Protein AF-A0A916X6I3-F1 (afdb_monomer_lite)

pLDDT: mean 88.41, std 17.36, range [24.2, 98.81]

Radius of gyration: 29.61 Å; chains: 1; bounding box: 86×83×77 Å

Structure (mmCIF, N/CA/C/O backbone):
data_AF-A0A916X6I3-F1
#
_entry.id   AF-A0A916X6I3-F1
#
loop_
_atom_site.group_PDB
_atom_site.id
_atom_site.type_symbol
_atom_site.label_atom_id
_atom_site.label_alt_id
_atom_site.label_comp_id
_atom_site.label_asym_id
_atom_site.label_entity_id
_atom_site.label_seq_id
_atom_site.pdbx_PDB_ins_code
_atom_site.Cartn_x
_atom_site.Cartn_y
_atom_site.Cartn_z
_atom_site.occupancy
_atom_site.B_iso_or_equiv
_atom_site.auth_seq_id
_atom_site.auth_comp_id
_atom_site.auth_asym_id
_atom_site.auth_atom_id
_atom_site.pdbx_PDB_model_num
ATOM 1 N N . MET A 1 1 ? -40.472 -54.236 -25.977 1.00 33.38 1 MET A N 1
ATOM 2 C CA . MET A 1 1 ? -41.120 -54.495 -24.676 1.00 33.38 1 MET A CA 1
ATOM 3 C C . MET A 1 1 ? -40.222 -53.897 -23.603 1.00 33.38 1 MET A C 1
ATOM 5 O O . MET A 1 1 ? -39.108 -54.380 -23.508 1.00 33.38 1 MET A O 1
ATOM 9 N N . THR A 1 2 ? -40.708 -52.835 -22.929 1.00 31.92 2 THR A N 1
ATOM 10 C CA . THR A 1 2 ? -40.311 -52.250 -21.611 1.00 31.92 2 THR A CA 1
ATOM 11 C C . THR A 1 2 ? -38.821 -51.988 -21.273 1.00 31.92 2 THR A C 1
ATOM 13 O O . THR A 1 2 ? -37.978 -52.823 -21.564 1.00 31.92 2 THR A O 1
ATOM 16 N N . PRO A 1 3 ? -38.499 -50.985 -20.421 1.00 46.78 3 PRO A N 1
ATOM 17 C CA . PRO A 1 3 ? -38.956 -49.580 -20.384 1.00 46.78 3 PRO A CA 1
ATOM 18 C C . PRO A 1 3 ? -37.824 -48.572 -20.020 1.00 46.78 3 PRO A C 1
ATOM 20 O O . PRO A 1 3 ? -36.696 -48.961 -19.741 1.00 46.78 3 PRO A O 1
ATOM 23 N N . GLY A 1 4 ? -38.168 -47.280 -19.919 1.00 27.30 4 GLY A N 1
ATOM 24 C CA . GLY A 1 4 ? -37.391 -46.245 -19.207 1.00 27.30 4 GLY A CA 1
ATOM 25 C C . GLY A 1 4 ? -37.037 -45.061 -20.107 1.00 27.30 4 GLY A C 1
ATOM 26 O O . GLY A 1 4 ? -36.668 -45.260 -21.252 1.00 27.30 4 GLY A O 1
ATOM 27 N N . ALA A 1 5 ? -37.118 -43.798 -19.716 1.00 29.98 5 ALA A N 1
ATOM 28 C CA . ALA A 1 5 ? -37.611 -43.104 -18.535 1.00 29.98 5 ALA A CA 1
ATOM 29 C C . ALA A 1 5 ? -37.803 -41.642 -18.995 1.00 29.98 5 ALA A C 1
ATOM 31 O O . ALA A 1 5 ? -37.088 -41.176 -19.883 1.00 29.98 5 ALA A O 1
ATOM 32 N N . ALA A 1 6 ? -38.781 -40.934 -18.438 1.00 34.69 6 ALA A N 1
ATOM 33 C CA . ALA A 1 6 ? -38.999 -39.515 -18.710 1.00 34.69 6 ALA A CA 1
ATOM 34 C C . ALA A 1 6 ? -37.880 -38.648 -18.105 1.00 34.69 6 ALA A C 1
ATOM 36 O O . ALA A 1 6 ? -37.397 -38.984 -17.021 1.00 34.69 6 ALA A O 1
ATOM 37 N N . PRO A 1 7 ? -37.553 -37.488 -18.699 1.00 32.16 7 PRO A N 1
ATOM 38 C CA . PRO A 1 7 ? -37.030 -36.358 -17.959 1.00 32.16 7 PRO A CA 1
ATOM 39 C C . PRO A 1 7 ? -38.113 -35.300 -17.732 1.00 32.16 7 PRO A C 1
ATOM 41 O O . PRO A 1 7 ? -39.004 -35.075 -18.548 1.00 32.16 7 PRO A O 1
ATOM 44 N N . GLN A 1 8 ? -38.007 -34.716 -16.548 1.00 30.03 8 GLN A N 1
ATOM 45 C CA . GLN A 1 8 ? -38.920 -33.794 -15.902 1.00 30.03 8 GLN A CA 1
ATOM 46 C C . GLN A 1 8 ? -38.795 -32.372 -16.457 1.00 30.03 8 GLN A C 1
ATOM 48 O O . GLN A 1 8 ? -37.695 -31.882 -16.712 1.00 30.03 8 GLN A O 1
ATOM 53 N N . ASP A 1 9 ? -39.953 -31.726 -16.565 1.00 29.20 9 ASP A N 1
ATOM 54 C CA . ASP A 1 9 ? -40.140 -30.297 -16.779 1.00 29.20 9 ASP A CA 1
ATOM 55 C C . ASP A 1 9 ? -39.613 -29.455 -15.604 1.00 29.20 9 ASP A C 1
ATOM 57 O O . ASP A 1 9 ? -39.825 -29.765 -14.428 1.00 29.20 9 ASP A O 1
ATOM 61 N N . GLN A 1 10 ? -38.993 -28.326 -15.950 1.00 30.23 10 GLN A N 1
ATOM 62 C CA . GLN A 1 10 ? -38.853 -27.159 -15.078 1.00 30.23 10 GLN A CA 1
ATOM 63 C C . GLN A 1 10 ? -40.237 -26.577 -14.744 1.00 30.23 10 GLN A C 1
ATOM 65 O O . GLN A 1 10 ? -41.083 -26.501 -15.637 1.00 30.23 10 GLN A O 1
ATOM 70 N N . PRO A 1 11 ? -40.439 -26.007 -13.542 1.00 27.77 11 PRO A N 1
ATOM 71 C CA . PRO A 1 11 ? -41.438 -24.968 -13.380 1.00 27.77 11 PRO A CA 1
ATOM 72 C C . PRO A 1 11 ? -40.836 -23.615 -12.997 1.00 27.77 11 PRO A C 1
ATOM 74 O O . PRO A 1 11 ? -39.901 -23.478 -12.208 1.00 27.77 11 PRO A O 1
ATOM 77 N N . SER A 1 12 ? -41.461 -22.619 -13.612 1.00 26.81 12 SER A N 1
ATOM 78 C CA . SER A 1 12 ? -41.225 -21.189 -13.580 1.00 26.81 12 SER A CA 1
ATOM 79 C C . SER A 1 12 ? -41.398 -20.531 -12.213 1.00 26.81 12 SER A C 1
ATOM 81 O O . SER A 1 12 ? -42.261 -20.889 -11.412 1.00 26.81 12 SER A O 1
ATOM 83 N N . VAL A 1 13 ? -40.661 -19.436 -12.057 1.00 29.44 13 VAL A N 1
ATOM 84 C CA . VAL A 1 13 ? -40.813 -18.387 -11.050 1.00 29.44 13 VAL A CA 1
ATOM 85 C C . VAL A 1 13 ? -42.192 -17.722 -11.160 1.00 29.44 13 VAL A C 1
ATOM 87 O O . VAL A 1 13 ? -42.401 -16.901 -12.045 1.00 29.44 13 VAL A O 1
ATOM 90 N N . ALA A 1 14 ? -43.120 -18.061 -10.261 1.00 27.42 14 ALA A N 1
ATOM 91 C CA . ALA A 1 14 ? -44.138 -17.160 -9.701 1.00 27.42 14 ALA A CA 1
ATOM 92 C C . ALA A 1 14 ? -45.097 -17.932 -8.781 1.00 27.42 14 ALA A C 1
ATOM 94 O O . ALA A 1 14 ? -45.865 -18.760 -9.255 1.00 27.42 14 ALA A O 1
ATOM 95 N N . ALA A 1 15 ? -45.072 -17.583 -7.491 1.00 24.20 15 ALA A N 1
ATOM 96 C CA . ALA A 1 15 ? -46.181 -17.565 -6.525 1.00 24.20 15 ALA A CA 1
ATOM 97 C C . ALA A 1 15 ? -45.703 -18.074 -5.165 1.00 24.20 15 ALA A C 1
ATOM 99 O O . ALA A 1 15 ? -45.493 -19.264 -4.999 1.00 24.20 15 ALA A O 1
ATOM 100 N N . LEU A 1 16 ? -45.581 -17.160 -4.200 1.00 24.23 16 LEU A N 1
ATOM 101 C CA . LEU A 1 16 ? -45.837 -17.387 -2.773 1.00 24.23 16 LEU A CA 1
ATOM 102 C C . LEU A 1 16 ? -45.887 -16.003 -2.100 1.00 24.23 16 LEU A C 1
ATOM 104 O O . LEU A 1 16 ? -44.912 -15.499 -1.553 1.00 24.23 16 LEU A O 1
ATOM 108 N N . ARG A 1 17 ? -47.049 -15.344 -2.205 1.00 25.83 17 ARG A N 1
ATOM 109 C CA . ARG A 1 17 ? -47.430 -14.241 -1.315 1.00 25.83 17 ARG A CA 1
ATOM 110 C C . ARG A 1 17 ? -48.148 -14.860 -0.120 1.00 25.83 17 ARG A C 1
ATOM 112 O O . ARG A 1 17 ? -49.252 -15.371 -0.275 1.00 25.83 17 ARG A O 1
ATOM 119 N N . GLY A 1 18 ? -47.514 -14.808 1.048 1.00 24.39 18 GLY A N 1
ATOM 120 C CA . GLY A 1 18 ? -48.062 -15.268 2.320 1.00 24.39 18 GLY A CA 1
ATOM 121 C C . GLY A 1 18 ? -47.810 -14.240 3.420 1.00 24.39 18 GLY A C 1
ATOM 122 O O . GLY A 1 18 ? -46.711 -14.150 3.945 1.00 24.39 18 GLY A O 1
ATOM 123 N N . SER A 1 19 ? -48.850 -13.448 3.688 1.00 24.62 19 SER A N 1
ATOM 124 C CA . SER A 1 19 ? -49.212 -12.738 4.925 1.00 24.62 19 SER A CA 1
ATOM 125 C C . SER A 1 19 ? -48.208 -12.735 6.095 1.00 24.62 19 SER A C 1
ATOM 127 O O . SER A 1 19 ? -48.085 -13.730 6.805 1.00 24.62 19 SER A O 1
ATOM 129 N N . ALA A 1 20 ? -47.632 -11.566 6.398 1.00 25.86 20 ALA A N 1
ATOM 130 C CA . ALA A 1 20 ? -47.010 -11.272 7.690 1.00 25.86 20 ALA A CA 1
ATOM 131 C C . ALA A 1 20 ? -47.877 -10.271 8.470 1.00 25.86 20 ALA A C 1
ATOM 133 O O . ALA A 1 20 ? -48.188 -9.179 7.992 1.00 25.86 20 ALA A O 1
ATOM 134 N N . ALA A 1 21 ? -48.290 -10.702 9.660 1.00 26.11 21 ALA A N 1
ATOM 135 C CA . ALA A 1 21 ? -49.122 -9.973 10.597 1.00 26.11 21 ALA A CA 1
ATOM 136 C C . ALA A 1 21 ? -48.404 -8.743 11.174 1.00 26.11 21 ALA A C 1
ATOM 138 O O . ALA A 1 21 ? -47.202 -8.740 11.432 1.00 26.11 21 ALA A O 1
ATOM 139 N N . THR A 1 22 ? -49.194 -7.701 11.398 1.00 29.17 22 THR A N 1
ATOM 140 C CA . THR A 1 22 ? -48.850 -6.439 12.048 1.00 29.17 22 THR A CA 1
ATOM 141 C C . THR A 1 22 ? -48.434 -6.649 13.508 1.00 29.17 22 THR A C 1
ATOM 143 O O . THR A 1 22 ? -49.279 -6.920 14.358 1.00 29.17 22 THR A O 1
ATOM 146 N N . GLY A 1 23 ? -47.145 -6.474 13.799 1.00 24.94 23 GLY A N 1
ATOM 147 C CA . GLY A 1 23 ? -46.591 -6.304 15.144 1.00 24.94 23 GLY A CA 1
ATOM 148 C C . GLY A 1 23 ? -45.796 -5.001 15.188 1.00 24.94 23 GLY A C 1
ATOM 149 O O . GLY A 1 23 ? -44.893 -4.801 14.377 1.00 24.94 23 GLY A O 1
ATOM 150 N N . GLY A 1 24 ? -46.191 -4.078 16.065 1.00 27.11 24 GLY A N 1
ATOM 151 C CA . GLY A 1 24 ? -45.683 -2.708 16.108 1.00 27.11 24 GLY A CA 1
ATOM 152 C C . GLY A 1 24 ? -44.173 -2.633 16.331 1.00 27.11 24 GLY A C 1
ATOM 153 O O . GLY A 1 24 ? -43.673 -3.000 17.390 1.00 27.11 24 GLY A O 1
ATOM 154 N N . ARG A 1 25 ? -43.450 -2.100 15.340 1.00 28.20 25 ARG A N 1
ATOM 155 C CA . ARG A 1 25 ? -42.087 -1.601 15.532 1.00 28.20 25 ARG A CA 1
ATOM 156 C C . ARG A 1 25 ? -42.165 -0.344 16.391 1.00 28.20 25 ARG A C 1
ATOM 158 O O . ARG A 1 25 ? -42.750 0.652 15.970 1.00 28.20 25 ARG A O 1
ATOM 165 N N . ALA A 1 26 ? -41.573 -0.400 17.579 1.00 29.38 26 ALA A N 1
ATOM 166 C CA . ALA A 1 26 ? -41.265 0.790 18.352 1.00 29.38 26 ALA A CA 1
ATOM 167 C C . ALA A 1 26 ? -40.387 1.709 17.488 1.00 29.38 26 ALA A C 1
ATOM 169 O O . ALA A 1 26 ? -39.319 1.315 17.019 1.00 29.38 26 ALA A O 1
ATOM 170 N N . GLN A 1 27 ? -40.896 2.908 17.223 1.00 26.42 27 GLN A N 1
ATOM 171 C CA . GLN A 1 27 ? -40.182 3.986 16.554 1.00 26.42 27 GLN A CA 1
ATOM 172 C C . GLN A 1 27 ? -38.908 4.300 17.348 1.00 26.42 27 GLN A C 1
ATOM 174 O O . GLN A 1 27 ? -38.969 4.507 18.561 1.00 26.42 27 GLN A O 1
ATOM 179 N N . ALA A 1 28 ? -37.758 4.325 16.671 1.00 30.02 28 ALA A N 1
ATOM 180 C CA . ALA A 1 28 ? -36.538 4.881 17.242 1.00 30.02 28 ALA A CA 1
ATOM 181 C C . ALA A 1 28 ? -36.822 6.328 17.699 1.00 30.02 28 ALA A C 1
ATOM 183 O O . ALA A 1 28 ? -37.473 7.066 16.952 1.00 30.02 28 ALA A O 1
ATOM 184 N N . PRO A 1 29 ? -36.403 6.745 18.907 1.00 32.78 29 PRO A N 1
ATOM 185 C CA . PRO A 1 29 ? -36.638 8.109 19.351 1.00 32.78 29 PRO A CA 1
ATOM 186 C C . PRO A 1 29 ? -35.825 9.086 18.493 1.00 32.78 29 PRO A C 1
ATOM 188 O O . PRO A 1 29 ? -34.688 8.804 18.116 1.00 32.78 29 PRO A O 1
ATOM 191 N N . ALA A 1 30 ? -36.441 10.227 18.185 1.00 33.06 30 ALA A N 1
ATOM 192 C CA . ALA A 1 30 ? -35.821 11.338 17.473 1.00 33.06 30 ALA A CA 1
ATOM 193 C C . ALA A 1 30 ? -34.588 11.873 18.235 1.00 33.06 30 ALA A C 1
ATOM 195 O O . ALA A 1 30 ? -34.591 11.860 19.471 1.00 33.06 30 ALA A O 1
ATOM 196 N N . PRO A 1 31 ? -33.548 12.355 17.527 1.00 34.25 31 PRO A N 1
ATOM 197 C CA . PRO A 1 31 ? -32.339 12.878 18.154 1.00 34.25 31 PRO A CA 1
ATOM 198 C C . PRO A 1 31 ? -32.669 14.123 18.987 1.00 34.25 31 PRO A C 1
ATOM 200 O O . PRO A 1 31 ? -33.302 15.062 18.503 1.00 34.25 31 PRO A O 1
ATOM 203 N N . ALA A 1 32 ? -32.256 14.132 20.254 1.00 34.53 32 ALA A N 1
ATOM 204 C CA . ALA A 1 32 ? -32.428 15.281 21.132 1.00 34.53 32 ALA A CA 1
ATOM 205 C C . ALA A 1 32 ? -31.217 16.226 21.033 1.00 34.53 32 ALA A C 1
ATOM 207 O O . ALA A 1 32 ? -30.107 15.863 21.405 1.00 34.53 32 ALA A O 1
ATOM 208 N N . VAL A 1 33 ? -31.514 17.445 20.571 1.00 35.84 33 VAL A N 1
ATOM 209 C CA . VAL A 1 33 ? -30.790 18.725 20.702 1.00 35.84 33 VAL A CA 1
ATOM 210 C C . VAL A 1 33 ? -29.387 18.812 20.080 1.00 35.84 33 VAL A C 1
ATOM 212 O O . VAL A 1 33 ? -28.374 18.484 20.691 1.00 35.84 33 VAL A O 1
ATOM 215 N N . GLY A 1 34 ? -29.361 19.418 18.886 1.00 37.16 34 GLY A N 1
ATOM 216 C CA . GLY A 1 34 ? -28.171 19.903 18.187 1.00 37.16 34 GLY A CA 1
ATOM 217 C C . GLY A 1 34 ? -27.768 18.987 17.040 1.00 37.16 34 GLY A C 1
ATOM 218 O O . GLY A 1 34 ? -26.902 18.137 17.217 1.00 37.16 34 GLY A O 1
ATOM 219 N N . GLU A 1 35 ? -28.398 19.152 15.873 1.00 38.69 35 GLU A N 1
ATOM 220 C CA . GLU A 1 35 ? -27.978 18.488 14.635 1.00 38.69 35 GLU A CA 1
ATOM 221 C C . GLU A 1 35 ? -26.495 18.790 14.384 1.00 38.69 35 GLU A C 1
ATOM 223 O O . GLU A 1 35 ? -26.105 19.900 14.023 1.00 38.69 35 GLU A O 1
ATOM 228 N N . ALA A 1 36 ? -25.642 17.800 14.633 1.00 46.12 36 ALA A N 1
ATOM 229 C CA . ALA A 1 36 ? -24.285 17.822 14.133 1.00 46.12 36 ALA A CA 1
ATOM 230 C C . ALA A 1 36 ? -24.384 17.618 12.615 1.00 46.12 36 ALA A C 1
ATOM 232 O O . ALA A 1 36 ? -24.673 16.510 12.173 1.00 46.12 36 ALA A O 1
ATOM 233 N N . GLU A 1 37 ? -24.167 18.672 11.823 1.00 55.41 37 GLU A N 1
ATOM 234 C CA . GLU A 1 37 ? -24.112 18.648 10.345 1.00 55.41 37 GLU A CA 1
ATOM 235 C C . GLU A 1 37 ? -22.899 17.852 9.795 1.00 55.41 37 GLU A C 1
ATOM 237 O O . GLU A 1 37 ? -22.257 18.242 8.823 1.00 55.41 37 GLU A O 1
ATOM 242 N N . GLY A 1 38 ? -22.530 16.739 10.430 1.00 65.75 38 GLY A N 1
ATOM 243 C CA . GLY A 1 38 ? -21.350 15.940 10.108 1.00 65.75 38 GLY A CA 1
ATOM 244 C C . GLY A 1 38 ? -21.661 14.452 9.930 1.00 65.75 38 GLY A C 1
ATOM 245 O O . GLY A 1 38 ? -22.770 14.004 10.227 1.00 65.75 38 GLY A O 1
ATOM 246 N N . PRO A 1 39 ? -20.684 13.663 9.450 1.00 77.12 39 PRO A N 1
ATOM 247 C CA . PRO A 1 39 ? -20.839 12.220 9.314 1.00 77.12 39 PRO A CA 1
ATOM 248 C C . PRO A 1 39 ? -21.134 11.575 10.673 1.00 77.12 39 PRO A C 1
ATOM 250 O O . PRO A 1 39 ? -20.586 11.979 11.706 1.00 77.12 39 PRO A O 1
ATOM 253 N N . THR A 1 40 ? -22.006 10.565 10.659 1.00 89.75 40 THR A N 1
ATOM 254 C CA . THR A 1 40 ? -22.398 9.792 11.841 1.00 89.75 40 THR A CA 1
ATOM 255 C C . THR A 1 40 ? -22.377 8.299 11.538 1.00 89.75 40 THR A C 1
ATOM 257 O O . THR A 1 40 ? -22.731 7.869 10.440 1.00 89.75 40 THR A O 1
ATOM 260 N N . ALA A 1 41 ? -21.965 7.497 12.518 1.00 92.56 41 ALA A N 1
ATOM 261 C CA . ALA A 1 41 ? -22.049 6.041 12.463 1.00 92.56 41 ALA A CA 1
ATOM 262 C C . ALA A 1 41 ? -22.619 5.512 13.778 1.00 92.56 41 ALA A C 1
ATOM 264 O O . ALA A 1 41 ? -22.277 6.023 14.842 1.00 92.56 41 ALA A O 1
ATOM 265 N N . THR A 1 42 ? -23.453 4.471 13.714 1.00 95.19 42 THR A N 1
ATOM 266 C CA . THR A 1 42 ? -24.072 3.862 14.900 1.00 95.19 42 THR A CA 1
ATOM 267 C C . THR A 1 42 ? -23.781 2.368 14.973 1.00 95.19 42 THR A C 1
ATOM 269 O O . THR A 1 42 ? -23.821 1.648 13.968 1.00 95.19 42 THR A O 1
ATOM 272 N N . TRP A 1 43 ? -23.515 1.888 16.185 1.00 95.25 43 TRP A N 1
ATOM 273 C CA . TRP A 1 43 ? -23.297 0.482 16.479 1.00 95.25 43 TRP A CA 1
ATOM 274 C C . TRP A 1 43 ? -23.991 0.082 17.784 1.00 95.25 43 TRP A C 1
ATOM 276 O O . TRP A 1 43 ? -23.670 0.588 18.858 1.00 95.25 43 TRP A O 1
ATOM 286 N N . THR A 1 44 ? -24.951 -0.838 17.677 1.00 94.81 44 THR A N 1
ATOM 287 C CA . THR A 1 44 ? -25.664 -1.423 18.818 1.00 94.81 44 THR A CA 1
ATOM 288 C C . THR A 1 44 ? -25.055 -2.763 19.218 1.00 94.81 44 THR A C 1
ATOM 290 O O . THR A 1 44 ? -24.725 -3.577 18.354 1.00 94.81 44 THR A O 1
ATOM 293 N N . LEU A 1 45 ? -24.915 -2.984 20.525 1.00 92.12 45 LEU A N 1
ATOM 294 C CA . LEU A 1 45 ? -24.374 -4.203 21.116 1.00 92.12 45 LEU A CA 1
ATOM 295 C C . LEU A 1 45 ? -25.212 -4.666 22.300 1.00 92.12 45 LEU A C 1
ATOM 297 O O . LEU A 1 45 ? -25.510 -3.870 23.192 1.00 92.12 45 LEU A O 1
ATOM 301 N N . ASP A 1 46 ? -25.501 -5.962 22.332 1.00 91.69 46 ASP A N 1
ATOM 302 C CA . ASP A 1 46 ? -26.080 -6.618 23.499 1.00 91.69 46 ASP A CA 1
ATOM 303 C C . ASP A 1 46 ? -25.008 -6.827 24.572 1.00 91.69 46 ASP A C 1
ATOM 305 O O . ASP A 1 46 ? -23.872 -7.219 24.287 1.00 91.69 46 ASP A O 1
ATOM 309 N N . LEU A 1 47 ? -25.389 -6.553 25.816 1.00 91.69 47 LEU A N 1
ATOM 310 C CA . LEU A 1 47 ? -24.575 -6.681 27.017 1.00 91.69 47 LEU A CA 1
ATOM 311 C C . LEU A 1 47 ? -25.346 -7.563 28.018 1.00 91.69 47 LEU A C 1
ATOM 313 O O . LEU A 1 47 ? -26.024 -7.041 28.911 1.00 91.69 47 LEU A O 1
ATOM 317 N N . PRO A 1 48 ? -25.317 -8.898 27.845 1.00 89.06 48 PRO A N 1
ATOM 318 C CA . PRO A 1 48 ? -26.079 -9.823 28.687 1.00 89.06 48 PRO A CA 1
ATOM 319 C C . PRO A 1 48 ? -25.605 -9.845 30.148 1.00 89.06 48 PRO A C 1
ATOM 321 O O . PRO A 1 48 ? -26.392 -10.163 31.041 1.00 89.06 48 PRO A O 1
ATOM 324 N N . ASP A 1 49 ? -24.342 -9.493 30.391 1.00 88.25 49 ASP A N 1
ATOM 325 C CA . ASP A 1 49 ? -23.684 -9.540 31.693 1.00 88.25 49 ASP A CA 1
ATOM 326 C C . ASP A 1 49 ? -22.610 -8.439 31.853 1.00 88.25 49 ASP A C 1
ATOM 328 O O . ASP A 1 49 ? -22.380 -7.591 30.979 1.00 88.25 49 ASP A O 1
ATOM 332 N N . GLU A 1 50 ? -21.973 -8.413 33.027 1.00 88.62 50 GLU A N 1
ATOM 333 C CA . GLU A 1 50 ? -20.892 -7.472 33.332 1.00 88.62 50 GLU A CA 1
ATOM 334 C C . GLU A 1 50 ? -19.651 -7.727 32.467 1.00 88.62 50 GLU A C 1
ATOM 336 O O . GLU A 1 50 ? -19.039 -6.769 31.996 1.00 88.62 50 GLU A O 1
ATOM 341 N N . ASP A 1 51 ? -19.327 -8.986 32.161 1.00 90.19 51 ASP A N 1
ATOM 342 C CA . ASP A 1 51 ? -18.181 -9.348 31.321 1.00 90.19 51 ASP A CA 1
ATOM 343 C C . ASP A 1 51 ? -18.303 -8.778 29.902 1.00 90.19 51 ASP A C 1
ATOM 345 O O . ASP A 1 51 ? -17.317 -8.285 29.343 1.00 90.19 51 ASP A O 1
ATOM 349 N N . ALA A 1 52 ? -19.513 -8.746 29.337 1.00 90.69 52 ALA A N 1
ATOM 350 C CA . ALA A 1 52 ? -19.795 -8.075 28.074 1.00 90.69 52 ALA A CA 1
ATOM 351 C C . ALA A 1 52 ? -19.564 -6.556 28.161 1.00 90.69 52 ALA A C 1
ATOM 353 O O . ALA A 1 52 ? -19.057 -5.950 27.215 1.00 90.69 52 ALA A O 1
ATOM 354 N N . THR A 1 53 ? -19.866 -5.936 29.307 1.00 92.00 53 THR A N 1
ATOM 355 C CA . THR A 1 53 ? -19.570 -4.512 29.554 1.00 92.00 53 THR A CA 1
ATOM 356 C C . THR A 1 53 ? -18.061 -4.268 29.641 1.00 92.00 53 THR A C 1
ATOM 358 O O . THR A 1 53 ? -17.555 -3.301 29.068 1.00 92.00 53 THR A O 1
ATOM 361 N N . LEU A 1 54 ? -17.312 -5.167 30.289 1.00 92.50 54 LEU A N 1
ATOM 362 C CA . LEU A 1 54 ? -15.847 -5.114 30.321 1.00 92.50 54 LEU A CA 1
ATOM 363 C C . LEU A 1 54 ? -15.241 -5.323 28.924 1.00 92.50 54 LEU A C 1
ATOM 365 O O . LEU A 1 54 ? -14.265 -4.667 28.563 1.00 92.50 54 LEU A O 1
ATOM 369 N N . ALA A 1 55 ? -15.823 -6.210 28.114 1.00 90.06 55 ALA A N 1
ATOM 370 C CA . ALA A 1 55 ? -15.412 -6.417 26.729 1.00 90.06 55 ALA A CA 1
ATOM 371 C C . ALA A 1 55 ? -15.665 -5.174 25.865 1.00 90.06 55 ALA A C 1
ATOM 373 O O . ALA A 1 55 ? -14.795 -4.794 25.083 1.00 90.06 55 ALA A O 1
ATOM 374 N N . LEU A 1 56 ? -16.805 -4.500 26.049 1.00 92.62 56 LEU A N 1
ATOM 375 C CA . LEU A 1 56 ? -17.081 -3.216 25.407 1.00 92.62 56 LEU A CA 1
ATOM 376 C C . LEU A 1 56 ? -16.039 -2.157 25.792 1.00 92.62 56 LEU A C 1
ATOM 378 O O . LEU A 1 56 ? -15.563 -1.433 24.921 1.00 92.62 56 LEU A O 1
ATOM 382 N N . ALA A 1 57 ? -15.640 -2.100 27.065 1.00 94.75 57 ALA A N 1
ATOM 383 C CA . ALA A 1 57 ? -14.593 -1.189 27.519 1.00 94.75 57 ALA A CA 1
ATOM 384 C C . ALA A 1 57 ? -13.269 -1.415 26.772 1.00 94.75 57 ALA A C 1
ATOM 386 O O . ALA A 1 57 ? -12.649 -0.453 26.328 1.00 94.75 57 ALA A O 1
ATOM 387 N N . ARG A 1 58 ? -12.869 -2.678 26.570 1.00 91.19 58 ARG A N 1
ATOM 388 C CA . ARG A 1 58 ? -11.664 -3.024 25.797 1.00 91.19 58 ARG A CA 1
ATOM 389 C C . ARG A 1 58 ? -11.760 -2.575 24.341 1.00 91.19 58 ARG A C 1
ATOM 391 O O . ARG A 1 58 ? -10.830 -1.955 23.840 1.00 91.19 58 ARG A O 1
ATOM 398 N N . VAL A 1 59 ? -12.907 -2.806 23.699 1.00 90.44 59 VAL A N 1
ATOM 399 C CA . VAL A 1 59 ? -13.156 -2.355 22.319 1.00 90.44 59 VAL A CA 1
ATOM 400 C C . VAL A 1 59 ? -13.039 -0.834 22.203 1.00 90.44 59 VAL A C 1
ATOM 402 O O . VAL A 1 59 ? -12.421 -0.340 21.265 1.00 90.44 59 VAL A O 1
ATOM 405 N N . ILE A 1 60 ? -13.607 -0.082 23.151 1.00 94.62 60 ILE A N 1
ATOM 406 C CA . ILE A 1 60 ? -13.502 1.382 23.150 1.00 94.62 60 ILE A CA 1
ATOM 407 C C . ILE A 1 60 ? -12.052 1.816 23.405 1.00 94.62 60 ILE A C 1
ATOM 409 O O . ILE A 1 60 ? -11.558 2.681 22.688 1.00 94.62 60 ILE A O 1
ATOM 413 N N . ALA A 1 61 ? -11.351 1.190 24.357 1.00 92.88 61 ALA A N 1
ATOM 414 C CA . ALA A 1 61 ? -9.956 1.503 24.677 1.00 92.88 61 ALA A CA 1
ATOM 415 C C . ALA A 1 61 ? -9.022 1.381 23.465 1.00 92.88 61 ALA A C 1
ATOM 417 O O . ALA A 1 61 ? -8.188 2.256 23.259 1.00 92.88 61 ALA A O 1
ATOM 418 N N . GLU A 1 62 ? -9.195 0.347 22.635 1.00 88.25 62 GLU A N 1
ATOM 419 C CA . GLU A 1 62 ? -8.397 0.141 21.416 1.00 88.25 62 GLU A CA 1
ATOM 420 C C . GLU A 1 62 ? -8.560 1.263 20.375 1.00 88.25 62 GLU A C 1
ATOM 422 O O . GLU A 1 62 ? -7.685 1.459 19.532 1.00 88.25 62 GLU A O 1
ATOM 427 N N . MET A 1 63 ? -9.669 2.009 20.415 1.00 91.50 63 MET A N 1
ATOM 428 C CA . MET A 1 63 ? -9.939 3.109 19.483 1.00 91.50 63 MET A CA 1
ATOM 429 C C . MET A 1 63 ? -9.459 4.479 19.985 1.00 91.50 63 MET A C 1
ATOM 431 O O . MET A 1 63 ? -9.383 5.416 19.180 1.00 91.50 63 MET A O 1
ATOM 435 N N . LEU A 1 64 ? -9.188 4.613 21.289 1.00 93.44 64 LEU A N 1
ATOM 436 C CA . LEU A 1 64 ? -8.946 5.902 21.938 1.00 93.44 64 LEU A CA 1
ATOM 437 C C . LEU A 1 64 ? -7.552 6.460 21.660 1.00 93.44 64 LEU A C 1
ATOM 439 O O . LEU A 1 64 ? -6.554 5.742 21.606 1.00 93.44 64 LEU A O 1
ATOM 443 N N . ARG A 1 65 ? -7.496 7.783 21.517 1.00 93.50 65 ARG A N 1
ATOM 444 C CA . ARG A 1 65 ? -6.286 8.584 21.333 1.00 93.50 65 ARG A CA 1
ATOM 445 C C . ARG A 1 65 ? -6.347 9.822 22.236 1.00 93.50 65 ARG A C 1
ATOM 447 O O . ARG A 1 65 ? -7.445 10.300 22.522 1.00 93.50 65 ARG A O 1
ATOM 454 N N . PRO A 1 66 ? -5.197 10.387 22.643 1.00 93.81 66 PRO A N 1
ATOM 455 C CA . PRO A 1 66 ? -5.157 11.684 23.319 1.00 93.81 66 PRO A CA 1
ATOM 456 C C . PRO A 1 66 ? -5.992 12.747 22.585 1.00 93.81 66 PRO A C 1
ATOM 458 O O . PRO A 1 66 ? -5.886 12.884 21.364 1.00 93.81 66 PRO A O 1
ATOM 461 N N . GLY A 1 67 ? -6.829 13.477 23.327 1.00 93.75 67 GLY A N 1
ATOM 462 C CA . GLY A 1 67 ? -7.765 14.479 22.804 1.00 93.75 67 GLY A CA 1
ATOM 463 C C . GLY A 1 67 ? -9.154 13.949 22.429 1.00 93.75 67 GLY A C 1
ATOM 464 O O . GLY A 1 67 ? -10.019 14.742 22.061 1.00 93.75 67 GLY A O 1
ATOM 465 N N . ASP A 1 68 ? -9.397 12.638 22.506 1.00 95.69 68 ASP A N 1
ATOM 466 C CA . ASP A 1 68 ? -10.720 12.076 22.237 1.00 95.69 68 ASP A CA 1
ATOM 467 C C . ASP A 1 68 ? -11.717 12.312 23.378 1.00 95.69 68 ASP A C 1
ATOM 469 O O . ASP A 1 68 ? -11.369 12.249 24.556 1.00 95.69 68 ASP A O 1
ATOM 473 N N . LEU A 1 69 ? -12.992 12.481 23.014 1.00 96.56 69 LEU A N 1
ATOM 474 C CA . LEU A 1 69 ? -14.117 12.575 23.941 1.00 96.56 69 LEU A CA 1
ATOM 475 C C . LEU A 1 69 ? -15.047 11.360 23.810 1.00 96.56 69 LEU A C 1
ATOM 477 O O . LEU A 1 69 ? -15.581 11.090 22.731 1.00 96.56 69 LEU A O 1
ATOM 481 N N . VAL A 1 70 ? -15.312 10.698 24.936 1.00 97.50 70 VAL A N 1
ATOM 482 C CA . VAL A 1 70 ? -16.339 9.663 25.096 1.00 97.50 70 VAL A CA 1
ATOM 483 C C . VAL A 1 70 ? -17.388 10.148 26.086 1.00 97.50 70 VAL A C 1
ATOM 485 O O . VAL A 1 70 ? -17.063 10.533 27.209 1.00 97.50 70 VAL A O 1
ATOM 488 N N . THR A 1 71 ? -18.659 10.099 25.700 1.00 97.38 71 THR A N 1
ATOM 489 C CA . THR A 1 71 ? -19.771 10.448 26.585 1.00 97.38 71 THR A CA 1
ATOM 490 C C . THR A 1 71 ? -20.586 9.215 26.951 1.00 97.38 71 THR A C 1
ATOM 492 O O . THR A 1 71 ? -20.809 8.332 26.126 1.00 97.38 71 THR A O 1
ATOM 495 N N . LEU A 1 72 ? -21.017 9.131 28.206 1.00 97.06 72 LEU A N 1
ATOM 496 C CA . LEU A 1 72 ? -21.774 8.017 28.759 1.00 97.06 72 LEU A CA 1
ATOM 497 C C . LEU A 1 72 ? -23.138 8.522 29.235 1.00 97.06 72 LEU A C 1
ATOM 499 O O . LEU A 1 72 ? -23.237 9.272 30.210 1.00 97.06 72 LEU A O 1
ATOM 503 N N . SER A 1 73 ? -24.199 8.072 28.570 1.00 95.38 73 SER A N 1
ATOM 504 C CA . SER A 1 73 ? -25.587 8.432 28.882 1.00 95.38 73 SER A CA 1
ATOM 505 C C . SER A 1 73 ? -26.438 7.197 29.187 1.00 95.38 73 SER A C 1
ATOM 507 O O . SER A 1 73 ? -26.054 6.058 28.905 1.00 95.38 73 SER A O 1
ATOM 509 N N . GLY A 1 74 ? -27.596 7.411 29.815 1.00 92.06 74 GLY A N 1
ATOM 510 C CA . GLY A 1 74 ? -28.569 6.359 30.117 1.00 92.06 74 GLY A CA 1
ATOM 511 C C . GLY A 1 74 ? -29.079 6.382 31.554 1.00 92.06 74 GLY A C 1
ATOM 512 O O . GLY A 1 74 ? -28.625 7.178 32.378 1.00 92.06 74 GLY A O 1
ATOM 513 N N . ASP A 1 75 ? -29.995 5.467 31.863 1.00 86.88 75 ASP A N 1
ATOM 514 C CA . ASP A 1 75 ? -30.732 5.444 33.131 1.00 86.88 75 ASP A CA 1
ATOM 515 C C . ASP A 1 75 ? -29.827 5.283 34.367 1.00 86.88 75 ASP A C 1
ATOM 517 O O . ASP A 1 75 ? -28.679 4.822 34.305 1.00 86.88 75 ASP A O 1
ATOM 521 N N . LEU A 1 76 ? -30.337 5.657 35.542 1.00 85.12 76 LEU A N 1
ATOM 522 C CA . LEU A 1 76 ? -29.640 5.377 36.796 1.00 85.12 76 LEU A CA 1
ATOM 523 C C . LEU A 1 76 ? -29.470 3.857 36.961 1.00 85.12 76 LEU A C 1
ATOM 525 O O . LEU A 1 76 ? -30.415 3.096 36.789 1.00 85.12 76 LEU A O 1
ATOM 529 N N . GLY A 1 77 ? -28.252 3.409 37.275 1.00 85.00 77 GLY A N 1
ATOM 530 C CA . GLY A 1 77 ? -27.933 1.980 37.365 1.00 85.00 77 GLY A CA 1
ATOM 531 C C . GLY A 1 77 ? -27.634 1.292 36.024 1.00 85.00 77 GLY A C 1
ATOM 532 O O . GLY A 1 77 ? -27.268 0.115 36.030 1.00 85.00 77 GLY A O 1
ATOM 533 N N . SER A 1 78 ? -27.674 2.010 34.890 1.00 87.44 78 SER A N 1
ATOM 534 C CA . SER A 1 78 ? -27.381 1.459 33.552 1.00 87.44 78 SER A CA 1
ATOM 535 C C . SER A 1 78 ? -25.933 0.996 33.345 1.00 87.44 78 SER A C 1
ATOM 537 O O . SER A 1 78 ? -25.646 0.298 32.375 1.00 87.44 78 SER A O 1
ATOM 539 N N . GLY A 1 79 ? -25.028 1.275 34.293 1.00 89.75 79 GLY A N 1
ATOM 540 C CA . GLY A 1 79 ? -23.653 0.749 34.300 1.00 89.75 79 GLY A CA 1
ATOM 541 C C . GLY A 1 79 ? -22.598 1.700 33.751 1.00 89.75 79 GLY A C 1
ATOM 542 O O . GLY A 1 79 ? -21.485 1.259 33.489 1.00 89.75 79 GLY A O 1
ATOM 543 N N . LYS A 1 80 ? -22.921 2.992 33.611 1.00 93.38 80 LYS A N 1
ATOM 544 C CA . LYS A 1 80 ? -21.988 4.037 33.154 1.00 93.38 80 LYS A CA 1
ATOM 545 C C . LYS A 1 80 ? -20.661 4.005 33.916 1.00 93.38 80 LYS A C 1
ATOM 547 O O . LYS A 1 80 ? -19.625 3.773 33.306 1.00 93.38 80 LYS A O 1
ATOM 552 N N . SER A 1 81 ? -20.699 4.086 35.246 1.00 92.12 81 SER A N 1
ATOM 553 C CA . SER A 1 81 ? -19.481 4.068 36.065 1.00 92.12 81 SER A CA 1
ATOM 554 C C . SER A 1 81 ? -18.740 2.721 36.033 1.00 92.12 81 SER A C 1
ATOM 556 O O . SER A 1 81 ? -17.528 2.684 36.229 1.00 92.12 81 SER A O 1
ATOM 558 N N . THR A 1 82 ? -19.436 1.606 35.765 1.00 93.19 82 THR A N 1
ATOM 559 C CA . THR A 1 82 ? -18.800 0.292 35.546 1.00 93.19 82 THR A CA 1
ATOM 560 C C . THR A 1 82 ? -17.999 0.297 34.248 1.00 93.19 82 THR A C 1
ATOM 562 O O . THR A 1 82 ? -16.824 -0.066 34.256 1.00 93.19 82 THR A O 1
ATOM 565 N N . LEU A 1 83 ? -18.607 0.768 33.154 1.00 95.00 83 LEU A N 1
ATOM 566 C CA . LEU A 1 83 ? -17.936 0.924 31.866 1.00 95.00 83 LEU A CA 1
ATOM 567 C C . LEU A 1 83 ? -16.762 1.906 31.973 1.00 95.00 83 LEU A C 1
ATOM 569 O O . LEU A 1 83 ? -15.673 1.602 31.495 1.00 95.00 83 LEU A O 1
ATOM 573 N N . ALA A 1 84 ? -16.955 3.036 32.657 1.00 95.44 84 ALA A N 1
ATOM 574 C CA . ALA A 1 84 ? -15.920 4.043 32.847 1.00 95.44 84 ALA A CA 1
ATOM 575 C C . ALA A 1 84 ? -14.695 3.499 33.584 1.00 95.44 84 ALA A C 1
ATOM 577 O O . ALA A 1 84 ? -13.566 3.609 33.109 1.00 95.44 84 ALA A O 1
ATOM 578 N N . ARG A 1 85 ? -14.928 2.820 34.711 1.00 95.62 85 ARG A N 1
ATOM 579 C CA . ARG A 1 85 ? -13.878 2.151 35.483 1.00 95.62 85 ARG A CA 1
ATOM 580 C C . ARG A 1 85 ? -13.135 1.109 34.661 1.00 95.62 85 ARG A C 1
ATOM 582 O O . ARG A 1 85 ? -11.910 1.050 34.715 1.00 95.62 85 ARG A O 1
ATOM 589 N N . ALA A 1 86 ? -13.865 0.280 33.921 1.00 95.69 86 ALA A N 1
ATOM 590 C CA . ALA A 1 86 ? -13.270 -0.743 33.071 1.00 95.69 86 ALA A CA 1
ATOM 591 C C . ALA A 1 86 ? -12.397 -0.130 31.967 1.00 95.69 86 ALA A C 1
ATOM 593 O O . ALA A 1 86 ? -11.313 -0.641 31.683 1.00 95.69 86 ALA A O 1
ATOM 594 N N . LEU A 1 87 ? -12.840 0.988 31.388 1.00 95.81 87 LEU A N 1
ATOM 595 C CA . LEU A 1 87 ? -12.118 1.711 30.348 1.00 95.81 87 LEU A CA 1
ATOM 596 C C . LEU A 1 87 ? -10.811 2.304 30.887 1.00 95.81 87 LEU A C 1
ATOM 598 O O . LEU A 1 87 ? -9.750 2.018 30.340 1.00 95.81 87 LEU A O 1
ATOM 602 N N . VAL A 1 88 ? -10.868 3.037 32.006 1.00 96.06 88 VAL A N 1
ATOM 603 C CA . VAL A 1 88 ? -9.681 3.626 32.654 1.00 96.06 88 VAL A CA 1
ATOM 604 C C . VAL A 1 88 ? -8.671 2.545 33.044 1.00 96.06 88 VAL A C 1
ATOM 606 O O . VAL A 1 88 ? -7.492 2.681 32.738 1.00 96.06 88 VAL A O 1
ATOM 609 N N . ARG A 1 89 ? -9.118 1.431 33.640 1.00 95.62 89 ARG A N 1
ATOM 610 C CA . ARG A 1 89 ? -8.238 0.297 33.986 1.00 95.62 89 ARG A CA 1
ATOM 611 C C . ARG A 1 89 ? -7.581 -0.342 32.769 1.00 95.62 89 ARG A C 1
ATOM 613 O O . ARG A 1 89 ? -6.419 -0.731 32.833 1.00 95.62 89 ARG A O 1
ATOM 620 N N . THR A 1 90 ? -8.317 -0.444 31.661 1.00 94.62 90 THR A N 1
ATOM 621 C CA . THR A 1 90 ? -7.774 -0.974 30.405 1.00 94.62 90 THR A CA 1
ATOM 622 C C . THR A 1 90 ? -6.693 -0.047 29.852 1.00 94.62 90 THR A C 1
ATOM 624 O O . THR A 1 90 ? -5.613 -0.519 29.508 1.00 94.62 90 THR A O 1
ATOM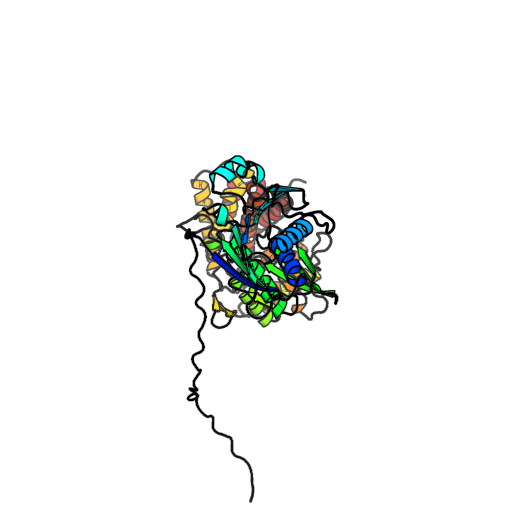 627 N N . LEU A 1 91 ? -6.945 1.267 29.828 1.00 93.94 91 LEU A N 1
ATOM 628 C CA . LEU A 1 91 ? -5.966 2.267 29.386 1.00 93.94 91 LEU A CA 1
ATOM 629 C C . LEU A 1 91 ? -4.736 2.310 30.301 1.00 93.94 91 LEU A C 1
ATOM 631 O O . LEU A 1 91 ? -3.618 2.408 29.805 1.00 93.94 91 LEU A O 1
ATOM 635 N N . ALA A 1 92 ? -4.932 2.176 31.616 1.00 94.00 92 ALA A N 1
ATOM 636 C CA . ALA A 1 92 ? -3.868 2.102 32.616 1.00 94.00 92 ALA A CA 1
ATOM 637 C C . ALA A 1 92 ? -3.055 0.798 32.555 1.00 94.00 92 ALA A C 1
ATOM 639 O O . ALA A 1 92 ? -1.981 0.734 33.144 1.00 94.00 92 ALA A O 1
ATOM 640 N N . GLN A 1 93 ? -3.558 -0.229 31.858 1.00 92.81 93 GLN A N 1
ATOM 641 C CA . GLN A 1 93 ? -3.001 -1.588 31.846 1.00 92.81 93 GLN A CA 1
ATOM 642 C C . GLN A 1 93 ? -2.854 -2.195 33.253 1.00 92.81 93 GLN A C 1
ATOM 644 O O . GLN A 1 93 ? -2.018 -3.067 33.484 1.00 92.81 93 GLN A O 1
ATOM 649 N N . ASP A 1 94 ? -3.697 -1.756 34.188 1.00 91.62 94 ASP A N 1
ATOM 650 C CA . ASP A 1 94 ? -3.673 -2.189 35.579 1.00 91.62 94 ASP A CA 1
ATOM 651 C C . ASP A 1 94 ? -5.116 -2.356 36.099 1.00 91.62 94 ASP A C 1
ATOM 653 O O . ASP A 1 94 ? -5.835 -1.372 36.311 1.00 91.62 94 ASP A O 1
ATOM 657 N N . PRO A 1 95 ? -5.576 -3.604 36.317 1.00 89.25 95 PRO A N 1
ATOM 658 C CA . PRO A 1 95 ? -6.925 -3.868 36.808 1.00 89.25 95 PRO A CA 1
ATOM 659 C C . PRO A 1 95 ? -7.129 -3.448 38.272 1.00 89.25 95 PRO A C 1
ATOM 661 O O . PRO A 1 95 ? -8.277 -3.373 38.719 1.00 89.25 95 PRO A O 1
ATOM 664 N N . SER A 1 96 ? -6.050 -3.194 39.022 1.00 90.50 96 SER A N 1
ATOM 665 C CA . SER A 1 96 ? -6.091 -2.830 40.440 1.00 90.50 96 SER A CA 1
ATOM 666 C C . SER A 1 96 ? -6.293 -1.336 40.686 1.00 90.50 96 SER A C 1
ATOM 668 O O . SER A 1 96 ? -6.706 -0.971 41.786 1.00 90.50 96 SER A O 1
ATOM 670 N N . VAL A 1 97 ? -6.104 -0.489 39.663 1.00 91.62 97 VAL A N 1
ATOM 671 C CA . VAL A 1 97 ? -6.304 0.964 39.770 1.00 91.62 97 VAL A CA 1
ATOM 672 C C . VAL A 1 97 ? -7.689 1.272 40.337 1.00 91.62 97 VAL A C 1
ATOM 674 O O . VAL A 1 97 ? -8.727 0.760 39.880 1.00 91.62 97 VAL A O 1
ATOM 677 N N . GLU A 1 98 ? -7.702 2.123 41.359 1.00 91.25 98 GLU A N 1
ATOM 678 C CA . GLU A 1 98 ? -8.926 2.653 41.935 1.00 91.25 98 GLU A CA 1
ATOM 679 C C . GLU A 1 98 ? -9.498 3.736 41.020 1.00 91.25 98 GLU A C 1
ATOM 681 O O . GLU A 1 98 ? -8.903 4.788 40.817 1.00 91.25 98 GLU A O 1
ATOM 686 N N . VAL A 1 99 ? -10.687 3.469 40.480 1.00 91.38 99 VAL A N 1
ATOM 687 C CA . VAL A 1 99 ? -11.447 4.421 39.659 1.00 91.38 99 VAL A CA 1
ATOM 688 C C . VAL A 1 99 ? -12.815 4.609 40.324 1.00 91.38 99 VAL A C 1
ATOM 690 O O . VAL A 1 99 ? -13.793 3.921 39.974 1.00 91.38 99 VAL A O 1
ATOM 693 N N . PRO A 1 100 ? -12.885 5.412 41.402 1.00 91.06 100 PRO A N 1
ATOM 694 C CA . PRO A 1 100 ? -14.153 5.755 42.029 1.00 91.06 100 PRO A CA 1
ATOM 695 C C . PRO A 1 100 ? -14.993 6.613 41.075 1.00 91.06 100 PRO A C 1
ATOM 697 O O . PRO A 1 100 ? -14.462 7.319 40.228 1.00 91.06 100 PRO A O 1
ATOM 700 N N . SER A 1 101 ? -16.319 6.572 41.223 1.00 84.12 101 SER A N 1
ATOM 701 C CA . SER A 1 101 ? -17.183 7.490 40.472 1.00 84.12 101 SER A CA 1
ATOM 702 C C . SER A 1 101 ? -16.932 8.922 40.958 1.00 84.12 101 SER A C 1
ATOM 704 O O . SER A 1 101 ? -17.113 9.166 42.159 1.00 84.12 101 SER A O 1
ATOM 706 N N . PRO A 1 102 ? -16.563 9.881 40.091 1.00 84.12 102 PRO A N 1
ATOM 707 C CA . PRO A 1 102 ? -16.261 11.250 40.490 1.00 84.12 102 PRO A CA 1
ATOM 708 C C . PRO A 1 102 ? -17.530 12.061 40.796 1.00 84.12 102 PRO A C 1
ATOM 710 O O . PRO A 1 102 ? -17.554 13.267 40.642 1.00 84.12 102 PRO A O 1
ATOM 713 N N . THR A 1 103 ? -18.602 11.452 41.297 1.00 81.31 103 THR A N 1
ATOM 714 C CA . THR A 1 103 ? -19.892 12.122 41.540 1.00 81.31 103 THR A CA 1
ATOM 715 C C . THR A 1 103 ? -19.807 13.280 42.553 1.00 81.31 103 THR A C 1
ATOM 717 O O . THR A 1 103 ? -20.644 14.183 42.540 1.00 81.31 103 THR A O 1
ATOM 720 N N . PHE A 1 104 ? -18.819 13.264 43.458 1.00 80.25 104 PHE A N 1
ATOM 721 C CA . PHE A 1 104 ? -18.571 14.348 44.424 1.00 80.25 104 PHE A CA 1
ATOM 722 C C . PHE A 1 104 ? -17.381 15.235 44.050 1.00 80.25 104 PHE A C 1
ATOM 724 O O . PHE A 1 104 ? -17.438 16.433 44.304 1.00 80.25 104 PHE A O 1
ATOM 731 N N . THR A 1 105 ? -16.322 14.665 43.469 1.00 82.88 105 THR A N 1
ATOM 732 C CA . THR A 1 105 ? -15.141 15.423 43.018 1.00 82.88 105 THR A CA 1
ATOM 733 C C . THR A 1 105 ? -15.357 16.086 41.658 1.00 82.88 105 THR A C 1
ATOM 735 O O . THR A 1 105 ? -14.583 16.956 41.282 1.00 82.88 105 THR A O 1
ATOM 738 N N . LEU A 1 106 ? -16.413 15.681 40.946 1.00 86.25 106 LEU A N 1
ATOM 739 C CA . LEU A 1 106 ? -16.849 16.044 39.593 1.00 86.25 106 LEU A CA 1
ATOM 740 C C . LEU A 1 106 ? -15.862 15.691 38.484 1.00 86.25 106 LEU A C 1
ATOM 742 O O . LEU A 1 106 ? -16.292 15.273 37.416 1.00 86.25 106 LEU A O 1
ATOM 746 N N . ILE A 1 107 ? -14.561 15.784 38.746 1.00 90.75 107 ILE A N 1
ATOM 747 C CA . ILE A 1 107 ? -13.478 15.427 37.837 1.00 90.75 107 ILE A CA 1
ATOM 748 C C . ILE A 1 107 ? -12.437 14.598 38.599 1.00 90.75 107 ILE A C 1
ATOM 750 O O . ILE A 1 107 ? -12.138 14.869 39.765 1.00 90.75 107 ILE A O 1
ATOM 754 N N . GLN A 1 108 ? -11.889 13.577 37.945 1.00 93.50 108 GLN A N 1
ATOM 755 C CA . GLN A 1 108 ? -10.658 12.893 38.337 1.00 93.50 108 GLN A CA 1
ATOM 756 C C . GLN A 1 108 ? -9.746 12.701 37.133 1.00 93.50 108 GLN A C 1
ATOM 758 O O . GLN A 1 108 ? -10.212 12.564 36.003 1.00 93.50 108 GLN A O 1
ATOM 763 N N . GLN A 1 109 ? -8.442 12.707 37.393 1.00 94.12 109 GLN A N 1
ATOM 764 C CA . GLN A 1 109 ? -7.409 12.542 36.381 1.00 94.12 109 GLN A CA 1
ATOM 765 C C . GLN A 1 109 ? -6.600 11.283 36.670 1.00 94.12 109 GLN A C 1
ATOM 767 O O . GLN A 1 109 ? -6.290 10.990 37.826 1.00 94.12 109 GLN A O 1
ATOM 772 N N . TYR A 1 110 ? -6.256 10.561 35.611 1.00 94.75 110 TYR A N 1
ATOM 773 C CA . TYR A 1 110 ? -5.451 9.350 35.669 1.00 94.75 110 TYR A CA 1
ATOM 774 C C . TYR A 1 110 ? -4.339 9.439 34.635 1.00 94.75 110 TYR A C 1
ATOM 776 O O . TYR A 1 110 ? -4.602 9.698 33.460 1.00 94.75 110 TYR A O 1
ATOM 784 N N . ASP A 1 111 ? -3.110 9.168 35.054 1.00 93.56 111 ASP A N 1
ATOM 785 C CA . ASP A 1 111 ? -1.993 9.017 34.132 1.00 93.56 111 ASP A CA 1
ATOM 786 C C . ASP A 1 111 ? -1.918 7.564 33.672 1.00 93.56 111 ASP A C 1
ATOM 788 O O . ASP A 1 111 ? -1.809 6.640 34.480 1.00 93.56 111 ASP A O 1
ATOM 792 N N . THR A 1 112 ? -1.997 7.355 32.359 1.00 93.81 112 THR A N 1
ATOM 793 C CA . THR A 1 112 ? -1.966 6.021 31.753 1.00 93.81 112 THR A CA 1
ATOM 794 C C . THR A 1 112 ? -0.908 5.947 30.654 1.00 93.81 112 THR A C 1
ATOM 796 O O . THR A 1 112 ? -0.533 6.981 30.093 1.00 93.81 112 THR A O 1
ATOM 799 N N . PRO A 1 113 ? -0.453 4.741 30.264 1.00 91.62 113 PRO A N 1
ATOM 800 C CA . PRO A 1 113 ? 0.386 4.568 29.077 1.00 91.62 113 PRO A CA 1
ATOM 801 C C . PRO A 1 113 ? -0.213 5.156 27.787 1.00 91.62 113 PRO A C 1
ATOM 803 O O . PRO A 1 113 ? 0.534 5.515 26.880 1.00 91.62 113 PRO A O 1
ATOM 806 N N . ALA A 1 114 ? -1.543 5.274 27.701 1.00 86.62 114 ALA A N 1
ATOM 807 C CA . ALA A 1 114 ? -2.247 5.866 26.562 1.00 86.62 114 ALA A CA 1
ATOM 808 C C . ALA A 1 114 ? -2.344 7.408 26.618 1.00 86.62 114 ALA A C 1
ATOM 810 O O . ALA A 1 114 ? -2.858 8.019 25.680 1.00 86.62 114 ALA A O 1
ATOM 811 N N . GLY A 1 115 ? -1.855 8.039 27.691 1.00 90.69 115 GLY A N 1
ATOM 812 C CA . GLY A 1 115 ? -1.959 9.474 27.958 1.00 90.69 115 GLY A CA 1
ATOM 813 C C . GLY A 1 115 ? -2.779 9.788 29.212 1.00 90.69 115 GLY A C 1
ATOM 814 O O . GLY A 1 115 ? -3.232 8.888 29.924 1.00 90.69 115 GLY A O 1
ATOM 815 N N . SER A 1 116 ? -2.961 11.080 29.491 1.00 95.50 116 SER A N 1
ATOM 816 C CA . SER A 1 116 ? -3.817 11.527 30.593 1.00 95.50 116 SER A CA 1
ATOM 817 C C . SER A 1 116 ? -5.284 11.244 30.269 1.00 95.50 116 SER A C 1
ATOM 819 O O . SER A 1 116 ? -5.740 11.489 29.147 1.00 95.50 116 SER A O 1
ATOM 821 N N . VAL A 1 117 ? -6.021 10.722 31.245 1.00 96.81 117 VAL A N 1
ATOM 822 C CA . VAL A 1 117 ? -7.456 10.454 31.157 1.00 96.81 117 VAL A CA 1
ATOM 823 C C . VAL A 1 117 ? -8.179 11.324 32.172 1.00 96.81 117 VAL A C 1
ATOM 825 O O . VAL A 1 117 ? -7.890 11.261 33.364 1.00 96.81 117 VAL A O 1
ATOM 828 N N . VAL A 1 118 ? -9.158 12.093 31.708 1.00 96.44 118 VAL A N 1
ATOM 829 C CA . VAL A 1 118 ? -10.066 12.878 32.543 1.00 96.44 118 VAL A CA 1
ATOM 830 C C . VAL A 1 118 ? -11.400 12.158 32.618 1.00 96.44 118 VAL A C 1
ATOM 832 O O . VAL A 1 118 ? -12.108 12.056 31.621 1.00 96.44 118 VAL A O 1
ATOM 835 N N . HIS A 1 119 ? -11.771 11.686 33.802 1.00 96.06 119 HIS A N 1
ATOM 836 C CA . HIS A 1 119 ? -13.100 11.148 34.076 1.00 96.06 119 HIS A CA 1
ATOM 837 C C . HIS A 1 119 ? -13.930 12.209 34.790 1.00 96.06 119 HIS A C 1
ATOM 839 O O . HIS A 1 119 ? -13.599 12.613 35.904 1.00 96.06 119 HIS A O 1
ATOM 845 N N . ALA A 1 120 ? -15.003 12.662 34.150 1.00 94.25 120 ALA A N 1
ATOM 846 C CA . ALA A 1 120 ? -15.929 13.640 34.695 1.00 94.25 120 ALA A CA 1
ATOM 847 C C . ALA A 1 120 ? -17.331 13.048 34.889 1.00 94.25 120 ALA A C 1
ATOM 849 O O . ALA A 1 120 ? -17.812 12.275 34.060 1.00 94.25 120 ALA A O 1
ATOM 850 N N . ASP A 1 121 ? -18.005 13.448 35.964 1.00 93.69 121 ASP A N 1
ATOM 851 C CA . ASP A 1 121 ? -19.416 13.156 36.228 1.00 93.69 121 ASP A CA 1
ATOM 852 C C . ASP A 1 121 ? -20.167 14.481 36.379 1.00 93.69 121 ASP A C 1
ATOM 854 O O . ASP A 1 121 ? -20.005 15.209 37.361 1.00 93.69 121 ASP A O 1
ATOM 858 N N . LEU A 1 122 ? -20.986 14.804 35.376 1.00 92.50 122 LEU A N 1
ATOM 859 C CA . LEU A 1 122 ? -21.696 16.078 35.288 1.00 92.50 122 LEU A CA 1
ATOM 860 C C . LEU A 1 122 ? -23.070 16.038 35.965 1.00 92.50 122 LEU A C 1
ATOM 862 O O . LEU A 1 122 ? -23.840 16.986 35.849 1.00 92.50 122 LEU A O 1
ATOM 866 N N . TYR A 1 123 ? -23.420 14.979 36.702 1.00 88.12 123 TYR A N 1
ATOM 867 C CA . TYR A 1 123 ? -24.762 14.834 37.276 1.00 88.12 123 TYR A CA 1
ATOM 868 C C . TYR A 1 123 ? -25.206 16.031 38.142 1.00 88.12 123 TYR A C 1
ATOM 870 O O . TYR A 1 123 ? -26.405 16.302 38.248 1.00 88.12 123 TYR A O 1
ATOM 878 N N . ARG A 1 124 ? -24.253 16.741 38.764 1.00 87.44 124 ARG A N 1
ATOM 879 C CA . ARG A 1 124 ? -24.506 17.848 39.704 1.00 87.44 124 ARG A CA 1
ATOM 880 C C . ARG A 1 124 ? -24.327 19.252 39.139 1.00 87.44 124 ARG A C 1
ATOM 882 O O . ARG A 1 124 ? -24.626 20.197 39.865 1.00 87.44 124 ARG A O 1
ATOM 889 N N . ILE A 1 125 ? -23.859 19.401 37.902 1.00 88.75 125 ILE A N 1
ATOM 890 C CA . ILE A 1 125 ? -23.772 20.734 37.300 1.00 88.75 125 ILE A CA 1
ATOM 891 C C . ILE A 1 125 ? -25.160 21.188 36.836 1.00 88.75 125 ILE A C 1
ATOM 893 O O . ILE A 1 125 ? -26.005 20.383 36.429 1.00 88.75 125 ILE A O 1
ATOM 897 N N . SER A 1 126 ? -25.391 22.491 36.906 1.00 84.50 126 SER A N 1
ATOM 898 C CA . SER A 1 126 ? -26.645 23.145 36.534 1.00 84.50 126 SER A CA 1
ATOM 899 C C . SER A 1 126 ? -26.600 23.748 35.131 1.00 84.50 126 SER A C 1
ATOM 901 O O . SER A 1 126 ? -27.655 24.066 34.582 1.00 84.50 126 SER A O 1
ATOM 903 N N . GLY A 1 127 ? -25.413 23.881 34.529 1.00 81.44 127 GLY A N 1
ATOM 904 C CA . GLY A 1 127 ? -25.255 24.427 33.185 1.00 81.44 127 GLY A CA 1
ATOM 905 C C . GLY A 1 127 ? -23.796 24.628 32.754 1.00 81.44 127 GLY A C 1
ATOM 906 O O . GLY A 1 127 ? -22.879 24.149 33.419 1.00 81.44 127 GLY A O 1
ATOM 907 N N . PRO A 1 128 ? -23.572 25.323 31.625 1.00 82.62 128 PRO A N 1
ATOM 908 C CA . PRO A 1 128 ? -22.248 25.499 31.028 1.00 82.62 128 PRO A CA 1
ATOM 909 C C . PRO A 1 128 ? -21.292 26.386 31.841 1.00 82.62 128 PRO A C 1
ATOM 911 O O . PRO A 1 128 ? -20.083 26.219 31.700 1.00 82.62 128 PRO A O 1
ATOM 914 N N . ASP A 1 129 ? -21.798 27.292 32.682 1.00 85.06 129 ASP A N 1
ATOM 915 C CA . ASP A 1 129 ? -20.954 28.159 33.519 1.00 85.06 129 ASP A CA 1
ATOM 916 C C . ASP A 1 129 ? -20.210 27.346 34.592 1.00 85.06 129 ASP A C 1
ATOM 918 O O . ASP A 1 129 ? -19.006 27.520 34.774 1.00 85.06 129 ASP A O 1
ATOM 922 N N . ASP A 1 130 ? -20.875 26.355 35.196 1.00 85.06 130 ASP A N 1
ATOM 923 C CA . ASP A 1 130 ? -20.258 25.434 36.159 1.00 85.06 130 ASP A CA 1
ATOM 924 C C . ASP A 1 130 ? -19.087 24.649 35.531 1.00 85.06 130 ASP A C 1
ATOM 926 O O . ASP A 1 130 ? -18.106 24.349 36.203 1.00 85.06 130 ASP A O 1
ATOM 930 N N . LEU A 1 131 ? -19.142 24.330 34.228 1.00 84.56 131 LEU A N 1
ATOM 931 C CA . LEU A 1 131 ? -18.033 23.659 33.528 1.00 84.56 131 LEU A CA 1
ATOM 932 C C . LEU A 1 131 ? -16.794 24.551 33.398 1.00 84.56 131 LEU A C 1
ATOM 934 O O . LEU A 1 131 ? -15.672 24.042 33.446 1.00 84.56 131 LEU A O 1
ATOM 938 N N . LEU A 1 132 ? -16.987 25.862 33.228 1.00 83.50 132 LEU A N 1
ATOM 939 C CA . LEU A 1 132 ? -15.883 26.822 33.197 1.00 83.50 132 LEU A CA 1
ATOM 940 C C . LEU A 1 132 ? -15.229 26.924 34.578 1.00 83.50 132 LEU A C 1
ATOM 942 O O . LEU A 1 132 ? -14.004 26.885 34.672 1.00 83.50 132 LEU A O 1
ATOM 946 N N . GLU A 1 133 ? -16.032 26.981 35.644 1.00 84.69 133 GLU A N 1
ATOM 947 C CA . GLU A 1 133 ? -15.531 27.011 37.025 1.00 84.69 133 GLU A CA 1
ATOM 948 C C . GLU A 1 133 ? -14.764 25.736 37.409 1.00 84.69 133 GLU A C 1
ATOM 950 O O . GLU A 1 133 ? -13.807 25.798 38.179 1.00 84.69 133 GLU A O 1
ATOM 955 N N . LEU A 1 134 ? -15.131 24.588 36.830 1.00 85.00 134 LEU A N 1
ATOM 956 C CA . LEU A 1 134 ? -14.431 23.312 37.015 1.00 85.00 134 LEU A CA 1
ATOM 957 C C . LEU A 1 134 ? -13.079 23.221 36.287 1.00 85.00 134 LEU A C 1
ATOM 959 O O . LEU A 1 134 ? -12.392 22.208 36.422 1.00 85.00 134 LEU A O 1
ATOM 963 N N . GLY A 1 135 ? -12.694 24.231 35.499 1.00 86.81 135 GLY A N 1
ATOM 964 C CA . GLY A 1 135 ? -11.452 24.202 34.723 1.00 86.81 135 GLY A CA 1
ATOM 965 C C . GLY A 1 135 ? -11.465 23.155 33.605 1.00 86.81 135 GLY A C 1
ATOM 966 O O . GLY A 1 135 ? -10.418 22.615 33.253 1.00 86.81 135 GLY A O 1
ATOM 967 N N . TRP A 1 136 ? -12.644 22.847 33.047 1.00 88.31 136 TRP A N 1
ATOM 968 C CA . TRP A 1 136 ? -12.834 21.794 32.041 1.00 88.31 136 TRP A CA 1
ATOM 969 C C . TRP A 1 136 ? -11.867 21.895 30.854 1.00 88.31 136 TRP A C 1
ATOM 971 O O . TRP A 1 136 ? -11.286 20.890 30.441 1.00 88.31 136 TRP A O 1
ATOM 981 N N . GLU A 1 137 ? -11.690 23.099 30.303 1.00 86.94 137 GLU A N 1
ATOM 982 C CA . GLU A 1 137 ? -10.844 23.314 29.123 1.00 86.94 137 GLU A CA 1
ATOM 983 C C . GLU A 1 137 ? -9.373 22.997 29.407 1.00 86.94 137 GLU A C 1
ATOM 985 O O . GLU A 1 137 ? -8.717 22.353 28.593 1.00 86.94 137 GLU A O 1
ATOM 990 N N . GLU A 1 138 ? -8.869 23.395 30.578 1.00 88.75 138 GLU A N 1
ATOM 991 C CA . GLU A 1 138 ? -7.497 23.106 30.996 1.00 88.75 138 GLU A CA 1
ATOM 992 C C . GLU A 1 138 ? -7.318 21.616 31.298 1.00 88.75 138 GLU A C 1
ATOM 994 O O . GLU A 1 138 ? -6.365 21.002 30.825 1.00 88.75 138 GLU A O 1
ATOM 999 N N . ALA A 1 139 ? -8.266 21.011 32.021 1.00 87.75 139 ALA A N 1
ATOM 1000 C CA . ALA A 1 139 ? -8.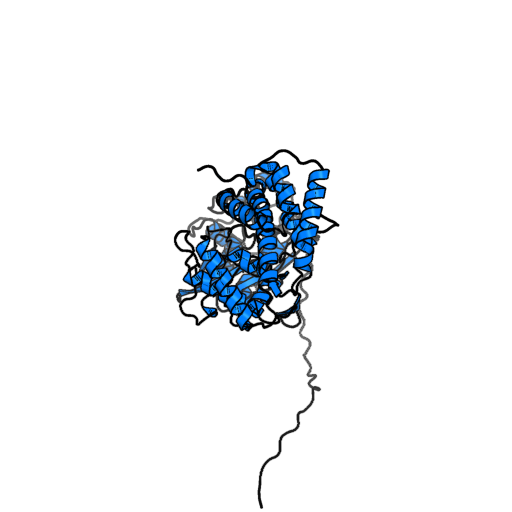202 19.599 32.381 1.00 87.75 139 ALA A CA 1
ATOM 1001 C C . ALA A 1 139 ? -8.200 18.686 31.146 1.00 87.75 139 ALA A C 1
ATOM 1003 O O . ALA A 1 139 ? -7.469 17.701 31.108 1.00 87.75 139 ALA A O 1
ATOM 1004 N N . THR A 1 140 ? -9.014 19.001 30.136 1.00 90.88 140 THR A N 1
ATOM 1005 C CA . THR A 1 140 ? -9.190 18.148 28.949 1.00 90.88 140 THR A CA 1
ATOM 1006 C C . THR A 1 140 ? -8.234 18.456 27.803 1.00 90.88 140 THR A C 1
ATOM 1008 O O . THR A 1 140 ? -8.252 17.755 26.789 1.00 90.88 140 THR A O 1
ATOM 1011 N N . ALA A 1 141 ? -7.362 19.456 27.952 1.00 90.88 141 ALA A N 1
ATOM 1012 C CA . ALA A 1 141 ? -6.399 19.842 26.930 1.00 90.88 141 ALA A CA 1
ATOM 1013 C C . ALA A 1 141 ? -5.459 18.673 26.572 1.00 90.88 141 ALA A C 1
ATOM 1015 O O . ALA A 1 141 ? -4.513 18.355 27.288 1.00 90.88 141 ALA A O 1
ATOM 1016 N N . GLY A 1 142 ? -5.726 18.022 25.435 1.00 90.00 142 GLY A N 1
ATOM 1017 C CA . GLY A 1 142 ? -4.955 16.872 24.949 1.00 90.00 142 GLY A CA 1
ATOM 1018 C C . GLY A 1 142 ? -5.188 15.562 25.712 1.00 90.00 142 GLY A C 1
ATOM 1019 O O . GLY A 1 142 ? -4.565 14.558 25.372 1.00 90.00 142 GLY A O 1
ATOM 1020 N N . ALA A 1 143 ? -6.080 15.538 26.703 1.00 94.56 143 ALA A N 1
ATOM 1021 C CA . ALA A 1 143 ? -6.416 14.338 27.461 1.00 94.56 143 ALA A CA 1
ATOM 1022 C C . ALA A 1 143 ? -7.517 13.518 26.771 1.00 94.56 143 ALA A C 1
ATOM 1024 O O . ALA A 1 143 ? -8.266 14.024 25.937 1.00 94.56 143 ALA A O 1
ATOM 1025 N N . ILE A 1 144 ? -7.633 12.242 27.129 1.00 96.81 144 ILE A N 1
ATOM 1026 C CA . ILE A 1 144 ? -8.819 11.438 26.821 1.00 96.81 144 ILE A CA 1
ATOM 1027 C C . ILE A 1 144 ? -9.906 11.836 27.819 1.00 96.81 144 ILE A C 1
ATOM 1029 O O . ILE A 1 144 ? -9.754 11.610 29.017 1.00 96.81 144 ILE A O 1
ATOM 1033 N N . ALA A 1 145 ? -11.002 12.417 27.347 1.00 96.62 145 ALA A N 1
ATOM 1034 C CA . ALA A 1 145 ? -12.109 12.840 28.191 1.00 96.62 145 ALA A CA 1
ATOM 1035 C C . ALA A 1 145 ? -13.220 11.784 28.208 1.00 96.62 145 ALA A C 1
ATOM 1037 O O . ALA A 1 145 ? -13.743 11.387 27.168 1.00 96.62 145 ALA A O 1
ATOM 1038 N N . LEU A 1 146 ? -13.615 11.359 29.403 1.00 96.81 146 LEU A N 1
ATOM 1039 C CA . LEU A 1 146 ? -14.703 10.430 29.652 1.00 96.81 146 LEU A CA 1
ATOM 1040 C C . LEU A 1 146 ? -15.759 11.107 30.519 1.00 96.81 146 LEU A C 1
ATOM 1042 O O . LEU A 1 146 ? -15.496 11.428 31.675 1.00 96.81 146 LEU A O 1
ATOM 1046 N N . VAL A 1 147 ? -16.953 11.310 29.974 1.00 96.12 147 VAL A N 1
ATOM 1047 C CA . VAL A 1 147 ? -17.972 12.152 30.608 1.00 96.12 147 VAL A CA 1
ATOM 1048 C C . VAL A 1 147 ? -19.249 11.378 30.866 1.00 96.12 147 VAL A C 1
ATOM 1050 O O . VAL A 1 147 ? -19.938 10.985 29.929 1.00 96.12 147 VAL A O 1
ATOM 1053 N N . GLU A 1 148 ? -19.609 11.210 32.132 1.00 95.56 148 GLU A N 1
ATOM 1054 C CA . GLU A 1 148 ? -20.934 10.742 32.533 1.00 95.56 148 GLU A CA 1
ATOM 1055 C C . GLU A 1 148 ? -21.932 11.909 32.586 1.00 95.56 148 GLU A C 1
ATOM 1057 O O . GLU A 1 148 ? -21.597 13.012 33.024 1.00 95.56 148 GLU A O 1
ATOM 1062 N N . TRP A 1 149 ? -23.174 11.644 32.169 1.00 93.19 149 TRP A N 1
ATOM 1063 C CA . TRP A 1 149 ? -24.276 12.621 32.133 1.00 93.19 149 TRP A CA 1
ATOM 1064 C C . TRP A 1 149 ? -23.990 13.864 31.264 1.00 93.19 149 TRP A C 1
ATOM 1066 O O . TRP A 1 149 ? -24.213 14.995 31.715 1.00 93.19 149 TRP A O 1
ATOM 1076 N N . PRO A 1 150 ? -23.513 13.691 30.012 1.00 93.50 150 PRO A N 1
ATOM 1077 C CA . PRO A 1 150 ? -23.152 14.802 29.124 1.00 93.50 150 PRO A CA 1
ATOM 1078 C C . PRO A 1 150 ? -24.295 15.802 28.890 1.00 93.50 150 PRO A C 1
ATOM 1080 O O . PRO A 1 150 ? -24.047 16.984 28.669 1.00 93.50 150 PRO A O 1
ATOM 1083 N N . GLU A 1 151 ? -25.552 15.363 28.977 1.00 91.00 151 GLU A N 1
ATOM 1084 C CA . GLU A 1 151 ? -26.742 16.194 28.795 1.00 91.00 151 GLU A CA 1
ATOM 1085 C C . GLU A 1 151 ? -26.823 17.371 29.781 1.00 91.00 151 GLU A C 1
ATOM 1087 O O . GLU A 1 151 ? -27.431 18.398 29.472 1.00 91.00 151 GLU A O 1
ATOM 1092 N N . ARG A 1 152 ? -26.172 17.267 30.947 1.00 90.44 152 ARG A N 1
ATOM 1093 C CA . ARG A 1 152 ? -26.126 18.336 31.956 1.00 90.44 152 ARG A CA 1
ATOM 1094 C C . ARG A 1 152 ? -25.316 19.547 31.502 1.00 90.44 152 ARG A C 1
ATOM 1096 O O . ARG A 1 152 ? -25.571 20.649 31.977 1.00 90.44 152 ARG A O 1
ATOM 1103 N N . ALA A 1 153 ? -24.424 19.369 30.528 1.00 87.06 153 ALA A N 1
ATOM 1104 C CA . ALA A 1 153 ? -23.702 20.466 29.894 1.00 87.06 153 ALA A CA 1
ATOM 1105 C C . ALA A 1 153 ? -24.609 21.372 29.038 1.00 87.06 153 ALA A C 1
ATOM 1107 O O . ALA A 1 153 ? -24.199 22.477 28.690 1.00 87.06 153 ALA A O 1
ATOM 1108 N N . GLN A 1 154 ? -25.818 20.913 28.671 1.00 85.62 154 GLN A N 1
ATOM 1109 C CA . GLN A 1 154 ? -26.818 21.624 27.847 1.00 85.62 154 GLN A CA 1
ATOM 1110 C C . GLN A 1 154 ? -26.334 22.077 26.455 1.00 85.62 154 GLN A C 1
ATOM 1112 O O . GLN A 1 154 ? -27.052 22.764 25.729 1.00 85.62 154 GLN A O 1
ATOM 1117 N N . ARG A 1 155 ? -25.130 21.668 26.054 1.00 83.44 155 ARG A N 1
ATOM 1118 C CA . ARG A 1 155 ? -24.546 21.860 24.727 1.00 83.44 155 ARG A CA 1
ATOM 1119 C C . ARG A 1 155 ? -23.626 20.679 24.404 1.00 83.44 155 ARG A C 1
ATOM 1121 O O . ARG A 1 155 ? -23.070 20.092 25.335 1.00 83.44 155 ARG A O 1
ATOM 1128 N N . PRO A 1 156 ? -23.409 20.345 23.121 1.00 79.94 156 PRO A N 1
ATOM 1129 C CA . PRO A 1 156 ? -22.383 19.382 22.743 1.00 79.94 156 PRO A CA 1
ATOM 1130 C C . PRO A 1 156 ? -21.009 19.819 23.263 1.00 79.94 156 PRO A C 1
ATOM 1132 O O . PRO A 1 156 ? -20.589 20.952 23.033 1.00 79.94 156 PRO A O 1
ATOM 1135 N N . LEU A 1 157 ? -20.312 18.913 23.951 1.00 85.00 157 LEU A N 1
ATOM 1136 C CA . LEU A 1 157 ? -18.982 19.173 24.513 1.00 85.00 157 LEU A CA 1
ATOM 1137 C C . LEU A 1 157 ? -17.889 19.217 23.433 1.00 85.00 157 LEU A C 1
ATOM 1139 O O . LEU A 1 157 ? -16.911 19.942 23.582 1.00 85.00 157 LEU A O 1
ATOM 1143 N N . ALA A 1 158 ? -18.073 18.478 22.335 1.00 88.31 158 ALA A N 1
ATOM 1144 C CA . ALA A 1 158 ? -17.220 18.530 21.151 1.00 88.31 158 ALA A CA 1
ATOM 1145 C C . ALA A 1 158 ? -17.987 18.100 19.888 1.00 88.31 158 ALA A C 1
ATOM 1147 O O . ALA A 1 158 ? -18.995 17.384 19.958 1.00 88.31 158 ALA A O 1
ATOM 1148 N N . ARG A 1 159 ? -17.491 18.529 18.718 1.00 87.81 159 ARG A N 1
ATOM 1149 C CA . ARG A 1 159 ? -17.995 18.078 17.407 1.00 87.81 159 ARG A CA 1
ATOM 1150 C C . ARG A 1 159 ? -17.601 16.627 17.127 1.00 87.81 159 ARG A C 1
ATOM 1152 O O . ARG A 1 159 ? -18.470 15.830 16.791 1.00 87.81 159 ARG A O 1
ATOM 1159 N N . ASP A 1 160 ? -16.324 16.303 17.321 1.00 92.88 160 ASP A N 1
ATOM 1160 C CA . ASP A 1 160 ? -15.792 14.945 17.214 1.00 92.88 160 ASP A CA 1
ATOM 1161 C C . ASP A 1 160 ? -15.909 14.246 18.569 1.00 92.88 160 ASP A C 1
ATOM 1163 O O . ASP A 1 160 ? -15.271 14.660 19.536 1.00 92.88 160 ASP A O 1
ATOM 1167 N N . ARG A 1 161 ? -16.741 13.205 18.659 1.00 95.25 161 ARG A N 1
ATOM 1168 C CA . ARG A 1 161 ? -16.938 12.449 19.907 1.00 95.25 161 ARG A CA 1
ATOM 1169 C C . ARG A 1 161 ? -17.572 11.084 19.670 1.00 95.25 161 ARG A C 1
ATOM 1171 O O . ARG A 1 161 ? -18.222 10.866 18.645 1.00 95.25 161 ARG A O 1
ATOM 1178 N N . LEU A 1 162 ? -17.440 10.208 20.659 1.00 97.44 162 LEU A N 1
ATOM 1179 C CA . LEU A 1 162 ? -18.181 8.957 20.762 1.00 97.44 162 LEU A CA 1
ATOM 1180 C C . LEU A 1 162 ? -19.242 9.068 21.859 1.00 97.44 162 LEU A C 1
ATOM 1182 O O . LEU A 1 162 ? -18.905 9.161 23.036 1.00 97.44 162 LEU A O 1
ATOM 1186 N N . ASP A 1 163 ? -20.515 8.989 21.489 1.00 97.12 163 ASP A N 1
ATOM 1187 C CA . ASP A 1 163 ? -21.613 8.914 22.450 1.00 97.12 163 ASP A CA 1
ATOM 1188 C C . ASP A 1 163 ? -21.972 7.444 22.705 1.00 97.12 163 ASP A C 1
ATOM 1190 O O . ASP A 1 163 ? -22.296 6.706 21.776 1.00 97.12 163 ASP A O 1
ATOM 1194 N N . VAL A 1 164 ? -21.924 7.008 23.963 1.00 97.38 164 VAL A N 1
ATOM 1195 C CA . VAL A 1 164 ? -22.281 5.653 24.400 1.00 97.38 164 VAL A CA 1
ATOM 1196 C C . VAL A 1 164 ? -23.517 5.730 25.287 1.00 97.38 164 VAL A C 1
ATOM 1198 O O . VAL A 1 164 ? -23.470 6.176 26.434 1.00 97.38 164 VAL A O 1
ATOM 1201 N N . MET A 1 165 ? -24.647 5.275 24.758 1.00 96.06 165 MET A N 1
ATOM 1202 C CA . MET A 1 165 ? -25.903 5.198 25.496 1.00 96.06 165 MET A CA 1
ATOM 1203 C C . MET A 1 165 ? -26.115 3.778 26.023 1.00 96.06 165 MET A C 1
ATOM 1205 O O . MET A 1 165 ? -26.246 2.839 25.239 1.00 96.06 165 MET A O 1
ATOM 1209 N N . LEU A 1 166 ? -26.189 3.628 27.345 1.00 93.75 166 LEU A N 1
ATOM 1210 C CA . LEU A 1 166 ? -26.463 2.362 28.028 1.00 93.75 166 LEU A CA 1
ATOM 1211 C C . LEU A 1 166 ? -27.932 2.294 28.446 1.00 93.75 166 LEU A C 1
ATOM 1213 O O . LEU A 1 166 ? -28.410 3.155 29.187 1.00 93.75 166 LEU A O 1
ATOM 1217 N N . ARG A 1 167 ? -28.645 1.251 28.019 1.00 89.88 167 ARG A N 1
ATOM 1218 C CA . ARG A 1 167 ? -30.060 1.043 28.354 1.00 89.88 167 ARG A CA 1
ATOM 1219 C C . ARG A 1 167 ? -30.278 -0.319 28.991 1.00 89.88 167 ARG A C 1
ATOM 1221 O O . ARG A 1 167 ? -29.653 -1.301 28.599 1.00 89.88 167 ARG A O 1
ATOM 1228 N N . ILE A 1 168 ? -31.178 -0.362 29.969 1.00 86.00 168 ILE A N 1
ATOM 1229 C CA . ILE A 1 168 ? -31.651 -1.609 30.574 1.00 86.00 168 ILE A CA 1
ATOM 1230 C C . ILE A 1 168 ? -32.736 -2.174 29.654 1.00 86.00 168 ILE A C 1
ATOM 1232 O O . ILE A 1 168 ? -33.646 -1.448 29.243 1.00 86.00 168 ILE A O 1
ATOM 1236 N N . ALA A 1 169 ? -32.609 -3.444 29.282 1.00 77.62 169 ALA A N 1
ATOM 1237 C CA . ALA A 1 169 ? -33.569 -4.093 28.410 1.00 77.62 169 ALA A CA 1
ATOM 1238 C C . ALA A 1 169 ? -34.908 -4.316 29.151 1.00 77.62 169 ALA A C 1
ATOM 1240 O O . ALA A 1 169 ? -34.915 -4.575 30.357 1.00 77.62 169 ALA A O 1
ATOM 1241 N N . PRO A 1 170 ? -36.065 -4.216 28.468 1.00 71.75 170 PRO A N 1
ATOM 1242 C CA . PRO A 1 170 ? -37.371 -4.387 29.112 1.00 71.75 170 PRO A CA 1
ATOM 1243 C C . PRO A 1 170 ? -37.630 -5.805 29.650 1.00 71.75 170 PRO A C 1
ATOM 1245 O O . PRO A 1 170 ? -38.539 -5.993 30.454 1.00 71.75 170 PRO A O 1
ATOM 1248 N N . ASP A 1 171 ? -36.876 -6.799 29.173 1.00 67.56 171 ASP A N 1
ATOM 1249 C CA . ASP A 1 171 ? -37.085 -8.234 29.382 1.00 67.56 171 ASP A CA 1
ATOM 1250 C C . ASP A 1 171 ? -36.334 -8.823 30.595 1.00 67.56 171 ASP A C 1
ATOM 1252 O O . ASP A 1 171 ? -36.531 -9.994 30.923 1.00 67.56 171 ASP A O 1
ATOM 1256 N N . GLY A 1 172 ? -35.549 -8.026 31.329 1.00 59.97 172 GLY A N 1
ATOM 1257 C CA . GLY A 1 172 ? -34.928 -8.457 32.584 1.00 59.97 172 GLY A CA 1
ATOM 1258 C C . GLY A 1 172 ? -33.994 -7.418 33.209 1.00 59.97 172 GLY A C 1
ATOM 1259 O O . GLY A 1 172 ? -33.327 -6.662 32.515 1.00 59.97 172 GLY A O 1
ATOM 1260 N N . ALA A 1 173 ? -33.899 -7.406 34.544 1.00 62.78 173 ALA A N 1
ATOM 1261 C CA . ALA A 1 173 ? -33.150 -6.394 35.304 1.00 62.78 173 ALA A CA 1
ATOM 1262 C C . ALA A 1 173 ? -31.618 -6.397 35.076 1.00 62.78 173 ALA A C 1
ATOM 1264 O O . ALA A 1 173 ? -30.947 -5.433 35.448 1.00 62.78 173 ALA A O 1
ATOM 1265 N N . SER A 1 174 ? -31.055 -7.465 34.497 1.00 67.38 174 SER A N 1
ATOM 1266 C CA . SER A 1 174 ? -29.613 -7.606 34.245 1.00 67.38 174 SER A CA 1
ATOM 1267 C C . SER A 1 174 ? -29.206 -7.383 32.788 1.00 67.38 174 SER A C 1
ATOM 1269 O O . SER A 1 174 ? -28.061 -7.008 32.550 1.00 67.38 174 SER A O 1
ATOM 1271 N N . HIS A 1 175 ? -30.118 -7.582 31.834 1.00 78.19 175 HIS A N 1
ATOM 1272 C CA . HIS A 1 175 ? -29.819 -7.478 30.410 1.00 78.19 175 HIS A CA 1
ATOM 1273 C C . HIS A 1 175 ? -29.738 -6.006 29.997 1.00 78.19 175 HIS A C 1
ATOM 1275 O O . HIS A 1 175 ? -30.614 -5.198 30.317 1.00 78.19 175 HIS A O 1
ATOM 1281 N N . ARG A 1 176 ? -28.654 -5.632 29.318 1.00 87.31 176 ARG A N 1
ATOM 1282 C CA . ARG A 1 176 ? -28.395 -4.262 28.876 1.00 87.31 176 ARG A CA 1
ATOM 1283 C C . ARG A 1 176 ? -28.061 -4.259 27.397 1.00 87.31 176 ARG A C 1
ATOM 1285 O O . ARG A 1 176 ? -27.623 -5.262 26.848 1.00 87.31 176 ARG A O 1
ATOM 1292 N N . PHE A 1 177 ? -28.199 -3.104 26.768 1.00 91.06 177 PHE A N 1
ATOM 1293 C CA . PHE A 1 177 ? -27.615 -2.863 25.457 1.00 91.06 177 PHE A CA 1
ATOM 1294 C C . PHE A 1 177 ? -26.921 -1.506 25.431 1.00 91.06 177 PHE A C 1
ATOM 1296 O O . PHE A 1 177 ? -27.337 -0.555 26.103 1.00 91.06 177 PHE A O 1
ATOM 1303 N N . ALA A 1 178 ? -25.848 -1.429 24.652 1.00 94.69 178 ALA A N 1
ATOM 1304 C CA . ALA A 1 178 ? -25.144 -0.195 24.354 1.00 94.69 178 ALA A CA 1
ATOM 1305 C C . ALA A 1 178 ? -25.463 0.247 22.928 1.00 94.69 178 ALA A C 1
ATOM 1307 O O . ALA A 1 178 ? -25.425 -0.553 21.995 1.00 94.69 178 ALA A O 1
ATOM 1308 N N . VAL A 1 179 ? -25.736 1.535 22.753 1.00 95.81 179 VAL A N 1
ATOM 1309 C CA . VAL A 1 179 ? -25.780 2.186 21.444 1.00 95.81 179 VAL A CA 1
ATOM 1310 C C . VAL A 1 179 ? -24.630 3.176 21.392 1.00 95.81 179 VAL A C 1
ATOM 1312 O O . VAL A 1 179 ? -24.652 4.191 22.084 1.00 95.81 179 VAL A O 1
ATOM 1315 N N . MET A 1 180 ? -23.622 2.864 20.586 1.00 96.88 180 MET A N 1
ATOM 1316 C CA . MET A 1 180 ? -22.502 3.753 20.310 1.00 96.88 180 MET A CA 1
ATOM 1317 C C . MET A 1 180 ? -22.808 4.580 19.068 1.00 96.88 180 MET A C 1
ATOM 1319 O O . MET A 1 180 ? -23.196 4.015 18.046 1.00 96.88 180 MET A O 1
ATOM 1323 N N . THR A 1 181 ? -22.614 5.892 19.140 1.00 97.00 181 THR A N 1
ATOM 1324 C CA . THR A 1 181 ? -22.742 6.804 18.003 1.00 97.00 181 THR A CA 1
ATOM 1325 C C . THR A 1 181 ? -21.487 7.655 17.891 1.00 97.00 181 THR A C 1
ATOM 1327 O O . THR A 1 181 ? -21.178 8.435 18.788 1.00 97.00 181 THR A O 1
ATOM 1330 N N . GLY A 1 182 ? -20.744 7.482 16.803 1.00 95.94 182 GLY A N 1
ATOM 1331 C CA . GLY A 1 182 ? -19.567 8.287 16.493 1.00 95.94 182 GLY A CA 1
ATOM 1332 C C . GLY A 1 182 ? -19.955 9.503 15.662 1.00 95.94 182 GLY A C 1
ATOM 1333 O O . GLY A 1 182 ? -20.696 9.363 14.688 1.00 95.94 182 GLY A O 1
ATOM 1334 N N . PHE A 1 183 ? -19.435 10.673 16.027 1.00 93.56 183 PHE A N 1
ATOM 1335 C CA . PHE A 1 183 ? -19.633 11.938 15.317 1.00 93.56 183 PHE A CA 1
ATOM 1336 C C . PHE A 1 183 ? -18.314 12.454 14.744 1.00 93.56 183 PHE A C 1
ATOM 1338 O O . PHE A 1 183 ? -17.269 12.352 15.393 1.00 93.56 183 PHE A O 1
ATOM 1345 N N . GLY A 1 184 ? -18.362 13.013 13.532 1.00 91.25 184 GLY A N 1
ATOM 1346 C CA . GLY A 1 184 ? -17.183 13.580 12.876 1.00 91.25 184 GLY A CA 1
ATOM 1347 C C . GLY A 1 184 ? -16.081 12.530 12.695 1.00 91.25 184 GLY A C 1
ATOM 1348 O O . GLY A 1 184 ? -16.354 11.446 12.183 1.00 91.25 184 GLY A O 1
ATOM 1349 N N . ALA A 1 185 ? -14.858 12.794 13.159 1.00 87.81 185 ALA A N 1
ATOM 1350 C CA . ALA A 1 185 ? -13.732 11.854 13.059 1.00 87.81 185 ALA A CA 1
ATOM 1351 C C . ALA A 1 185 ? -13.958 10.509 13.789 1.00 87.81 185 ALA A C 1
ATOM 1353 O O . ALA A 1 185 ? -13.216 9.546 13.569 1.00 87.81 185 ALA A O 1
ATOM 1354 N N . TRP A 1 186 ? -14.948 10.425 14.685 1.00 92.94 186 TRP A N 1
ATOM 1355 C CA . TRP A 1 186 ? -15.340 9.175 15.342 1.00 92.94 186 TRP A CA 1
ATOM 1356 C C . TRP A 1 186 ? -16.268 8.300 14.498 1.00 92.94 186 TRP A C 1
ATOM 1358 O O . TRP A 1 186 ? -16.317 7.096 14.741 1.00 92.94 186 TRP A O 1
ATOM 1368 N N . ALA A 1 187 ? -16.981 8.860 13.515 1.00 92.31 187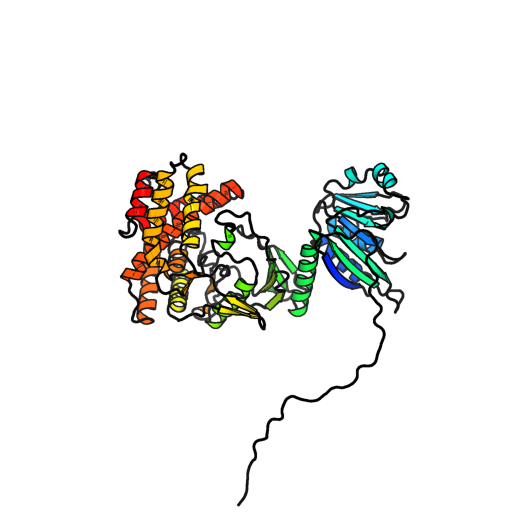 ALA A N 1
ATOM 1369 C CA . ALA A 1 187 ? -17.895 8.090 12.673 1.00 92.31 187 ALA A CA 1
ATOM 1370 C C . ALA A 1 187 ? -17.143 6.991 11.904 1.00 92.31 187 ALA A C 1
ATOM 1372 O O . ALA A 1 187 ? -17.470 5.811 12.032 1.00 92.31 187 ALA A O 1
ATOM 1373 N N . ASP A 1 188 ? -16.067 7.363 11.206 1.00 89.56 188 ASP A N 1
ATOM 1374 C CA . ASP A 1 188 ? -15.244 6.418 10.443 1.00 89.56 188 ASP A CA 1
ATOM 1375 C C . ASP A 1 188 ? -14.543 5.409 11.359 1.00 89.56 188 ASP A C 1
ATOM 1377 O O . ASP A 1 188 ? -14.531 4.211 11.080 1.00 89.56 188 ASP A O 1
ATOM 1381 N N . ARG A 1 189 ? -14.005 5.866 12.500 1.00 91.75 189 ARG A N 1
ATOM 1382 C CA . ARG A 1 189 ? -13.349 4.986 13.482 1.00 91.75 189 ARG A CA 1
ATOM 1383 C C . ARG A 1 189 ? -14.303 3.920 14.018 1.00 91.75 189 ARG A C 1
ATOM 1385 O O . ARG A 1 189 ? -13.941 2.745 14.061 1.00 91.75 189 ARG A O 1
ATOM 1392 N N . LEU A 1 190 ? -15.526 4.314 14.373 1.00 94.88 190 LEU A N 1
ATOM 1393 C CA . LEU A 1 190 ? -16.542 3.390 14.867 1.00 94.88 190 LEU A CA 1
ATOM 1394 C C . LEU A 1 190 ? -17.007 2.419 13.773 1.00 94.88 190 LEU A C 1
ATOM 1396 O O . LEU A 1 190 ? -17.190 1.232 14.049 1.00 94.88 190 LEU A O 1
ATOM 1400 N N . ALA A 1 191 ? -17.173 2.900 12.537 1.00 93.81 191 ALA A N 1
ATOM 1401 C CA . ALA A 1 191 ? -17.533 2.062 11.397 1.00 93.81 191 ALA A CA 1
ATOM 1402 C C . ALA A 1 191 ? -16.464 0.992 11.119 1.00 93.81 191 ALA A C 1
ATOM 1404 O O . ALA A 1 191 ? -16.805 -0.183 10.984 1.00 93.81 191 ALA A O 1
ATOM 1405 N N . ILE A 1 192 ? -15.182 1.374 11.131 1.00 93.50 192 ILE A N 1
ATOM 1406 C CA . ILE A 1 192 ? -14.047 0.456 10.958 1.00 93.50 192 ILE A CA 1
ATOM 1407 C C . ILE A 1 192 ? -13.999 -0.574 12.091 1.00 93.50 192 ILE A C 1
ATOM 1409 O O . ILE A 1 192 ? -13.887 -1.766 11.822 1.00 93.50 192 ILE A O 1
ATOM 1413 N N . ALA A 1 193 ? -14.132 -0.161 13.355 1.00 93.75 193 ALA A N 1
ATOM 1414 C CA . ALA A 1 193 ? -14.107 -1.096 14.483 1.00 93.75 193 ALA A CA 1
ATOM 1415 C C . ALA A 1 193 ? -15.261 -2.111 14.433 1.00 93.75 193 ALA A C 1
ATOM 1417 O O . ALA A 1 193 ? -15.064 -3.306 14.680 1.00 93.75 193 ALA A O 1
ATOM 1418 N N . ARG A 1 194 ? -16.461 -1.653 14.050 1.00 95.06 194 ARG A N 1
ATOM 1419 C CA . ARG A 1 194 ? -17.617 -2.526 13.813 1.00 95.06 194 ARG A CA 1
ATOM 1420 C C . ARG A 1 194 ? -1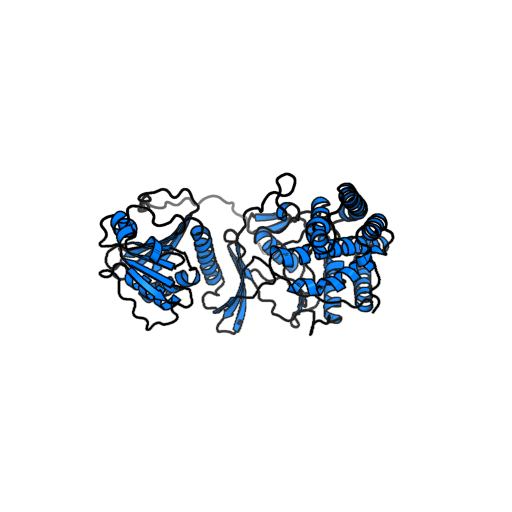7.336 -3.524 12.688 1.00 95.06 194 ARG A C 1
ATOM 1422 O O . ARG A 1 194 ? -17.608 -4.712 12.858 1.00 95.06 194 ARG A O 1
ATOM 1429 N N . ALA A 1 195 ? -16.784 -3.049 11.572 1.00 96.00 195 ALA A N 1
ATOM 1430 C CA . ALA A 1 195 ? -16.430 -3.871 10.420 1.00 96.00 195 ALA A CA 1
ATOM 1431 C C . ALA A 1 195 ? -15.386 -4.936 10.778 1.00 96.00 195 ALA A C 1
ATOM 1433 O O . ALA A 1 195 ? -15.614 -6.112 10.507 1.00 96.00 195 ALA A O 1
ATOM 1434 N N . ILE A 1 196 ? -14.307 -4.568 11.482 1.00 95.44 196 ILE A N 1
ATOM 1435 C CA . ILE A 1 196 ? -13.290 -5.513 11.973 1.00 95.44 196 ILE A CA 1
ATOM 1436 C C . ILE A 1 196 ? -13.953 -6.614 12.797 1.00 95.44 196 ILE A C 1
ATOM 1438 O O . ILE A 1 196 ? -13.794 -7.791 12.482 1.00 95.44 196 ILE A O 1
ATOM 1442 N N . ARG A 1 197 ? -14.754 -6.266 13.813 1.00 93.56 197 ARG A N 1
ATOM 1443 C CA . ARG A 1 197 ? -15.412 -7.285 14.644 1.00 93.56 197 ARG A CA 1
ATOM 1444 C C . ARG A 1 197 ? -16.320 -8.199 13.818 1.00 93.56 197 ARG A C 1
ATOM 1446 O O . ARG A 1 197 ? -16.318 -9.406 14.045 1.00 93.56 197 ARG A O 1
ATOM 1453 N N . SER A 1 198 ? -17.085 -7.640 12.879 1.00 95.44 198 SER A N 1
ATOM 1454 C CA . SER A 1 198 ? -17.984 -8.412 12.015 1.00 95.44 198 SER A CA 1
ATOM 1455 C C . SER A 1 198 ? -17.212 -9.380 11.118 1.00 95.44 198 SER A C 1
ATOM 1457 O O . SER A 1 198 ? -17.509 -10.573 11.113 1.00 95.44 198 SER A O 1
ATOM 1459 N N . VAL A 1 199 ? -16.187 -8.888 10.416 1.00 97.62 199 VAL A N 1
ATOM 1460 C CA . VAL A 1 199 ? -15.338 -9.683 9.519 1.00 97.62 199 VAL A CA 1
ATOM 1461 C C . VAL A 1 199 ? -14.643 -10.804 10.288 1.00 97.62 199 VAL A C 1
ATOM 1463 O O . VAL A 1 199 ? -14.705 -11.962 9.877 1.00 97.62 199 VAL A O 1
ATOM 1466 N N . LEU A 1 200 ? -14.044 -10.499 11.444 1.00 96.75 200 LEU A N 1
ATOM 1467 C CA . LEU A 1 200 ? -13.376 -11.508 12.265 1.00 96.75 200 LEU A CA 1
ATOM 1468 C C . LEU A 1 200 ? -14.360 -12.538 12.829 1.00 96.75 200 LEU A C 1
ATOM 1470 O O . LEU A 1 200 ? -14.046 -13.724 12.855 1.00 96.75 200 LEU A O 1
ATOM 1474 N N . ALA A 1 201 ? -15.557 -12.135 13.258 1.00 95.00 201 ALA A N 1
ATOM 1475 C CA . ALA A 1 201 ? -16.561 -13.080 13.741 1.00 95.00 201 ALA A CA 1
ATOM 1476 C C . ALA A 1 201 ? -17.037 -14.026 12.627 1.00 95.00 201 ALA A C 1
ATOM 1478 O O . ALA A 1 201 ? -17.039 -15.240 12.825 1.00 95.00 201 ALA A O 1
ATOM 1479 N N . GLN A 1 202 ? -17.379 -13.485 11.454 1.00 96.44 202 GLN A N 1
ATOM 1480 C CA . GLN A 1 202 ? -17.876 -14.259 10.312 1.00 96.44 202 GLN A CA 1
ATOM 1481 C C . GLN A 1 202 ? -16.823 -15.224 9.755 1.00 96.44 202 GLN A C 1
ATOM 1483 O O . GLN A 1 202 ? -17.151 -16.362 9.430 1.00 96.44 202 GLN A O 1
ATOM 1488 N N . ALA A 1 203 ? -15.557 -14.803 9.707 1.00 96.81 203 ALA A N 1
ATOM 1489 C CA . ALA A 1 203 ? -14.452 -15.649 9.262 1.00 96.81 203 ALA A CA 1
ATOM 1490 C C . ALA A 1 203 ? -13.941 -16.614 10.355 1.00 96.81 203 ALA A C 1
ATOM 1492 O O . ALA A 1 203 ? -13.055 -17.432 10.102 1.00 96.81 203 ALA A O 1
ATOM 1493 N N . GLY A 1 204 ? -14.454 -16.522 11.589 1.00 96.44 204 GLY A N 1
ATOM 1494 C CA . GLY A 1 204 ? -14.024 -17.359 12.710 1.00 96.44 204 GLY A CA 1
ATOM 1495 C C . GLY A 1 204 ? -12.622 -17.026 13.236 1.00 96.44 204 GLY A C 1
ATOM 1496 O O . GLY A 1 204 ? -11.879 -17.939 13.579 1.00 96.44 204 GLY A O 1
ATOM 1497 N N . TRP A 1 205 ? -12.247 -15.746 13.262 1.00 97.06 205 TRP A N 1
ATOM 1498 C CA . TRP A 1 205 ? -10.970 -15.183 13.739 1.00 97.06 205 TRP A CA 1
ATOM 1499 C C . TRP A 1 205 ? -11.123 -14.231 14.940 1.00 97.06 205 TRP A C 1
ATOM 1501 O O . TRP A 1 205 ? -10.202 -13.493 15.276 1.00 97.06 205 TRP A O 1
ATOM 1511 N N . HIS A 1 206 ? -12.288 -14.220 15.589 1.00 92.19 206 HIS A N 1
ATOM 1512 C CA . HIS A 1 206 ? -12.596 -13.323 16.710 1.00 92.19 206 HIS A CA 1
ATOM 1513 C C . HIS A 1 206 ? -11.766 -13.585 17.981 1.00 92.19 206 HIS A C 1
ATOM 1515 O O . HIS A 1 206 ? -11.689 -12.710 18.837 1.00 92.19 206 HIS A O 1
ATOM 1521 N N . ASP A 1 207 ? -11.175 -14.773 18.114 1.00 91.44 207 ASP A N 1
ATOM 1522 C CA . ASP A 1 207 ? -10.335 -15.208 19.235 1.00 91.44 207 ASP A CA 1
ATOM 1523 C C . ASP A 1 207 ? -8.827 -15.042 18.966 1.00 91.44 207 ASP A C 1
ATOM 1525 O O . ASP A 1 207 ? -8.003 -15.372 19.820 1.00 91.44 207 ASP A O 1
ATOM 1529 N N . ALA A 1 208 ? -8.449 -14.547 17.784 1.00 95.44 208 ALA A N 1
ATOM 1530 C CA . ALA A 1 208 ? -7.054 -14.379 17.407 1.00 95.44 208 ALA A CA 1
ATOM 1531 C C . ALA A 1 208 ? -6.413 -13.170 18.107 1.00 95.44 208 ALA A C 1
ATOM 1533 O O . ALA A 1 208 ? -6.986 -12.080 18.164 1.00 95.44 208 ALA A O 1
ATOM 1534 N N . GLY A 1 209 ? -5.178 -13.344 18.581 1.00 93.69 209 GLY A N 1
ATOM 1535 C CA . GLY A 1 209 ? -4.345 -12.226 19.019 1.00 93.69 209 GLY A CA 1
ATOM 1536 C C . GLY A 1 209 ? -3.937 -11.367 17.823 1.00 93.69 209 GLY A C 1
ATOM 1537 O O . GLY A 1 209 ? -3.665 -11.906 16.751 1.00 93.69 209 GLY A O 1
ATOM 1538 N N . ARG A 1 210 ? -3.891 -10.043 18.000 1.00 93.12 210 ARG A N 1
ATOM 1539 C CA . ARG A 1 210 ? -3.583 -9.062 16.947 1.00 93.12 210 ARG A CA 1
ATOM 1540 C C . ARG A 1 210 ? -2.259 -8.364 17.248 1.00 93.12 210 ARG A C 1
ATOM 1542 O O . ARG A 1 210 ? -2.068 -7.862 18.353 1.00 93.12 210 ARG A O 1
ATOM 1549 N N . ALA A 1 211 ? -1.362 -8.314 16.269 1.00 92.50 211 ALA A N 1
ATOM 1550 C CA . ALA A 1 211 ? -0.090 -7.603 16.361 1.00 92.50 211 ALA A CA 1
ATOM 1551 C C . ALA A 1 211 ? 0.096 -6.686 15.148 1.00 92.50 211 ALA A C 1
ATOM 1553 O O . ALA A 1 211 ? 0.002 -7.136 14.008 1.00 92.50 211 ALA A O 1
ATOM 1554 N N . HIS A 1 212 ? 0.374 -5.403 15.381 1.00 89.94 212 HIS A N 1
ATOM 1555 C CA . HIS A 1 212 ? 0.588 -4.445 14.296 1.00 89.94 212 HIS A CA 1
ATOM 1556 C C . HIS A 1 212 ? 1.858 -4.775 13.503 1.00 89.94 212 HIS A C 1
ATOM 1558 O O . HIS A 1 212 ? 2.915 -5.018 14.086 1.00 89.94 212 HIS A O 1
ATOM 1564 N N . LEU A 1 213 ? 1.763 -4.741 12.174 1.00 86.81 213 LEU A N 1
ATOM 1565 C CA . LEU A 1 213 ? 2.908 -4.869 11.280 1.00 86.81 213 LEU A CA 1
ATOM 1566 C C . LEU A 1 213 ? 3.404 -3.471 10.906 1.00 86.81 213 LEU A C 1
ATOM 1568 O O . LEU A 1 213 ? 2.638 -2.646 10.410 1.00 86.81 213 LEU A O 1
ATOM 1572 N N . GLN A 1 214 ? 4.691 -3.193 11.130 1.00 68.75 214 GLN A N 1
ATOM 1573 C CA . GLN A 1 214 ? 5.287 -1.933 10.685 1.00 68.75 214 GLN A CA 1
ATOM 1574 C C . GLN A 1 214 ? 5.288 -1.876 9.151 1.00 68.75 214 GLN A C 1
ATOM 1576 O O . GLN A 1 214 ? 6.047 -2.583 8.494 1.00 68.75 214 GLN A O 1
ATOM 1581 N N . GLY A 1 215 ? 4.428 -1.028 8.584 1.00 59.59 215 GLY A N 1
ATOM 1582 C CA . GLY A 1 215 ? 4.365 -0.788 7.145 1.00 59.59 215 GLY A CA 1
ATOM 1583 C C . GLY A 1 215 ? 5.467 0.157 6.664 1.00 59.59 215 GLY A C 1
ATOM 1584 O O . GLY A 1 215 ? 5.712 1.209 7.262 1.00 59.59 215 GLY A O 1
ATOM 1585 N N . ASP A 1 216 ? 6.105 -0.177 5.540 1.00 55.66 216 ASP A N 1
ATOM 1586 C CA . ASP A 1 216 ? 7.080 0.700 4.894 1.00 55.66 216 ASP A CA 1
ATOM 1587 C C . ASP A 1 216 ? 6.339 1.801 4.127 1.00 55.66 216 ASP A C 1
ATOM 1589 O O . ASP A 1 216 ? 5.899 1.636 2.995 1.00 55.66 216 ASP A O 1
ATOM 1593 N N . ALA A 1 217 ? 6.108 2.921 4.805 1.00 52.12 217 ALA A N 1
ATOM 1594 C CA . ALA A 1 217 ? 5.506 4.137 4.267 1.00 52.12 217 ALA A CA 1
ATOM 1595 C C . ALA A 1 217 ? 4.074 4.067 3.718 1.00 52.12 217 ALA A C 1
ATOM 1597 O O . ALA A 1 217 ? 3.525 5.127 3.398 1.00 52.12 217 ALA A O 1
ATOM 1598 N N . SER A 1 218 ? 3.460 2.886 3.682 1.00 66.12 218 SER A N 1
ATOM 1599 C CA . SER A 1 218 ? 2.045 2.758 3.397 1.00 66.12 218 SER A CA 1
ATOM 1600 C C . SER A 1 218 ? 1.243 3.420 4.496 1.00 66.12 218 SER A C 1
ATOM 1602 O O . SER A 1 218 ? 1.513 3.362 5.690 1.00 66.12 218 SER A O 1
ATOM 1604 N N . THR A 1 219 ? 0.213 4.081 4.045 1.00 69.19 219 THR A N 1
ATOM 1605 C CA . THR A 1 219 ? -0.792 4.688 4.881 1.00 69.19 219 THR A CA 1
ATOM 1606 C C . THR A 1 219 ? -1.892 3.694 5.280 1.00 69.19 219 THR A C 1
ATOM 1608 O O . THR A 1 219 ? -2.838 4.087 5.955 1.00 69.19 219 THR A O 1
ATOM 1611 N N . ARG A 1 220 ? -1.849 2.462 4.758 1.00 86.12 220 ARG A N 1
ATOM 1612 C CA . ARG A 1 220 ? -2.724 1.348 5.145 1.00 86.12 220 ARG A CA 1
ATOM 1613 C C . ARG A 1 220 ? -2.175 0.739 6.433 1.00 86.12 220 ARG A C 1
ATOM 1615 O O . ARG A 1 220 ? -0.959 0.695 6.605 1.00 86.12 220 ARG A O 1
ATOM 1622 N N . ALA A 1 221 ? -3.050 0.278 7.315 1.00 89.62 221 ALA A N 1
ATOM 1623 C CA . ALA A 1 221 ? -2.635 -0.443 8.511 1.00 89.62 221 ALA A CA 1
ATOM 1624 C C . ALA A 1 221 ? -2.781 -1.947 8.274 1.00 89.62 221 ALA A C 1
ATOM 1626 O O . ALA A 1 221 ? -3.793 -2.396 7.734 1.00 89.62 221 ALA A O 1
ATOM 1627 N N . TYR A 1 222 ? -1.770 -2.706 8.687 1.00 93.06 222 TYR A N 1
ATOM 1628 C CA . TYR A 1 222 ? -1.777 -4.161 8.635 1.00 93.06 222 TYR A CA 1
ATOM 1629 C C . TYR A 1 222 ? -1.537 -4.716 10.031 1.00 93.06 222 TYR A C 1
ATOM 1631 O O . TYR A 1 222 ? -0.706 -4.205 10.783 1.00 93.06 222 TYR A O 1
ATOM 1639 N N . GLU A 1 223 ? -2.251 -5.777 10.370 1.00 95.12 223 GLU A N 1
ATOM 1640 C CA . GLU A 1 223 ? -2.065 -6.506 11.615 1.00 95.12 223 GLU A CA 1
ATOM 1641 C C . GLU A 1 223 ? -1.977 -7.998 11.314 1.00 95.12 223 GLU A C 1
ATOM 1643 O O . GLU A 1 223 ? -2.794 -8.535 10.569 1.00 95.12 223 GLU A O 1
ATOM 1648 N N . ARG A 1 224 ? -0.998 -8.680 11.908 1.00 96.94 224 ARG A N 1
ATOM 1649 C CA . ARG A 1 224 ? -0.929 -10.139 11.893 1.00 96.94 224 ARG A CA 1
ATOM 1650 C C . ARG A 1 224 ? -1.817 -10.681 13.002 1.00 96.94 224 ARG A C 1
ATOM 1652 O O . ARG A 1 224 ? -1.670 -10.317 14.170 1.00 96.94 224 ARG A O 1
ATOM 1659 N N . LEU A 1 225 ? -2.729 -11.560 12.618 1.00 97.62 225 LEU A N 1
ATOM 1660 C CA . LEU A 1 225 ? -3.604 -12.299 13.509 1.00 97.62 225 LEU A CA 1
ATOM 1661 C C . LEU A 1 225 ? -3.004 -13.674 13.752 1.00 97.62 225 LEU A C 1
ATOM 1663 O O . LEU A 1 225 ? -2.552 -14.322 12.815 1.00 97.62 225 LEU A O 1
ATOM 1667 N N . THR A 1 226 ? -3.008 -14.124 15.003 1.00 97.81 226 THR A N 1
ATOM 1668 C CA . THR A 1 226 ? -2.550 -15.466 15.383 1.00 97.81 226 THR A CA 1
ATOM 1669 C C . THR A 1 226 ? -3.600 -16.136 16.257 1.00 97.81 226 THR A C 1
ATOM 1671 O O . THR A 1 226 ? -3.915 -15.653 17.347 1.00 97.81 226 THR A O 1
ATOM 1674 N N . LYS A 1 227 ? -4.155 -17.253 15.783 1.00 96.12 227 LYS A N 1
ATOM 1675 C CA . LYS A 1 227 ? -5.072 -18.089 16.567 1.00 96.12 227 LYS A CA 1
ATOM 1676 C C . LYS A 1 227 ? -4.326 -18.866 17.653 1.00 96.12 227 LYS A C 1
ATOM 1678 O O . LYS A 1 227 ? -3.148 -19.174 17.470 1.00 96.12 227 LYS A O 1
ATOM 1683 N N . PRO A 1 228 ? -5.017 -19.326 18.712 1.00 94.50 228 PRO A N 1
ATOM 1684 C CA . PRO A 1 228 ? -4.442 -20.263 19.681 1.00 94.50 228 PRO A CA 1
ATOM 1685 C C . PRO A 1 228 ? -3.891 -21.555 19.052 1.00 94.50 228 PRO A C 1
ATOM 1687 O O . PRO A 1 228 ? -2.975 -22.164 19.594 1.00 94.50 228 PRO A O 1
ATOM 1690 N N . SER A 1 229 ? -4.421 -21.966 17.893 1.00 95.06 229 SER A N 1
ATOM 1691 C CA . SER A 1 229 ? -3.921 -23.112 17.121 1.00 95.06 229 SER A CA 1
ATOM 1692 C C . SER A 1 229 ? -2.585 -22.859 16.407 1.00 95.06 229 SER A C 1
ATOM 1694 O O . SER A 1 229 ? -2.002 -23.801 15.877 1.00 95.06 229 SER A O 1
ATOM 1696 N N . GLY A 1 230 ? -2.121 -21.607 16.350 1.00 95.25 230 GLY A N 1
ATOM 1697 C CA . GLY A 1 230 ? -0.947 -21.172 15.591 1.00 95.25 230 GLY A CA 1
ATOM 1698 C C . GLY A 1 230 ? -1.236 -20.745 14.147 1.00 95.25 230 GLY A C 1
ATOM 1699 O O . GLY A 1 230 ? -0.324 -20.282 13.473 1.00 95.25 230 GLY A O 1
ATOM 1700 N N . ALA A 1 231 ? -2.479 -20.863 13.663 1.00 96.56 231 ALA A N 1
ATOM 1701 C CA . ALA A 1 231 ? -2.845 -20.367 12.333 1.00 96.56 231 ALA A CA 1
ATOM 1702 C C . ALA A 1 231 ? -2.750 -18.834 12.262 1.00 96.56 231 ALA A C 1
ATOM 1704 O O . ALA A 1 231 ? -3.178 -18.151 13.201 1.00 96.56 231 ALA A O 1
ATOM 1705 N N . THR A 1 232 ? -2.251 -18.305 11.140 1.00 97.81 232 THR A N 1
ATOM 1706 C CA . THR A 1 232 ? -2.075 -16.862 10.926 1.00 97.81 232 THR A CA 1
ATOM 1707 C C . THR A 1 232 ? -2.892 -16.312 9.756 1.00 97.81 232 THR A C 1
ATOM 1709 O O . THR A 1 232 ? -3.249 -17.036 8.827 1.00 97.81 232 THR A O 1
ATOM 1712 N N . ALA A 1 233 ? -3.235 -15.027 9.846 1.00 98.31 233 ALA A N 1
ATOM 1713 C CA . ALA A 1 233 ? -3.904 -14.243 8.809 1.00 98.31 233 ALA A CA 1
ATOM 1714 C C . ALA A 1 233 ? -3.481 -12.773 8.927 1.00 98.31 233 ALA A C 1
ATOM 1716 O O . ALA A 1 233 ? -2.970 -12.355 9.967 1.00 98.31 233 ALA A O 1
ATOM 1717 N N . ILE A 1 234 ? -3.720 -11.974 7.891 1.00 97.75 234 ILE A N 1
ATOM 1718 C CA . ILE A 1 234 ? -3.455 -10.535 7.894 1.00 97.75 234 ILE A CA 1
ATOM 1719 C C . ILE A 1 234 ? -4.778 -9.773 7.869 1.00 97.75 234 ILE A C 1
ATOM 1721 O O . ILE A 1 234 ? -5.596 -9.946 6.970 1.00 97.75 234 ILE A O 1
ATOM 1725 N N . LEU A 1 235 ? -4.983 -8.892 8.844 1.00 97.62 235 LEU A N 1
ATOM 1726 C CA . LEU A 1 235 ? -6.041 -7.890 8.815 1.00 97.62 235 LEU A CA 1
ATOM 1727 C C . LEU A 1 235 ? -5.494 -6.631 8.146 1.00 97.62 235 LEU A C 1
ATOM 1729 O O . LEU A 1 235 ? -4.546 -6.017 8.631 1.00 97.62 235 LEU A O 1
ATOM 1733 N N . MET A 1 236 ? -6.104 -6.248 7.033 1.00 96.50 236 MET A N 1
ATOM 1734 C CA . MET A 1 236 ? -5.812 -5.030 6.292 1.00 96.50 236 MET A CA 1
ATOM 1735 C C . MET A 1 236 ? -6.907 -3.999 6.560 1.00 96.50 236 MET A C 1
ATOM 1737 O O . MET A 1 236 ? -8.088 -4.256 6.334 1.00 96.50 236 MET A O 1
ATOM 1741 N N . ILE A 1 237 ? -6.501 -2.810 6.999 1.00 94.19 237 ILE A N 1
ATOM 1742 C CA . ILE A 1 237 ? -7.378 -1.668 7.255 1.00 94.19 237 ILE A CA 1
ATOM 1743 C C . ILE A 1 237 ? -6.949 -0.536 6.318 1.00 94.19 237 ILE A C 1
ATOM 1745 O O . ILE A 1 237 ? -5.914 0.114 6.496 1.00 94.19 237 ILE A O 1
ATOM 1749 N N . SER A 1 238 ? -7.751 -0.317 5.283 1.00 92.38 238 SER A N 1
ATOM 1750 C CA . SER A 1 238 ? -7.516 0.657 4.222 1.00 92.38 238 SER A CA 1
ATOM 1751 C C . SER A 1 238 ? -8.831 1.339 3.825 1.00 92.38 238 SER A C 1
ATOM 1753 O O . SER A 1 238 ? -9.307 1.140 2.701 1.00 92.38 238 SER A O 1
ATOM 1755 N N . PRO A 1 239 ? -9.418 2.156 4.721 1.00 89.62 239 PRO A N 1
ATOM 1756 C CA . PRO A 1 239 ? -10.622 2.918 4.410 1.00 89.62 239 PRO A CA 1
ATOM 1757 C C . PRO A 1 239 ? -10.400 3.818 3.193 1.00 89.62 239 PRO A C 1
ATOM 1759 O O . PRO A 1 239 ? -9.276 4.274 2.930 1.00 89.62 239 PRO A O 1
ATOM 1762 N N . ARG A 1 240 ? -11.488 4.083 2.461 1.00 85.38 240 ARG A N 1
ATOM 1763 C CA . ARG A 1 240 ? -11.458 4.984 1.309 1.00 85.38 240 ARG A CA 1
ATOM 1764 C C . ARG A 1 240 ? -10.975 6.360 1.741 1.00 85.38 240 ARG A C 1
ATOM 1766 O O . ARG A 1 240 ? -11.327 6.847 2.813 1.00 85.38 240 ARG A O 1
ATOM 1773 N N . ARG A 1 241 ? -10.164 6.991 0.899 1.00 72.81 241 ARG A N 1
ATOM 1774 C CA . ARG A 1 241 ? -9.580 8.290 1.229 1.00 72.81 241 ARG A CA 1
ATOM 1775 C C . ARG A 1 241 ? -10.214 9.445 0.503 1.00 72.81 241 ARG A C 1
ATOM 1777 O O . ARG A 1 241 ? -10.623 9.271 -0.641 1.00 72.81 241 ARG A O 1
ATOM 1784 N N . PRO A 1 242 ? -10.239 10.624 1.145 1.00 67.25 242 PRO A N 1
ATOM 1785 C CA . PRO A 1 242 ? -10.515 11.850 0.431 1.00 67.25 242 PRO A CA 1
ATOM 1786 C C . PRO A 1 242 ? -9.399 12.122 -0.579 1.00 67.25 242 PRO A C 1
ATOM 1788 O O . PRO A 1 242 ? -8.224 11.820 -0.334 1.00 67.25 242 PRO A O 1
ATOM 1791 N N . ASP A 1 243 ? -9.785 12.729 -1.695 1.00 72.31 243 ASP A N 1
ATOM 1792 C CA . ASP A 1 243 ? -8.856 13.214 -2.702 1.00 72.31 243 ASP A CA 1
ATOM 1793 C C . ASP A 1 243 ? -7.832 14.171 -2.082 1.00 72.31 243 ASP A C 1
ATOM 1795 O O . ASP A 1 243 ? -8.154 15.037 -1.262 1.00 72.31 243 ASP A O 1
ATOM 1799 N N . GLY A 1 244 ? -6.572 14.027 -2.496 1.00 72.25 244 GLY A N 1
ATOM 1800 C CA . GLY A 1 244 ? -5.545 15.018 -2.187 1.00 72.25 244 GLY A CA 1
ATOM 1801 C C . GLY A 1 244 ? -5.854 16.384 -2.822 1.00 72.25 244 GLY A C 1
ATOM 1802 O O . GLY A 1 244 ? -6.792 16.525 -3.610 1.00 72.25 244 GLY A O 1
ATOM 1803 N N . PRO A 1 245 ? -5.044 17.419 -2.547 1.00 82.31 245 PRO A N 1
ATOM 1804 C CA . PRO A 1 245 ? -5.201 18.692 -3.236 1.00 82.31 245 PRO A CA 1
ATOM 1805 C C . PRO A 1 245 ? -5.021 18.508 -4.748 1.00 82.31 245 PRO A C 1
ATOM 1807 O O . PRO A 1 245 ? -4.148 17.762 -5.201 1.00 82.31 245 PRO A O 1
ATOM 1810 N N . ALA A 1 246 ? -5.830 19.219 -5.532 1.00 87.81 246 ALA A N 1
ATOM 1811 C CA . ALA A 1 246 ? -5.691 19.239 -6.978 1.00 87.81 246 ALA A CA 1
ATOM 1812 C C . ALA A 1 246 ? -4.344 19.860 -7.379 1.00 87.81 246 ALA A C 1
ATOM 1814 O O . ALA A 1 246 ? -4.047 20.997 -7.017 1.00 87.81 246 ALA A O 1
ATOM 1815 N N . ILE A 1 247 ? -3.551 19.128 -8.163 1.00 87.56 247 ILE A N 1
ATOM 1816 C CA . ILE A 1 247 ? -2.230 19.580 -8.628 1.00 87.56 247 ILE A CA 1
ATOM 1817 C C . ILE A 1 247 ? -2.196 19.884 -10.127 1.00 87.56 247 ILE A C 1
ATOM 1819 O O . ILE A 1 247 ? -1.368 20.673 -10.580 1.00 87.56 247 ILE A O 1
ATOM 1823 N N . ARG A 1 248 ? -3.094 19.287 -10.924 1.00 85.19 248 ARG A N 1
ATOM 1824 C CA . ARG A 1 248 ? -3.162 19.512 -12.375 1.00 85.19 248 ARG A CA 1
ATOM 1825 C C . ARG A 1 248 ? -4.577 19.299 -12.885 1.00 85.19 248 ARG A C 1
ATOM 1827 O O . ARG A 1 248 ? -5.169 18.255 -12.648 1.00 85.19 248 ARG A O 1
ATOM 1834 N N . ARG A 1 249 ? -5.108 20.287 -13.618 1.00 84.81 249 ARG A N 1
ATOM 1835 C CA . ARG A 1 249 ? -6.450 20.235 -14.240 1.00 84.81 249 ARG A CA 1
ATOM 1836 C C . ARG A 1 249 ? -7.559 19.806 -13.260 1.00 84.81 249 ARG A C 1
ATOM 1838 O O . ARG A 1 249 ? -8.444 19.043 -13.625 1.00 84.81 249 ARG A O 1
ATOM 1845 N N . GLY A 1 250 ? -7.482 20.260 -12.008 1.00 85.38 250 GLY A N 1
ATOM 1846 C CA . GLY A 1 250 ? -8.457 19.910 -10.969 1.00 85.38 250 GLY A CA 1
ATOM 1847 C C . GLY A 1 250 ? -8.314 18.502 -10.377 1.00 85.38 250 GLY A C 1
ATOM 1848 O O . GLY A 1 250 ? -9.115 18.149 -9.523 1.00 85.38 250 GLY A O 1
ATOM 1849 N N . LYS A 1 251 ? -7.312 17.708 -10.785 1.00 87.69 251 LYS A N 1
ATOM 1850 C CA . LYS A 1 251 ? -7.089 16.343 -10.285 1.00 87.69 251 LYS A CA 1
ATOM 1851 C C . LYS A 1 251 ? -5.957 16.274 -9.249 1.00 87.69 251 LYS A C 1
ATOM 1853 O O . LYS A 1 251 ? -4.940 16.963 -9.427 1.00 87.69 251 LYS A O 1
ATOM 1858 N N . PRO A 1 252 ? -6.092 15.448 -8.195 1.00 90.81 252 PRO A N 1
ATOM 1859 C CA . PRO A 1 252 ? -4.992 15.115 -7.293 1.00 90.81 252 PRO A CA 1
ATOM 1860 C C . PRO A 1 252 ? -3.953 14.208 -7.959 1.00 90.81 252 PRO A C 1
ATOM 1862 O O . PRO A 1 252 ? -4.202 13.612 -9.005 1.00 90.81 252 PRO A O 1
ATOM 1865 N N . TYR A 1 253 ? -2.786 14.064 -7.320 1.00 89.81 253 TYR A N 1
ATOM 1866 C CA . TYR A 1 253 ? -1.734 13.151 -7.786 1.00 89.81 253 TYR A CA 1
ATOM 1867 C C . TYR A 1 253 ? -2.232 11.704 -7.922 1.00 89.81 253 TYR A C 1
ATOM 1869 O O . TYR A 1 253 ? -1.942 11.073 -8.933 1.00 89.81 253 TYR A O 1
ATOM 1877 N N . SER A 1 254 ? -2.998 11.198 -6.944 1.00 89.31 254 SER A N 1
ATOM 1878 C CA . SER A 1 254 ? -3.538 9.826 -6.950 1.00 89.31 254 SER A CA 1
ATOM 1879 C C . SER A 1 254 ? -4.371 9.542 -8.195 1.00 89.31 254 SER A C 1
ATOM 1881 O O . SER A 1 254 ? -4.142 8.537 -8.855 1.00 89.31 254 SER A O 1
ATOM 1883 N N . ALA A 1 255 ? -5.251 10.471 -8.569 1.00 91.19 255 ALA A N 1
ATOM 1884 C CA . ALA A 1 255 ? -6.118 10.333 -9.734 1.00 91.19 255 ALA A CA 1
ATOM 1885 C C . ALA A 1 255 ? -5.381 10.456 -11.078 1.00 91.19 255 ALA A C 1
ATOM 1887 O O . ALA A 1 255 ? -5.876 9.969 -12.089 1.00 91.19 255 ALA A O 1
ATOM 1888 N N . ILE A 1 256 ? -4.232 11.142 -11.130 1.00 92.75 256 ILE A N 1
ATOM 1889 C CA . ILE A 1 256 ? -3.418 11.234 -12.358 1.00 92.75 256 ILE A CA 1
ATOM 1890 C C . ILE A 1 256 ? -2.520 10.002 -12.487 1.00 92.75 256 ILE A C 1
ATOM 1892 O O . ILE A 1 256 ? -2.360 9.474 -13.577 1.00 92.75 256 ILE A O 1
ATOM 1896 N N . ALA A 1 257 ? -1.943 9.539 -11.377 1.00 93.56 257 ALA A N 1
ATOM 1897 C CA . ALA A 1 257 ? -1.072 8.365 -11.331 1.00 93.56 257 ALA A CA 1
ATOM 1898 C C . ALA A 1 257 ? -1.839 7.035 -11.180 1.00 93.56 257 ALA A C 1
ATOM 1900 O O . ALA A 1 257 ? -1.204 5.996 -10.966 1.00 93.56 257 ALA A O 1
ATOM 1901 N N . HIS A 1 258 ? -3.176 7.083 -11.256 1.00 94.94 258 HIS A N 1
ATOM 1902 C CA . HIS A 1 258 ? -4.102 5.953 -11.128 1.00 94.94 258 HIS A CA 1
ATOM 1903 C C . HIS A 1 258 ? -3.838 5.073 -9.898 1.00 94.94 258 HIS A C 1
ATOM 1905 O O . HIS A 1 258 ? -3.798 3.851 -9.997 1.00 94.94 258 HIS A O 1
ATOM 1911 N N . LEU A 1 259 ? -3.596 5.697 -8.741 1.00 91.75 259 LEU A N 1
ATOM 1912 C CA . LEU A 1 259 ? -3.390 4.973 -7.484 1.00 91.75 259 LEU A CA 1
ATOM 1913 C C . LEU A 1 259 ? -4.719 4.448 -6.933 1.00 91.75 259 LEU A C 1
ATOM 1915 O O . LEU A 1 259 ? -5.743 5.127 -7.000 1.00 91.75 259 LEU A O 1
ATOM 1919 N N . ALA A 1 260 ? -4.691 3.265 -6.331 1.00 90.00 260 ALA A N 1
ATOM 1920 C CA . ALA A 1 260 ? -5.850 2.637 -5.724 1.00 90.00 260 ALA A CA 1
ATOM 1921 C C . ALA A 1 260 ? -6.321 3.398 -4.476 1.00 90.00 260 ALA A C 1
ATOM 1923 O O . ALA A 1 260 ? -5.607 3.524 -3.477 1.00 90.00 260 ALA A O 1
ATOM 1924 N N . GLU A 1 261 ? -7.575 3.847 -4.508 1.00 85.81 261 GLU A N 1
ATOM 1925 C CA . GLU A 1 261 ? -8.197 4.627 -3.428 1.00 85.81 261 GLU A CA 1
ATOM 1926 C C . GLU A 1 261 ? -9.054 3.785 -2.478 1.00 85.81 261 GLU A C 1
ATOM 1928 O O . GLU A 1 261 ? -9.505 4.281 -1.445 1.00 85.81 261 GLU A O 1
ATOM 1933 N N . SER A 1 262 ? -9.305 2.518 -2.819 1.00 90.62 262 SER A N 1
ATOM 1934 C CA . SER A 1 262 ? -10.112 1.607 -2.008 1.00 90.62 262 SER A CA 1
ATOM 1935 C C . SER A 1 262 ? -9.633 0.162 -2.118 1.00 90.62 262 SER A C 1
ATOM 1937 O O . SER A 1 262 ? -8.885 -0.203 -3.027 1.00 90.62 262 SER A O 1
ATOM 1939 N N . VAL A 1 263 ? -10.124 -0.678 -1.207 1.00 94.81 263 VAL A N 1
ATOM 1940 C CA . VAL A 1 263 ? -9.839 -2.119 -1.176 1.00 94.81 263 VAL A CA 1
ATOM 1941 C C . VAL A 1 263 ? -10.408 -2.895 -2.371 1.00 94.81 263 VAL A C 1
ATOM 1943 O O . VAL A 1 263 ? -10.006 -4.032 -2.590 1.00 94.81 263 VAL A O 1
ATOM 1946 N N . HIS A 1 264 ? -11.288 -2.290 -3.179 1.00 96.12 264 HIS A N 1
ATOM 1947 C CA . HIS A 1 264 ? -11.883 -2.932 -4.356 1.00 96.12 264 HIS A CA 1
ATOM 1948 C C . HIS A 1 264 ? -10.821 -3.388 -5.359 1.00 96.12 264 HIS A C 1
ATOM 1950 O O . HIS A 1 264 ? -10.877 -4.519 -5.833 1.00 96.12 264 HIS A O 1
ATOM 1956 N N . ALA A 1 265 ? -9.825 -2.537 -5.633 1.00 95.94 265 ALA A N 1
ATOM 1957 C CA . ALA A 1 265 ? -8.727 -2.874 -6.537 1.00 95.94 265 ALA A CA 1
ATOM 1958 C C . ALA A 1 265 ? -7.888 -4.041 -5.992 1.00 95.94 265 ALA A C 1
ATOM 1960 O O . ALA A 1 265 ? -7.526 -4.946 -6.738 1.00 95.94 265 ALA A O 1
ATOM 1961 N N . PHE A 1 266 ? -7.650 -4.069 -4.674 1.00 97.56 266 PHE A N 1
ATOM 1962 C CA . PHE A 1 266 ? -6.954 -5.177 -4.020 1.00 97.56 266 PHE A CA 1
ATOM 1963 C C . PHE A 1 266 ? -7.732 -6.490 -4.176 1.00 97.56 266 PHE A C 1
ATOM 1965 O O . PHE A 1 266 ? -7.171 -7.476 -4.633 1.00 97.56 266 PHE A O 1
ATOM 1972 N N . VAL A 1 267 ? -9.028 -6.509 -3.849 1.00 98.25 267 VAL A N 1
ATOM 1973 C CA . VAL A 1 267 ? -9.858 -7.724 -3.951 1.00 98.25 267 VAL A CA 1
ATOM 1974 C C . VAL A 1 267 ? -9.941 -8.219 -5.397 1.00 98.25 267 VAL A C 1
ATOM 1976 O O . VAL A 1 267 ? -9.729 -9.406 -5.648 1.00 98.25 267 VAL A O 1
ATOM 1979 N N . ALA A 1 268 ? -10.182 -7.313 -6.349 1.00 98.25 268 ALA A N 1
ATOM 1980 C CA . ALA A 1 268 ? -10.252 -7.638 -7.770 1.00 98.25 268 ALA A CA 1
ATOM 1981 C C . ALA A 1 268 ? -8.959 -8.295 -8.265 1.00 98.25 268 ALA A C 1
ATOM 1983 O O . ALA A 1 268 ? -8.988 -9.383 -8.840 1.00 98.25 268 ALA A O 1
ATOM 1984 N N . MET A 1 269 ? -7.817 -7.655 -7.998 1.00 98.38 269 MET A N 1
ATOM 1985 C CA . MET A 1 269 ? -6.516 -8.142 -8.443 1.00 98.38 269 MET A CA 1
ATOM 1986 C C . MET A 1 269 ? -6.085 -9.414 -7.713 1.00 98.38 269 MET A C 1
ATOM 1988 O O . MET A 1 269 ? -5.538 -10.307 -8.352 1.00 98.38 269 MET A O 1
ATOM 1992 N N . ALA A 1 270 ? -6.375 -9.550 -6.415 1.00 98.44 270 ALA A N 1
ATOM 1993 C CA . ALA A 1 270 ? -6.076 -10.767 -5.662 1.00 98.44 270 ALA A CA 1
ATOM 1994 C C . ALA A 1 270 ? -6.803 -11.975 -6.270 1.00 98.44 270 ALA A C 1
ATOM 1996 O O . ALA A 1 270 ? -6.185 -12.996 -6.574 1.00 98.44 270 ALA A O 1
ATOM 1997 N N . ASN A 1 271 ? -8.107 -11.832 -6.520 1.00 98.25 271 ASN A N 1
ATOM 1998 C CA . ASN A 1 271 ? -8.916 -12.876 -7.141 1.00 98.25 271 ASN A CA 1
ATOM 1999 C C . ASN A 1 271 ? -8.493 -13.137 -8.594 1.00 98.25 271 ASN A C 1
ATOM 2001 O O . ASN A 1 271 ? -8.389 -14.295 -8.998 1.00 98.25 271 ASN A O 1
ATOM 2005 N N . GLY A 1 272 ? -8.192 -12.083 -9.360 1.00 98.00 272 GLY A N 1
ATOM 2006 C CA . GLY A 1 272 ? -7.709 -12.185 -10.738 1.00 98.00 272 GLY A CA 1
ATOM 2007 C C . GLY A 1 272 ? -6.384 -12.944 -10.851 1.00 98.00 272 GLY A C 1
ATOM 2008 O O . GLY A 1 272 ? -6.267 -13.848 -11.672 1.00 98.00 272 GLY A O 1
ATOM 2009 N N . LEU A 1 273 ? -5.406 -12.642 -9.993 1.00 98.06 273 LEU A N 1
ATOM 2010 C CA . LEU A 1 273 ? -4.124 -13.353 -9.945 1.00 98.06 273 LEU A CA 1
ATOM 2011 C C . LEU A 1 273 ? -4.301 -14.816 -9.515 1.00 98.06 273 LEU A C 1
ATOM 2013 O O . LEU A 1 273 ? -3.723 -15.712 -10.133 1.00 98.06 273 LEU A O 1
ATOM 2017 N N . ARG A 1 274 ? -5.143 -15.080 -8.508 1.00 97.62 274 ARG A N 1
ATOM 2018 C CA . ARG A 1 274 ? -5.445 -16.448 -8.054 1.00 97.62 274 ARG A CA 1
ATOM 2019 C C . ARG A 1 274 ? -6.119 -17.286 -9.137 1.00 97.62 274 ARG A C 1
ATOM 2021 O O . ARG A 1 274 ? -5.786 -18.457 -9.273 1.00 97.62 274 ARG A O 1
ATOM 2028 N N . ALA A 1 275 ? -7.004 -16.692 -9.939 1.00 97.00 275 ALA A N 1
ATOM 2029 C CA . ALA A 1 275 ? -7.632 -17.361 -11.081 1.00 97.00 275 ALA A CA 1
ATOM 2030 C C . ALA A 1 275 ? -6.628 -17.765 -12.182 1.00 97.00 275 ALA A C 1
ATOM 2032 O O . ALA A 1 275 ? -6.950 -18.595 -13.028 1.00 97.00 275 ALA A O 1
ATOM 2033 N N . LEU A 1 276 ? -5.416 -17.200 -12.159 1.00 96.19 276 LEU A N 1
ATOM 2034 C CA . LEU A 1 276 ? -4.300 -17.518 -13.055 1.00 96.19 276 LEU A CA 1
ATOM 2035 C C . LEU A 1 276 ? -3.227 -18.392 -12.381 1.00 96.19 276 LEU A C 1
ATOM 2037 O O . LEU A 1 276 ? -2.083 -18.439 -12.847 1.00 96.19 276 LEU A O 1
ATOM 2041 N N . ASP A 1 277 ? -3.556 -19.028 -11.253 1.00 96.12 277 ASP A N 1
ATOM 2042 C CA . ASP A 1 277 ? -2.634 -19.817 -10.432 1.00 96.12 277 ASP A CA 1
ATOM 2043 C C . ASP A 1 277 ? -1.371 -19.040 -10.020 1.00 96.12 277 ASP A C 1
ATOM 2045 O O . ASP A 1 277 ? -0.263 -19.588 -9.977 1.00 96.12 277 ASP A O 1
ATOM 2049 N N . ILE A 1 278 ? -1.519 -17.738 -9.760 1.00 96.56 278 ILE A N 1
ATOM 2050 C CA . ILE A 1 278 ? -0.498 -16.891 -9.137 1.00 96.56 278 ILE A CA 1
ATOM 2051 C C . ILE A 1 278 ? -0.903 -16.680 -7.679 1.00 96.56 278 ILE A C 1
ATOM 2053 O O . ILE A 1 278 ? -2.053 -16.364 -7.373 1.00 96.56 278 ILE A O 1
ATOM 2057 N N . SER A 1 279 ? 0.044 -16.865 -6.761 1.00 98.00 279 SER A N 1
ATOM 2058 C CA . SER A 1 279 ? -0.220 -16.793 -5.325 1.00 98.00 279 SER A CA 1
ATOM 2059 C C . SER A 1 279 ? -0.404 -15.348 -4.853 1.00 98.00 279 SER A C 1
ATOM 2061 O O . SER A 1 279 ? 0.514 -14.744 -4.316 1.00 98.00 279 SER A O 1
ATOM 2063 N N . ALA A 1 280 ? -1.599 -14.791 -5.013 1.00 98.19 280 ALA A N 1
ATOM 2064 C CA . ALA A 1 280 ? -2.035 -13.628 -4.241 1.00 98.19 280 ALA A CA 1
ATOM 2065 C C . ALA A 1 280 ? -2.776 -14.079 -2.960 1.00 98.19 280 ALA A C 1
ATOM 2067 O O . ALA A 1 280 ? -3.320 -15.196 -2.942 1.00 98.19 280 ALA A O 1
ATOM 2068 N N . PRO A 1 281 ? -2.815 -13.245 -1.898 1.00 98.12 281 PRO A N 1
ATOM 2069 C CA . PRO A 1 281 ? -3.513 -13.579 -0.661 1.00 98.12 281 PRO A CA 1
ATOM 2070 C C . PRO A 1 281 ? -4.980 -13.931 -0.912 1.00 98.12 281 PRO A C 1
ATOM 2072 O O . PRO A 1 281 ? -5.685 -13.223 -1.632 1.00 98.12 281 PRO A O 1
ATOM 2075 N N . GLU A 1 282 ? -5.453 -15.023 -0.316 1.00 98.12 282 GLU A N 1
ATOM 2076 C CA . GLU A 1 282 ? -6.884 -15.326 -0.276 1.00 98.12 282 GLU A CA 1
ATOM 2077 C C . GLU A 1 282 ? -7.656 -14.250 0.488 1.00 98.12 282 GLU A C 1
ATOM 2079 O O . GLU A 1 282 ? -7.207 -13.813 1.545 1.00 98.12 282 GLU A O 1
ATOM 2084 N N . ILE A 1 283 ? -8.834 -13.860 -0.006 1.00 98.06 283 ILE A N 1
ATOM 2085 C CA . ILE A 1 283 ? -9.752 -12.975 0.717 1.00 98.06 283 ILE A CA 1
ATOM 2086 C C . ILE A 1 283 ? -10.660 -13.833 1.603 1.00 98.06 283 ILE A C 1
ATOM 2088 O O . ILE A 1 283 ? -11.607 -14.452 1.125 1.00 98.06 283 ILE A O 1
ATOM 2092 N N . MET A 1 284 ? -10.361 -13.874 2.899 1.00 98.06 284 MET A N 1
ATOM 2093 C CA . MET A 1 284 ? -11.061 -14.707 3.886 1.00 98.06 284 MET A CA 1
ATOM 2094 C C . MET A 1 284 ? -12.299 -14.017 4.474 1.00 98.06 284 MET A C 1
ATOM 2096 O O . MET A 1 284 ? -13.200 -14.671 4.993 1.00 98.06 284 MET A O 1
ATOM 2100 N N . GLY A 1 285 ? -12.335 -12.687 4.420 1.00 97.69 285 GLY A N 1
ATOM 2101 C CA . GLY A 1 285 ? -13.472 -11.873 4.831 1.00 97.69 285 GLY A CA 1
ATOM 2102 C C . GLY A 1 285 ? -13.273 -10.415 4.432 1.00 97.69 285 GLY A C 1
ATOM 2103 O O . GLY A 1 285 ? -12.138 -9.951 4.318 1.00 97.69 285 GLY A O 1
ATOM 2104 N N . ALA A 1 286 ? -14.364 -9.691 4.195 1.00 97.38 286 ALA A N 1
ATOM 2105 C CA . ALA A 1 286 ? -14.301 -8.318 3.711 1.00 97.38 286 ALA A CA 1
ATOM 2106 C C . ALA A 1 286 ? -15.497 -7.480 4.176 1.00 97.38 286 ALA A C 1
ATOM 2108 O O . ALA A 1 286 ? -16.629 -7.953 4.204 1.00 97.38 286 ALA A O 1
ATOM 2109 N N . ASP A 1 287 ? -15.226 -6.212 4.461 1.00 97.12 287 ASP A N 1
ATOM 2110 C CA . ASP A 1 287 ? -16.186 -5.113 4.498 1.00 97.12 287 ASP A CA 1
ATOM 2111 C C . ASP A 1 287 ? -15.629 -4.015 3.577 1.00 97.12 287 ASP A C 1
ATOM 2113 O O . ASP A 1 287 ? -14.678 -3.303 3.920 1.00 97.12 287 ASP A O 1
ATOM 2117 N N . LEU A 1 288 ? -16.149 -3.962 2.346 1.00 95.50 288 LEU A N 1
ATOM 2118 C CA . LEU A 1 288 ? -15.602 -3.119 1.277 1.00 95.50 288 LEU A CA 1
ATOM 2119 C C . LEU A 1 288 ? -15.838 -1.625 1.527 1.00 95.50 288 LEU A C 1
ATOM 2121 O O . LEU A 1 288 ? -14.994 -0.809 1.151 1.00 95.50 288 LEU A O 1
ATOM 2125 N N . ASP A 1 289 ? -16.946 -1.281 2.187 1.00 92.62 289 ASP A N 1
ATOM 2126 C CA . ASP A 1 289 ? -17.319 0.100 2.501 1.00 92.62 289 ASP A CA 1
ATOM 2127 C C . ASP A 1 289 ? -16.417 0.672 3.599 1.00 92.62 289 ASP A C 1
ATOM 2129 O O . ASP A 1 289 ? -15.900 1.784 3.470 1.00 92.62 289 ASP A O 1
ATOM 2133 N N . ALA A 1 290 ? -16.161 -0.109 4.654 1.00 93.25 290 ALA A N 1
ATOM 2134 C CA . ALA A 1 290 ? -15.230 0.271 5.714 1.00 93.25 290 ALA A CA 1
ATOM 2135 C C . ALA A 1 290 ? -13.752 0.122 5.304 1.00 93.25 290 ALA A C 1
ATOM 2137 O O . ALA A 1 290 ? -12.861 0.622 5.996 1.00 93.25 290 ALA A O 1
ATOM 2138 N N . GLY A 1 291 ? -13.471 -0.566 4.193 1.00 95.38 291 GLY A N 1
ATOM 2139 C CA . GLY A 1 291 ? -12.115 -0.844 3.728 1.00 95.38 291 GLY A CA 1
ATOM 2140 C C . GLY A 1 291 ? -11.363 -1.819 4.633 1.00 95.38 291 GLY A C 1
ATOM 2141 O O . GLY A 1 291 ? -10.171 -1.631 4.873 1.00 95.38 291 GLY A O 1
ATOM 2142 N N . VAL A 1 292 ? -12.052 -2.833 5.157 1.00 97.38 292 VAL A N 1
ATOM 2143 C CA . VAL A 1 292 ? -11.487 -3.846 6.056 1.00 97.38 292 VAL A CA 1
ATOM 2144 C C . VAL A 1 292 ? -11.459 -5.191 5.346 1.00 97.38 292 VAL A C 1
ATOM 2146 O O . VAL A 1 292 ? -12.499 -5.680 4.916 1.00 97.38 292 VAL A O 1
ATOM 2149 N N . LEU A 1 293 ? -10.285 -5.811 5.255 1.00 98.12 293 LEU A N 1
ATOM 2150 C CA . LEU A 1 293 ? -10.120 -7.156 4.708 1.00 98.12 293 LEU A CA 1
ATOM 2151 C C . LEU A 1 293 ? -9.407 -8.052 5.717 1.00 98.12 293 LEU A C 1
ATOM 2153 O O . LEU A 1 293 ? -8.450 -7.629 6.359 1.00 98.12 293 LEU A O 1
ATOM 2157 N N . LEU A 1 294 ? -9.828 -9.307 5.796 1.00 98.56 294 LEU A N 1
ATOM 2158 C CA . LEU A 1 294 ? -9.045 -10.388 6.372 1.00 98.56 294 LEU A CA 1
ATOM 2159 C C . LEU A 1 294 ? -8.512 -11.239 5.224 1.00 98.56 294 LEU A C 1
ATOM 2161 O O . LEU A 1 294 ? -9.298 -11.751 4.423 1.00 98.56 294 LEU A O 1
ATOM 2165 N N . VAL A 1 295 ? -7.195 -11.379 5.141 1.00 98.44 295 VAL A N 1
ATOM 2166 C CA . VAL A 1 295 ? -6.527 -12.065 4.036 1.00 98.44 295 VAL A CA 1
ATOM 2167 C C . VAL A 1 295 ? -5.533 -13.111 4.524 1.00 98.44 295 VAL A C 1
ATOM 2169 O O . VAL A 1 295 ? -5.083 -13.075 5.669 1.00 98.44 295 VAL A O 1
ATOM 2172 N N . GLU A 1 296 ? -5.196 -14.049 3.645 1.00 98.38 296 GLU A N 1
ATOM 2173 C CA . GLU A 1 296 ? -4.161 -15.053 3.891 1.00 98.38 296 GLU A CA 1
ATOM 2174 C C . GLU A 1 296 ? -2.816 -14.406 4.268 1.00 98.38 296 GLU A C 1
ATOM 2176 O O . GLU A 1 296 ? -2.365 -13.454 3.629 1.00 98.38 296 GLU A O 1
ATOM 2181 N N . ASP A 1 297 ? -2.150 -14.957 5.285 1.00 97.50 297 ASP A N 1
ATOM 2182 C CA . ASP A 1 297 ? -0.759 -14.630 5.600 1.00 97.50 297 ASP A CA 1
ATOM 2183 C C . ASP A 1 297 ? 0.175 -15.510 4.762 1.00 97.50 297 ASP A C 1
ATOM 2185 O O . ASP A 1 297 ? 0.303 -16.710 5.002 1.00 97.50 297 ASP A O 1
ATOM 2189 N N . LEU A 1 298 ? 0.824 -14.911 3.761 1.00 97.06 298 LEU A N 1
ATOM 2190 C CA . LEU A 1 298 ? 1.781 -15.607 2.896 1.00 97.06 298 LEU A CA 1
ATOM 2191 C C . LEU A 1 298 ? 3.140 -15.847 3.587 1.00 97.06 298 LEU A C 1
ATOM 2193 O O . LEU A 1 298 ? 4.000 -16.523 3.026 1.00 97.06 298 LEU A O 1
ATOM 2197 N N . GLY A 1 299 ? 3.345 -15.330 4.802 1.00 94.25 299 GLY A N 1
ATOM 2198 C CA . GLY A 1 299 ? 4.596 -15.449 5.546 1.00 94.25 299 GLY A CA 1
ATOM 2199 C C . GLY A 1 299 ? 5.657 -14.423 5.137 1.00 94.25 299 GLY A C 1
ATOM 2200 O O . GLY A 1 299 ? 5.397 -13.482 4.393 1.00 94.25 299 GLY A O 1
ATOM 2201 N N . ASP A 1 300 ? 6.877 -14.616 5.646 1.00 92.69 300 ASP A N 1
ATOM 2202 C CA . ASP A 1 300 ? 7.929 -13.582 5.639 1.00 92.69 300 ASP A CA 1
ATOM 2203 C C . ASP A 1 300 ? 9.158 -13.950 4.783 1.00 92.69 300 ASP A C 1
ATOM 2205 O O . ASP A 1 300 ? 10.150 -13.219 4.730 1.00 92.69 300 ASP A O 1
ATOM 2209 N N . ALA A 1 301 ? 9.140 -15.109 4.119 1.00 95.38 301 ALA A N 1
ATOM 2210 C CA . ALA A 1 301 ? 10.297 -15.625 3.393 1.00 95.38 301 ALA A CA 1
ATOM 2211 C C . ALA A 1 301 ? 10.489 -14.903 2.046 1.00 95.38 301 ALA A C 1
ATOM 2213 O O . ALA A 1 301 ? 10.086 -15.418 1.017 1.00 95.38 301 ALA A O 1
ATOM 2214 N N . GLY A 1 302 ? 11.121 -13.730 2.014 1.00 95.75 302 GLY A N 1
ATOM 2215 C CA . GLY A 1 302 ? 11.288 -12.935 0.784 1.00 95.75 302 GLY A CA 1
ATOM 2216 C C . GLY A 1 302 ? 12.196 -13.550 -0.299 1.00 95.75 302 GLY A C 1
ATOM 2217 O O . GLY A 1 302 ? 12.725 -14.649 -0.166 1.00 95.75 302 GLY A O 1
ATOM 2218 N N . VAL A 1 303 ? 12.443 -12.832 -1.395 1.00 97.38 303 VAL A N 1
ATOM 2219 C CA . VAL A 1 303 ? 13.350 -13.278 -2.485 1.00 97.38 303 VAL A CA 1
ATOM 2220 C C . VAL A 1 303 ? 14.804 -12.795 -2.341 1.00 97.38 303 VAL A C 1
ATOM 2222 O O . VAL A 1 303 ? 15.615 -12.952 -3.255 1.00 97.38 303 VAL A O 1
ATOM 2225 N N . VAL A 1 304 ? 15.140 -12.210 -1.193 1.00 97.19 304 VAL A N 1
ATOM 2226 C CA . VAL A 1 304 ? 16.450 -11.636 -0.851 1.00 97.19 304 VAL A CA 1
ATOM 2227 C C . VAL A 1 304 ? 16.912 -12.230 0.476 1.00 97.19 304 VAL A C 1
ATOM 2229 O O . VAL A 1 304 ? 16.099 -12.391 1.382 1.00 97.19 304 VAL A O 1
ATOM 2232 N N . ASP A 1 305 ? 18.205 -12.521 0.585 1.00 95.69 305 ASP A N 1
ATOM 2233 C CA . ASP A 1 305 ? 18.863 -12.975 1.813 1.00 95.69 305 ASP A CA 1
ATOM 2234 C C . ASP A 1 305 ? 20.014 -12.021 2.149 1.00 95.69 305 ASP A C 1
ATOM 2236 O O . ASP A 1 305 ? 20.846 -11.744 1.290 1.00 95.69 305 ASP A O 1
ATOM 2240 N N . ASP A 1 306 ? 20.003 -11.444 3.352 1.00 92.81 306 ASP A N 1
ATOM 2241 C CA . ASP A 1 306 ? 20.970 -10.434 3.827 1.00 92.81 306 ASP A CA 1
ATOM 2242 C C . ASP A 1 306 ? 21.307 -9.321 2.805 1.00 92.81 306 ASP A C 1
ATOM 2244 O O . ASP A 1 306 ? 22.455 -8.954 2.560 1.00 92.81 306 ASP A O 1
ATOM 2248 N N . GLY A 1 307 ? 20.279 -8.792 2.131 1.00 91.31 307 GLY A N 1
ATOM 2249 C CA . GLY A 1 307 ? 20.462 -7.749 1.115 1.00 91.31 307 GLY A CA 1
ATOM 2250 C C . GLY A 1 307 ? 21.095 -8.236 -0.194 1.00 91.31 307 GLY A C 1
ATOM 2251 O O . GLY A 1 307 ? 21.508 -7.405 -1.001 1.00 91.31 307 GLY A O 1
ATOM 2252 N N . VAL A 1 308 ? 21.142 -9.548 -0.435 1.00 95.75 308 VAL A N 1
ATOM 2253 C CA . VAL A 1 308 ? 21.594 -10.169 -1.684 1.00 95.75 308 VAL A CA 1
ATOM 2254 C C . VAL A 1 308 ? 20.416 -10.869 -2.384 1.00 95.75 308 VAL A C 1
ATOM 2256 O O . VAL A 1 308 ? 19.709 -11.663 -1.758 1.00 95.75 308 VAL A O 1
ATOM 2259 N N . PRO A 1 309 ? 20.165 -10.608 -3.682 1.00 97.56 309 PRO A N 1
ATOM 2260 C CA . PRO A 1 309 ? 19.135 -11.314 -4.444 1.00 97.56 309 PRO A CA 1
ATOM 2261 C C . PRO A 1 309 ? 19.399 -12.820 -4.482 1.00 97.56 309 PRO A C 1
ATOM 2263 O O . PRO A 1 309 ? 20.506 -13.237 -4.819 1.00 97.56 309 PRO A O 1
ATOM 2266 N N . LEU A 1 310 ? 18.382 -13.641 -4.209 1.00 97.94 310 LEU A N 1
ATOM 2267 C CA . LEU A 1 310 ? 18.470 -15.093 -4.373 1.00 97.94 310 LEU A CA 1
ATOM 2268 C C . LEU A 1 310 ? 18.188 -15.456 -5.843 1.00 97.94 310 LEU A C 1
ATOM 2270 O O . LEU A 1 310 ? 17.023 -15.397 -6.255 1.00 97.94 310 LEU A O 1
ATOM 2274 N N . PRO A 1 311 ? 19.190 -15.876 -6.647 1.00 97.69 311 PRO A N 1
ATOM 2275 C CA . PRO A 1 311 ? 19.029 -15.984 -8.100 1.00 97.69 311 PRO A CA 1
ATOM 2276 C C . PRO A 1 311 ? 17.888 -16.908 -8.528 1.00 97.69 311 PRO A C 1
ATOM 2278 O O . PRO A 1 311 ? 17.096 -16.546 -9.390 1.00 97.69 311 PRO A O 1
ATOM 2281 N N . ALA A 1 312 ? 17.742 -18.060 -7.867 1.00 96.44 312 ALA A N 1
ATOM 2282 C CA . ALA A 1 312 ? 16.685 -19.020 -8.180 1.00 96.44 312 ALA A CA 1
ATOM 2283 C C . ALA A 1 312 ? 15.269 -18.467 -7.921 1.00 96.44 312 ALA A C 1
ATOM 2285 O O . ALA A 1 312 ? 14.336 -18.799 -8.649 1.00 96.44 312 ALA A O 1
ATOM 2286 N N . ARG A 1 313 ? 15.096 -17.609 -6.903 1.00 97.56 313 ARG A N 1
ATOM 2287 C CA . ARG A 1 313 ? 13.793 -16.996 -6.594 1.00 97.56 313 ARG A CA 1
ATOM 2288 C C . ARG A 1 313 ? 13.471 -15.854 -7.559 1.00 97.56 313 ARG A C 1
ATOM 2290 O O . ARG A 1 313 ? 12.330 -15.732 -7.991 1.00 97.56 313 ARG A O 1
ATOM 2297 N N . TYR A 1 314 ? 14.479 -15.079 -7.956 1.00 98.44 314 TYR A N 1
ATOM 2298 C CA . TYR A 1 314 ? 14.344 -14.061 -9.002 1.00 98.44 314 TYR A CA 1
ATOM 2299 C C . TYR A 1 314 ? 14.018 -14.674 -10.367 1.00 98.44 314 TYR A C 1
ATOM 2301 O O . TYR A 1 314 ? 13.162 -14.163 -11.082 1.00 98.44 314 TYR A O 1
ATOM 2309 N N . GLU A 1 315 ? 14.656 -15.788 -10.725 1.00 97.50 315 GLU A N 1
ATOM 2310 C CA . GLU A 1 315 ? 14.356 -16.505 -11.967 1.00 97.50 315 GLU A CA 1
ATOM 2311 C C . GLU A 1 315 ? 12.934 -17.083 -11.954 1.00 97.50 315 GLU A C 1
ATOM 2313 O O . GLU A 1 315 ? 12.212 -16.967 -12.944 1.00 97.50 315 GLU A O 1
ATOM 2318 N N . ALA A 1 316 ? 12.479 -17.630 -10.821 1.00 97.19 316 ALA A N 1
ATOM 2319 C CA . ALA A 1 316 ? 11.084 -18.040 -10.659 1.00 97.19 316 ALA A CA 1
ATOM 2320 C C . ALA A 1 316 ? 10.111 -16.859 -10.849 1.00 97.19 316 ALA A C 1
ATOM 2322 O O . ALA A 1 316 ? 9.113 -17.000 -11.554 1.00 97.19 316 ALA A O 1
ATOM 2323 N N . ALA A 1 317 ? 10.429 -15.683 -10.301 1.00 98.19 317 ALA A N 1
ATOM 2324 C CA . ALA A 1 317 ? 9.642 -14.463 -10.490 1.00 98.19 317 ALA A CA 1
ATOM 2325 C C . ALA A 1 317 ? 9.619 -13.977 -11.946 1.00 98.19 317 ALA A C 1
ATOM 2327 O O . ALA A 1 317 ? 8.558 -13.634 -12.469 1.00 98.19 317 ALA A O 1
ATOM 2328 N N . ALA A 1 318 ? 10.750 -14.044 -12.649 1.00 98.25 318 ALA A N 1
ATOM 2329 C CA . ALA A 1 318 ? 10.810 -13.743 -14.076 1.00 98.25 318 ALA A CA 1
ATOM 2330 C C . ALA A 1 318 ? 9.906 -14.679 -14.902 1.00 98.25 318 ALA A C 1
ATOM 2332 O O . ALA A 1 318 ? 9.221 -14.221 -15.817 1.00 98.25 318 ALA A O 1
ATOM 2333 N N . HIS A 1 319 ? 9.854 -15.973 -14.564 1.00 97.12 319 HIS A N 1
ATOM 2334 C CA . HIS A 1 319 ? 8.965 -16.932 -15.228 1.00 97.12 319 HIS A CA 1
ATOM 2335 C C . HIS A 1 319 ? 7.479 -16.660 -14.954 1.00 97.12 319 HIS A C 1
ATOM 2337 O O . HIS A 1 319 ? 6.667 -16.787 -15.871 1.00 97.12 319 HIS A O 1
ATOM 2343 N N . VAL A 1 320 ? 7.115 -16.248 -13.733 1.00 97.50 320 VAL A N 1
ATOM 2344 C CA . VAL A 1 320 ? 5.735 -15.844 -13.404 1.00 97.50 320 VAL A CA 1
ATOM 2345 C C . VAL A 1 320 ? 5.304 -14.648 -14.255 1.00 97.50 320 VAL A C 1
ATOM 2347 O O . VAL A 1 320 ? 4.242 -14.709 -14.874 1.00 97.50 320 VAL A O 1
ATOM 2350 N N . LEU A 1 321 ? 6.142 -13.609 -14.367 1.00 97.88 321 LEU A N 1
ATOM 2351 C CA . LEU A 1 321 ? 5.862 -12.466 -15.245 1.00 97.88 321 LEU A CA 1
ATOM 2352 C C . LEU A 1 321 ? 5.760 -12.878 -16.713 1.00 97.88 321 LEU A C 1
ATOM 2354 O O . LEU A 1 321 ? 4.850 -12.444 -17.412 1.00 97.88 321 LEU A O 1
ATOM 2358 N N . ALA A 1 322 ? 6.675 -13.722 -17.197 1.00 97.50 322 ALA A N 1
ATOM 2359 C CA . ALA A 1 322 ? 6.639 -14.175 -18.583 1.00 97.50 322 ALA A CA 1
ATOM 2360 C C . ALA A 1 322 ? 5.331 -14.913 -18.900 1.00 97.50 322 ALA A C 1
ATOM 2362 O O . ALA A 1 322 ? 4.752 -14.668 -19.954 1.00 97.50 322 ALA A O 1
ATOM 2363 N N . ARG A 1 323 ? 4.841 -15.755 -17.976 1.00 95.81 323 ARG A N 1
ATOM 2364 C CA . ARG A 1 323 ? 3.549 -16.447 -18.099 1.00 95.81 323 ARG A CA 1
ATOM 2365 C C . ARG A 1 323 ? 2.374 -15.471 -18.084 1.00 95.81 323 ARG A C 1
ATOM 2367 O O . ARG A 1 323 ? 1.504 -15.576 -18.940 1.00 95.81 323 ARG A O 1
ATOM 2374 N N . LEU A 1 324 ? 2.354 -14.535 -17.132 1.00 96.56 324 LEU A N 1
ATOM 2375 C CA . LEU A 1 324 ? 1.294 -13.531 -17.009 1.00 96.56 324 LEU A CA 1
ATOM 2376 C C . LEU A 1 324 ? 1.183 -12.681 -18.279 1.00 96.56 324 LEU A C 1
ATOM 2378 O O . LEU A 1 324 ? 0.099 -12.485 -18.815 1.00 96.56 324 LEU A O 1
ATOM 2382 N N . HIS A 1 325 ? 2.317 -12.208 -18.789 1.00 96.94 325 HIS A N 1
ATOM 2383 C CA . HIS A 1 325 ? 2.349 -11.319 -19.943 1.00 96.94 325 HIS A CA 1
ATOM 2384 C C . HIS A 1 325 ? 2.192 -12.032 -21.292 1.00 96.94 325 HIS A C 1
ATOM 2386 O O . HIS A 1 325 ? 2.198 -11.343 -22.313 1.00 96.94 325 HIS A O 1
ATOM 2392 N N . ALA A 1 326 ? 2.124 -13.369 -21.299 1.00 95.50 326 ALA A N 1
ATOM 2393 C CA . ALA A 1 326 ? 1.950 -14.190 -22.497 1.00 95.50 326 ALA A CA 1
ATOM 2394 C C . ALA A 1 326 ? 0.477 -14.464 -22.852 1.00 95.50 326 ALA A C 1
ATOM 2396 O O . ALA A 1 326 ? 0.185 -15.090 -23.870 1.00 95.50 326 ALA A O 1
ATOM 2397 N N . ILE A 1 327 ? -0.455 -14.063 -21.985 1.00 94.12 327 ILE A N 1
ATOM 2398 C CA . ILE A 1 327 ? -1.883 -14.340 -22.139 1.00 94.12 327 ILE A CA 1
ATOM 2399 C C . ILE A 1 327 ? -2.684 -13.049 -22.289 1.00 94.12 327 ILE A C 1
ATOM 2401 O O . ILE A 1 327 ? -2.264 -11.966 -21.879 1.00 94.12 327 ILE A O 1
ATOM 2405 N N . GLU A 1 328 ? -3.863 -13.169 -22.891 1.00 94.25 328 GLU A N 1
ATOM 2406 C CA . GLU A 1 328 ? -4.826 -12.077 -22.939 1.00 94.25 328 GLU A CA 1
ATOM 2407 C C . GLU A 1 328 ? -5.546 -11.971 -21.592 1.00 94.25 328 GLU A C 1
ATOM 2409 O O . GLU A 1 328 ? -6.136 -12.938 -21.110 1.00 94.25 328 GLU A O 1
ATOM 2414 N N . LEU A 1 329 ? -5.458 -10.794 -20.974 1.00 96.94 329 LEU A N 1
ATOM 2415 C CA . LEU A 1 329 ? -5.969 -10.537 -19.633 1.00 96.94 329 LEU A CA 1
ATOM 2416 C C . LEU A 1 329 ? -7.187 -9.612 -19.690 1.00 96.94 329 LEU A C 1
ATOM 2418 O O . LEU A 1 329 ? -7.220 -8.688 -20.507 1.00 96.94 329 LEU A O 1
ATOM 2422 N N . PRO A 1 330 ? -8.186 -9.808 -18.814 1.00 97.25 330 PRO A N 1
ATOM 2423 C CA . PRO A 1 330 ? -9.355 -8.948 -18.794 1.00 97.25 330 PRO A CA 1
ATOM 2424 C C . PRO A 1 330 ? -8.999 -7.551 -18.272 1.00 97.25 330 PRO A C 1
ATOM 2426 O O . PRO A 1 330 ? -8.141 -7.372 -17.408 1.00 97.25 330 PRO A O 1
ATOM 2429 N N . HIS A 1 331 ? -9.704 -6.545 -18.785 1.00 97.69 331 HIS A N 1
ATOM 2430 C CA . HIS A 1 331 ? -9.576 -5.149 -18.346 1.00 97.69 331 HIS A CA 1
ATOM 2431 C C . HIS A 1 331 ? -10.507 -4.816 -17.171 1.00 97.69 331 HIS A C 1
ATOM 2433 O O . HIS A 1 331 ? -10.458 -3.723 -16.607 1.00 97.69 331 HIS A O 1
ATOM 2439 N N . THR A 1 332 ? -11.411 -5.732 -16.835 1.00 98.00 332 THR A N 1
ATOM 2440 C CA . THR A 1 332 ? -12.402 -5.574 -15.776 1.00 98.00 332 THR A CA 1
ATOM 2441 C C . THR A 1 332 ? -12.481 -6.870 -14.995 1.00 98.00 332 THR A C 1
ATOM 2443 O O . THR A 1 332 ? -12.556 -7.947 -15.586 1.00 98.00 332 THR A O 1
ATOM 2446 N N . LEU A 1 333 ? -12.420 -6.756 -13.674 1.00 98.00 333 LEU A N 1
ATOM 2447 C CA . LEU A 1 333 ? -12.386 -7.879 -12.751 1.00 98.00 333 LEU A CA 1
ATOM 2448 C C . LEU A 1 333 ? -13.525 -7.748 -11.734 1.00 98.00 333 LEU A C 1
ATOM 2450 O O . LEU A 1 333 ? -13.751 -6.644 -11.230 1.00 98.00 333 LEU A O 1
ATOM 2454 N N . PRO A 1 334 ? -14.216 -8.847 -11.399 1.00 97.25 334 PRO A N 1
ATOM 2455 C CA . PRO A 1 334 ? -15.263 -8.817 -10.389 1.00 97.25 334 PRO A CA 1
ATOM 2456 C C . PRO A 1 334 ? -14.669 -8.597 -8.993 1.00 97.25 334 PRO A C 1
ATOM 2458 O O . PRO A 1 334 ? -13.631 -9.164 -8.644 1.00 97.25 334 PRO A O 1
ATOM 2461 N N . VAL A 1 335 ? -15.354 -7.792 -8.179 1.00 96.81 335 VAL A N 1
ATOM 2462 C CA . VAL A 1 335 ? -15.027 -7.565 -6.761 1.00 96.81 335 VAL A CA 1
ATOM 2463 C C . VAL A 1 335 ? -15.999 -8.329 -5.865 1.00 96.81 335 VAL A C 1
ATOM 2465 O O . VAL A 1 335 ? -15.580 -9.068 -4.978 1.00 96.81 335 VAL A O 1
ATOM 2468 N N . ALA A 1 336 ? -17.296 -8.134 -6.105 1.00 93.81 336 ALA A N 1
ATOM 2469 C CA . ALA A 1 336 ? -18.420 -8.742 -5.400 1.00 93.81 336 ALA A CA 1
ATOM 2470 C C . ALA A 1 336 ? -19.656 -8.734 -6.318 1.00 93.81 336 ALA A C 1
ATOM 2472 O O . ALA A 1 336 ? -19.607 -8.181 -7.418 1.00 93.81 336 ALA A O 1
ATOM 2473 N N . ASP A 1 337 ? -20.772 -9.320 -5.881 1.00 91.38 337 ASP A N 1
ATOM 2474 C CA . ASP A 1 337 ? -22.009 -9.356 -6.671 1.00 91.38 337 ASP A CA 1
ATOM 2475 C C . ASP A 1 337 ? -22.450 -7.947 -7.105 1.00 91.38 337 ASP A C 1
ATOM 2477 O O . ASP A 1 337 ? -22.813 -7.102 -6.285 1.00 91.38 337 ASP A O 1
ATOM 2481 N N . GLY A 1 338 ? -22.421 -7.696 -8.417 1.00 92.19 338 GLY A N 1
ATOM 2482 C CA . GLY A 1 338 ? -22.790 -6.408 -9.011 1.00 92.19 338 GLY A CA 1
ATOM 2483 C C . GLY A 1 338 ? -21.754 -5.289 -8.847 1.00 92.19 338 GLY A C 1
ATOM 2484 O O . GLY A 1 338 ? -22.074 -4.138 -9.144 1.00 92.19 338 GLY A O 1
ATOM 2485 N N . ILE A 1 339 ? -20.536 -5.601 -8.389 1.00 95.50 339 ILE A N 1
ATOM 2486 C CA . ILE A 1 339 ? -19.441 -4.643 -8.210 1.00 95.50 339 ILE A CA 1
ATOM 2487 C C . ILE A 1 339 ? -18.215 -5.125 -8.986 1.00 95.50 339 ILE A C 1
ATOM 2489 O O . ILE A 1 339 ? -17.600 -6.130 -8.628 1.00 95.50 339 ILE A O 1
ATOM 2493 N N . ASP A 1 340 ? -17.819 -4.347 -9.991 1.00 96.88 340 ASP A N 1
ATOM 2494 C CA . ASP A 1 340 ? -16.651 -4.609 -10.830 1.00 96.88 340 ASP A CA 1
ATOM 2495 C C . ASP A 1 340 ? -15.579 -3.527 -10.656 1.00 96.88 340 ASP A C 1
ATOM 2497 O O . ASP A 1 340 ? -15.868 -2.354 -10.405 1.00 96.88 340 ASP A O 1
ATOM 2501 N N . HIS A 1 341 ? -14.322 -3.918 -10.843 1.00 97.12 341 HIS A N 1
ATOM 2502 C CA . HIS A 1 341 ? -13.180 -3.021 -10.910 1.00 97.12 341 HIS A CA 1
ATOM 2503 C C . HIS A 1 341 ? -12.650 -2.956 -12.342 1.00 97.12 341 HIS A C 1
ATOM 2505 O O . HIS A 1 341 ? -12.212 -3.962 -12.902 1.00 97.12 341 HIS A O 1
ATOM 2511 N N . VAL A 1 342 ? -12.664 -1.759 -12.928 1.00 97.81 342 VAL A N 1
ATOM 2512 C CA . VAL A 1 342 ? -12.022 -1.483 -14.217 1.00 97.81 342 VAL A CA 1
ATOM 2513 C C . VAL A 1 342 ? -10.572 -1.095 -13.962 1.00 97.81 342 VAL A C 1
ATOM 2515 O O . VAL A 1 342 ? -10.315 -0.107 -13.273 1.00 97.81 342 VAL A O 1
ATOM 2518 N N . ILE A 1 343 ? -9.639 -1.851 -14.537 1.00 98.12 343 ILE A N 1
ATOM 2519 C CA . ILE A 1 343 ? -8.207 -1.589 -14.398 1.00 98.12 343 ILE A CA 1
ATOM 2520 C C . ILE A 1 343 ? -7.867 -0.332 -15.217 1.00 98.12 343 ILE A C 1
ATOM 2522 O O . ILE A 1 343 ? -8.134 -0.299 -16.425 1.00 98.12 343 ILE A O 1
ATOM 2526 N N . PRO A 1 344 ? -7.303 0.717 -14.597 1.00 97.56 344 PRO A N 1
ATOM 2527 C CA . PRO A 1 344 ? -7.009 1.962 -15.295 1.00 97.56 344 PRO A CA 1
ATOM 2528 C C . PRO A 1 344 ? -5.842 1.799 -16.284 1.00 97.56 344 PRO A C 1
ATOM 2530 O O . PRO A 1 344 ? -4.948 0.981 -16.061 1.00 97.56 344 PRO A O 1
ATOM 2533 N N . PRO A 1 345 ? -5.806 2.572 -17.385 1.00 97.62 345 PRO A N 1
ATOM 2534 C CA . PRO A 1 345 ? -4.686 2.543 -18.319 1.00 97.62 345 PRO A CA 1
ATOM 2535 C C . PRO A 1 345 ? -3.427 3.154 -17.702 1.00 97.62 345 PRO A C 1
ATOM 2537 O O . PRO A 1 345 ? -3.499 4.164 -17.004 1.00 97.62 345 PRO A O 1
ATOM 2540 N N . TYR A 1 346 ? -2.254 2.616 -18.036 1.00 97.62 346 TYR A N 1
ATOM 2541 C CA . TYR A 1 346 ? -0.989 3.291 -17.757 1.00 97.62 346 TYR A CA 1
ATOM 2542 C C . TYR A 1 346 ? -0.693 4.318 -18.850 1.00 97.62 346 TYR A C 1
ATOM 2544 O O . TYR A 1 346 ? 0.131 4.117 -19.743 1.00 97.62 346 TYR A O 1
ATOM 2552 N N . ASP A 1 347 ? -1.455 5.404 -18.820 1.00 97.38 347 ASP A N 1
ATOM 2553 C CA . ASP A 1 347 ? -1.415 6.419 -19.859 1.00 97.38 347 ASP A CA 1
ATOM 2554 C C . ASP A 1 347 ? -0.196 7.356 -19.756 1.00 97.38 347 ASP A C 1
ATOM 2556 O O . ASP A 1 347 ? 0.626 7.314 -18.833 1.00 97.38 347 ASP A O 1
ATOM 2560 N N . LEU A 1 348 ? -0.077 8.224 -20.762 1.00 97.44 348 LEU A N 1
ATOM 2561 C CA . LEU A 1 348 ? 1.000 9.201 -20.841 1.00 97.44 348 LEU A CA 1
ATOM 2562 C C . LEU A 1 348 ? 0.945 10.214 -19.688 1.00 97.44 348 LEU A C 1
ATOM 2564 O O . LEU A 1 348 ? 1.999 10.617 -19.210 1.00 97.44 348 LEU A O 1
ATOM 2568 N N . ASP A 1 349 ? -0.241 10.604 -19.211 1.00 96.56 349 ASP A N 1
ATOM 2569 C CA . ASP A 1 349 ? -0.367 11.556 -18.100 1.00 96.56 349 ASP A CA 1
ATOM 2570 C C . ASP A 1 349 ? 0.194 10.942 -16.800 1.00 96.56 349 ASP A C 1
ATOM 2572 O O . ASP A 1 349 ? 0.932 11.620 -16.076 1.00 96.56 349 ASP A O 1
ATOM 2576 N N . ALA A 1 350 ? -0.078 9.656 -16.548 1.00 97.25 350 ALA A N 1
ATOM 2577 C CA . ALA A 1 350 ? 0.434 8.895 -15.412 1.00 97.25 350 ALA A CA 1
ATOM 2578 C C . ALA A 1 350 ? 1.963 8.721 -15.458 1.00 97.25 350 ALA A C 1
ATOM 2580 O O . ALA A 1 350 ? 2.650 8.991 -14.471 1.00 97.25 350 ALA A O 1
ATOM 2581 N N . LEU A 1 351 ? 2.529 8.328 -16.604 1.00 98.25 351 LEU A N 1
ATOM 2582 C CA . LEU A 1 351 ? 3.985 8.184 -16.752 1.00 98.25 351 LEU A CA 1
ATOM 2583 C C . LEU A 1 351 ? 4.714 9.534 -16.642 1.00 98.25 351 LEU A C 1
ATOM 2585 O O . LEU A 1 351 ? 5.806 9.602 -16.069 1.00 98.25 351 LEU A O 1
ATOM 2589 N N . MET A 1 352 ? 4.107 10.609 -17.161 1.00 97.75 352 MET A N 1
ATOM 2590 C CA . MET A 1 352 ? 4.668 11.962 -17.134 1.00 97.75 352 MET A CA 1
ATOM 2591 C C . MET A 1 352 ? 4.660 12.576 -15.730 1.00 97.75 352 MET A C 1
ATOM 2593 O O . MET A 1 352 ? 5.688 13.097 -15.296 1.00 97.75 352 MET A O 1
ATOM 2597 N N . ILE A 1 353 ? 3.545 12.491 -14.988 1.00 96.25 353 ILE A N 1
ATOM 2598 C CA . ILE A 1 353 ? 3.480 13.054 -13.626 1.00 96.25 353 ILE A CA 1
ATOM 2599 C C . ILE A 1 353 ? 4.488 12.384 -12.682 1.00 96.25 353 ILE A C 1
ATOM 2601 O O . ILE A 1 353 ? 4.962 12.991 -11.724 1.00 96.25 353 ILE A O 1
ATOM 2605 N N . GLU A 1 354 ? 4.838 11.127 -12.952 1.00 97.25 354 GLU A N 1
ATOM 2606 C CA . GLU A 1 354 ? 5.827 10.381 -12.186 1.00 97.25 354 GLU A CA 1
ATOM 2607 C C . GLU A 1 354 ? 7.265 10.840 -12.449 1.00 97.25 354 GLU A C 1
ATOM 2609 O O . GLU A 1 354 ? 8.009 11.035 -11.488 1.00 97.25 354 GLU A O 1
ATOM 2614 N N . VAL A 1 355 ? 7.668 11.058 -13.707 1.00 98.06 355 VAL A N 1
ATOM 2615 C CA . VAL A 1 355 ? 9.032 11.544 -14.010 1.00 98.06 355 VAL A CA 1
ATOM 2616 C C . VAL A 1 355 ? 9.240 12.992 -13.576 1.00 98.06 355 VAL A C 1
ATOM 2618 O O . VAL A 1 355 ? 10.344 13.382 -13.201 1.00 98.06 355 VAL A O 1
ATOM 2621 N N . GLU A 1 356 ? 8.175 13.792 -13.554 1.00 96.06 356 GLU A N 1
ATOM 2622 C CA . GLU A 1 356 ? 8.208 15.179 -13.083 1.00 96.06 356 GLU A CA 1
ATOM 2623 C C . GLU A 1 356 ? 8.526 15.296 -11.584 1.00 96.06 356 GLU A C 1
ATOM 2625 O O . GLU A 1 356 ? 8.999 16.345 -11.142 1.00 96.06 356 GLU A O 1
ATOM 2630 N N . LEU A 1 357 ? 8.400 14.213 -10.806 1.00 95.56 357 LEU A N 1
ATOM 2631 C CA . LEU A 1 357 ? 8.857 14.186 -9.413 1.00 95.56 357 LEU A CA 1
ATOM 2632 C C . LEU A 1 357 ? 10.357 14.472 -9.286 1.00 95.56 357 LEU A C 1
ATOM 2634 O O . LEU A 1 357 ? 10.782 15.040 -8.278 1.00 95.56 357 LEU A O 1
ATOM 2638 N N . LEU A 1 358 ? 11.162 14.139 -10.301 1.00 95.75 358 LEU A N 1
ATOM 2639 C CA . LEU A 1 358 ? 12.562 14.558 -10.364 1.00 95.75 358 LEU A CA 1
ATOM 2640 C C . LEU A 1 358 ? 12.671 16.089 -10.326 1.00 95.75 358 LEU A C 1
ATOM 2642 O O . LEU A 1 358 ? 13.490 16.641 -9.589 1.00 95.75 358 LEU A O 1
ATOM 2646 N N . LEU A 1 359 ? 11.831 16.777 -11.103 1.00 94.00 359 LEU A N 1
ATOM 2647 C CA . LEU A 1 359 ? 11.852 18.232 -11.217 1.00 94.00 359 LEU A CA 1
ATOM 2648 C C . LEU A 1 359 ? 11.366 18.933 -9.952 1.00 94.00 359 LEU A C 1
ATOM 2650 O O . LEU A 1 359 ? 11.851 20.019 -9.628 1.00 94.00 359 LEU A O 1
ATOM 2654 N N . ASP A 1 360 ? 10.392 18.329 -9.280 1.00 91.69 360 ASP A N 1
ATOM 2655 C CA . ASP A 1 360 ? 9.704 18.934 -8.144 1.00 91.69 360 ASP A CA 1
ATOM 2656 C C . ASP A 1 360 ? 10.375 18.610 -6.801 1.00 91.69 360 ASP A C 1
ATOM 2658 O O . ASP A 1 360 ? 10.263 19.399 -5.866 1.00 91.69 360 ASP A O 1
ATOM 2662 N N . TRP A 1 361 ? 11.107 17.492 -6.705 1.00 93.50 361 TRP A N 1
ATOM 2663 C CA . TRP A 1 361 ? 11.690 17.019 -5.442 1.00 93.50 361 TRP A CA 1
ATOM 2664 C C . TRP A 1 361 ? 13.196 16.781 -5.503 1.00 93.50 361 TRP A C 1
ATOM 2666 O O . TRP A 1 361 ? 13.925 17.302 -4.658 1.00 93.50 361 TRP A O 1
ATOM 2676 N N . TYR A 1 362 ? 13.686 16.033 -6.496 1.00 92.81 362 TYR A N 1
ATOM 2677 C CA . TYR A 1 362 ? 15.111 15.687 -6.568 1.00 92.81 362 TYR A CA 1
ATOM 2678 C C . TYR A 1 362 ? 15.982 16.906 -6.891 1.00 92.81 362 TYR A C 1
ATOM 2680 O O . TYR A 1 362 ? 16.989 17.152 -6.224 1.00 92.81 362 TYR A O 1
ATOM 2688 N N . LEU A 1 363 ? 15.582 17.703 -7.885 1.00 90.62 363 LEU A N 1
ATOM 2689 C CA . LEU A 1 363 ? 16.337 18.878 -8.316 1.00 90.62 363 LEU A CA 1
ATOM 2690 C C . LEU A 1 363 ? 16.465 19.953 -7.232 1.00 90.62 363 LEU A C 1
ATOM 2692 O O . LEU A 1 363 ? 17.597 20.361 -6.978 1.00 90.62 363 LEU A O 1
ATOM 2696 N N . PRO A 1 364 ? 15.386 20.398 -6.558 1.00 89.62 364 PRO A N 1
ATOM 2697 C CA . PRO A 1 364 ? 15.508 21.380 -5.481 1.00 89.62 364 PRO A CA 1
ATOM 2698 C C . PRO A 1 364 ? 16.384 20.910 -4.314 1.00 89.62 364 PRO A C 1
ATOM 2700 O O . PRO A 1 364 ? 16.978 21.736 -3.626 1.00 89.62 364 PRO A O 1
ATOM 2703 N N . ALA A 1 365 ? 16.473 19.595 -4.085 1.00 86.50 365 ALA A N 1
ATOM 2704 C CA . ALA A 1 365 ? 17.281 19.027 -3.012 1.00 86.50 365 ALA A CA 1
ATOM 2705 C C . ALA A 1 365 ? 18.776 18.903 -3.362 1.00 86.50 365 ALA A C 1
ATOM 2707 O O . ALA A 1 365 ? 19.603 18.980 -2.454 1.00 86.50 365 ALA A O 1
ATOM 2708 N N . ASN A 1 366 ? 19.124 18.714 -4.642 1.00 79.69 366 ASN A N 1
ATOM 2709 C CA . ASN A 1 366 ? 20.482 18.350 -5.080 1.00 79.69 366 ASN A CA 1
ATOM 2710 C C . ASN A 1 366 ? 21.125 19.346 -6.065 1.00 79.69 366 ASN A C 1
ATOM 2712 O O . ASN A 1 366 ? 22.294 19.203 -6.428 1.00 79.69 366 ASN A O 1
ATOM 2716 N N . SER A 1 367 ? 20.385 20.335 -6.566 1.00 71.31 367 SER A N 1
ATOM 2717 C CA . SER A 1 367 ? 20.821 21.257 -7.624 1.00 71.31 367 SER A CA 1
ATOM 2718 C C . SER A 1 367 ? 20.138 22.628 -7.513 1.00 71.31 367 SER A C 1
ATOM 2720 O O . SER A 1 367 ? 19.332 22.882 -6.622 1.00 71.31 367 SER A O 1
ATOM 2722 N N . ARG A 1 368 ? 20.502 23.567 -8.398 1.00 70.44 368 ARG A N 1
ATOM 2723 C CA . ARG A 1 368 ? 19.869 24.898 -8.479 1.00 70.44 368 ARG A CA 1
ATOM 2724 C C . ARG A 1 368 ? 18.554 24.835 -9.268 1.00 70.44 368 ARG A C 1
ATOM 2726 O O . ARG A 1 368 ? 18.361 23.943 -10.088 1.00 70.44 368 ARG A O 1
ATOM 2733 N N . ALA A 1 369 ? 17.676 25.816 -9.049 1.00 76.00 369 ALA A N 1
ATOM 2734 C CA . ALA A 1 369 ? 16.415 25.951 -9.779 1.00 76.00 369 ALA A CA 1
ATOM 2735 C C . ALA A 1 369 ? 16.632 25.992 -11.304 1.00 76.00 369 ALA A C 1
ATOM 2737 O O . ALA A 1 369 ? 17.505 26.711 -11.796 1.00 76.00 369 ALA A O 1
ATOM 2738 N N . LEU A 1 370 ? 15.820 25.236 -12.048 1.00 84.88 370 LEU A N 1
ATOM 2739 C CA . LEU A 1 370 ? 15.882 25.201 -13.508 1.00 84.88 370 LEU A CA 1
ATOM 2740 C C . LEU A 1 370 ? 15.072 26.334 -14.158 1.00 84.88 370 LEU A C 1
ATOM 2742 O O . LEU A 1 370 ? 13.975 26.648 -13.688 1.00 84.88 370 LEU A O 1
ATOM 2746 N N . PRO A 1 371 ? 15.538 26.885 -15.296 1.00 87.75 371 PRO A N 1
ATOM 2747 C CA . PRO A 1 371 ? 14.725 27.753 -16.142 1.00 87.75 371 PRO A CA 1
ATOM 2748 C C . PRO A 1 371 ? 13.476 27.036 -16.682 1.00 87.75 371 PRO A C 1
ATOM 2750 O O . PRO A 1 371 ? 13.492 25.829 -16.931 1.00 87.75 371 PRO A O 1
ATOM 2753 N N . ALA A 1 372 ? 12.416 27.796 -16.972 1.00 89.38 372 ALA A N 1
ATOM 2754 C CA . ALA A 1 372 ? 11.178 27.264 -17.557 1.00 89.38 372 ALA A CA 1
ATOM 2755 C C . ALA A 1 372 ? 11.402 26.531 -18.897 1.00 89.38 372 ALA A C 1
ATOM 2757 O O . ALA A 1 372 ? 10.738 25.532 -19.186 1.00 89.38 372 ALA A O 1
ATOM 2758 N N . LEU A 1 373 ? 12.379 26.987 -19.691 1.00 93.50 373 LEU A N 1
ATOM 2759 C CA . LEU A 1 373 ? 12.770 26.331 -20.939 1.00 93.50 373 LEU A CA 1
ATOM 2760 C C . LEU A 1 373 ? 13.283 24.903 -20.697 1.00 93.50 373 LEU A C 1
ATOM 2762 O O . LEU A 1 373 ? 12.843 23.985 -21.382 1.00 93.50 373 LEU A O 1
ATOM 2766 N N . ALA A 1 374 ? 14.127 24.698 -19.680 1.00 93.81 374 ALA A N 1
ATOM 2767 C CA . ALA A 1 374 ? 14.664 23.380 -19.343 1.00 93.81 374 ALA A CA 1
ATOM 2768 C C . ALA A 1 374 ? 13.556 22.411 -18.903 1.00 93.81 374 ALA A C 1
ATOM 2770 O O . ALA A 1 374 ? 13.541 21.259 -19.327 1.00 93.81 374 ALA A O 1
ATOM 2771 N N . ARG A 1 375 ? 12.570 22.878 -18.121 1.00 94.50 375 ARG A N 1
ATOM 2772 C CA . ARG A 1 375 ? 11.383 22.069 -17.772 1.00 94.50 375 ARG A CA 1
ATOM 2773 C C . ARG A 1 375 ? 10.560 21.677 -19.005 1.00 94.50 375 ARG A C 1
ATOM 2775 O O . ARG A 1 375 ? 10.086 20.547 -19.104 1.00 94.50 375 ARG A O 1
ATOM 2782 N N . SER A 1 376 ? 10.415 22.594 -19.958 1.00 95.81 376 SER A N 1
ATOM 2783 C CA . SER A 1 376 ? 9.689 22.330 -21.207 1.00 95.81 376 SER A CA 1
ATOM 2784 C C . SER A 1 376 ? 10.428 21.313 -22.086 1.00 95.81 376 SER A C 1
ATOM 2786 O O . SER A 1 376 ? 9.803 20.409 -22.630 1.00 95.81 376 SER A O 1
ATOM 2788 N N . GLN A 1 377 ? 11.760 21.406 -22.164 1.00 97.56 377 GLN A N 1
ATOM 2789 C CA . GLN A 1 377 ? 12.610 20.442 -22.873 1.00 97.56 377 GLN A CA 1
ATOM 2790 C C . GLN A 1 377 ? 12.558 19.047 -22.236 1.00 97.56 377 GLN A C 1
ATOM 2792 O O . GLN A 1 377 ? 12.419 18.068 -22.963 1.00 97.56 377 GLN A O 1
ATOM 2797 N N . PHE A 1 378 ? 12.585 18.955 -20.900 1.00 97.75 378 PHE A N 1
ATOM 2798 C CA . PHE A 1 378 ? 12.392 17.693 -20.171 1.00 97.75 378 PHE A CA 1
ATOM 2799 C C . PHE A 1 378 ? 11.068 17.035 -20.559 1.00 97.75 378 PHE A C 1
ATOM 2801 O O . PHE A 1 378 ? 11.016 15.865 -20.929 1.00 97.75 378 PHE A O 1
ATOM 2808 N N . THR A 1 379 ? 9.997 17.829 -20.512 1.00 97.00 379 THR A N 1
ATOM 2809 C CA . THR A 1 379 ? 8.641 17.376 -20.818 1.00 97.00 379 THR A CA 1
ATOM 2810 C C . THR A 1 379 ? 8.550 16.868 -22.255 1.00 97.00 379 THR A C 1
ATOM 2812 O O . THR A 1 379 ? 7.993 15.800 -22.493 1.00 97.00 379 THR A O 1
ATOM 2815 N N . ALA A 1 380 ? 9.113 17.605 -23.216 1.00 98.12 380 ALA A N 1
ATOM 2816 C CA . ALA A 1 380 ? 9.119 17.219 -24.624 1.00 98.12 380 ALA A CA 1
ATOM 2817 C C . ALA A 1 380 ? 9.902 15.917 -24.867 1.00 98.12 380 ALA A C 1
ATOM 2819 O O . ALA A 1 380 ? 9.376 15.020 -25.522 1.00 98.12 380 ALA A O 1
ATOM 2820 N N . ALA A 1 381 ? 11.101 15.789 -24.287 1.00 98.56 381 ALA A N 1
ATOM 2821 C CA . ALA A 1 381 ? 11.944 14.604 -24.432 1.00 98.56 381 ALA A CA 1
ATOM 2822 C C . ALA A 1 381 ? 11.267 13.337 -23.885 1.00 98.56 381 ALA A C 1
ATOM 2824 O O . ALA A 1 381 ? 11.245 12.310 -24.559 1.00 98.56 381 ALA A O 1
ATOM 2825 N N . TRP A 1 382 ? 10.658 13.411 -22.696 1.00 98.62 382 TRP A N 1
ATOM 2826 C CA . TRP A 1 382 ? 9.921 12.275 -22.130 1.00 98.62 382 TRP A CA 1
ATOM 2827 C C . TRP A 1 382 ? 8.668 11.924 -22.932 1.00 98.62 382 TRP A C 1
ATOM 2829 O O . TRP A 1 382 ? 8.414 10.749 -23.189 1.00 98.62 382 TRP A O 1
ATOM 2839 N N . ASN A 1 383 ? 7.913 12.926 -23.389 1.00 98.00 383 ASN A N 1
ATOM 2840 C CA . ASN A 1 383 ? 6.754 12.689 -24.250 1.00 98.00 383 ASN A CA 1
ATOM 2841 C C . ASN A 1 383 ? 7.131 11.959 -25.545 1.00 98.00 383 ASN A C 1
ATOM 2843 O O . ASN A 1 383 ? 6.356 11.133 -26.020 1.00 98.00 383 ASN A O 1
ATOM 2847 N N . GLU A 1 384 ? 8.282 12.274 -26.136 1.00 98.19 384 GLU A N 1
ATOM 2848 C CA . GLU A 1 384 ? 8.761 11.624 -27.356 1.00 98.19 384 GLU A CA 1
ATOM 2849 C C . GLU A 1 384 ? 9.011 10.128 -27.131 1.00 98.19 384 GLU A C 1
ATOM 2851 O O . GLU A 1 384 ? 8.454 9.298 -27.851 1.00 98.19 384 GLU A O 1
ATOM 2856 N N . VAL A 1 385 ? 9.774 9.775 -26.092 1.00 98.38 385 VAL A N 1
ATOM 2857 C CA . VAL A 1 385 ? 10.196 8.384 -25.855 1.00 98.38 385 VAL A CA 1
ATOM 2858 C C . VAL A 1 385 ? 9.101 7.500 -25.252 1.00 98.38 385 VAL A C 1
ATOM 2860 O O . VAL A 1 385 ? 9.124 6.288 -25.447 1.00 98.38 385 VAL A O 1
ATOM 2863 N N . LEU A 1 386 ? 8.122 8.076 -24.541 1.00 98.50 386 LEU A N 1
ATOM 2864 C CA . LEU A 1 386 ? 7.034 7.315 -23.909 1.00 98.50 386 LEU A CA 1
ATOM 2865 C C . LEU A 1 386 ? 5.881 6.989 -24.867 1.00 98.50 386 LEU A C 1
ATOM 2867 O O . LEU A 1 386 ? 5.154 6.024 -24.639 1.00 98.50 386 LEU A O 1
ATOM 2871 N N . ARG A 1 387 ? 5.700 7.750 -25.956 1.00 97.00 387 ARG A N 1
ATOM 2872 C CA . ARG A 1 387 ? 4.600 7.528 -26.915 1.00 97.00 387 ARG A CA 1
ATOM 2873 C C . ARG A 1 387 ? 4.566 6.109 -27.498 1.00 97.00 387 ARG A C 1
ATOM 2875 O O . ARG A 1 387 ? 3.484 5.524 -27.482 1.00 97.00 387 ARG A O 1
ATOM 2882 N N . PRO A 1 388 ? 5.685 5.530 -27.978 1.00 96.12 388 PRO A N 1
ATOM 2883 C CA . PRO A 1 388 ? 5.684 4.154 -28.472 1.00 96.12 388 PRO A CA 1
ATOM 2884 C C . PRO A 1 388 ? 5.318 3.129 -27.393 1.00 96.12 388 PRO A C 1
ATOM 2886 O O . PRO A 1 388 ? 4.651 2.146 -27.695 1.00 96.12 388 PRO A O 1
ATOM 2889 N N . VAL A 1 389 ? 5.707 3.375 -26.136 1.00 96.69 389 VAL A N 1
ATOM 2890 C CA . VAL A 1 389 ? 5.411 2.481 -25.005 1.00 96.69 389 VAL A CA 1
ATOM 2891 C C . VAL A 1 389 ? 3.913 2.453 -24.703 1.00 96.69 389 VAL A C 1
ATOM 2893 O O . VAL A 1 389 ? 3.342 1.377 -24.564 1.00 96.69 389 VAL A O 1
ATOM 2896 N N . VAL A 1 390 ? 3.264 3.620 -24.649 1.00 96.94 390 VAL A N 1
ATOM 2897 C CA . VAL A 1 390 ? 1.815 3.732 -24.382 1.00 96.94 390 VAL A CA 1
ATOM 2898 C C . VAL A 1 390 ? 0.972 3.213 -25.555 1.00 96.94 390 VAL A C 1
ATOM 2900 O O . VAL A 1 390 ? -0.156 2.775 -25.358 1.00 96.94 390 VAL A O 1
ATOM 2903 N N . ALA A 1 391 ? 1.503 3.254 -26.781 1.00 96.44 391 ALA A N 1
ATOM 2904 C CA . ALA A 1 391 ? 0.816 2.756 -27.974 1.00 96.44 391 ALA A CA 1
ATOM 2905 C C . ALA A 1 391 ? 0.877 1.225 -28.140 1.00 96.44 391 ALA A C 1
ATOM 2907 O O . ALA A 1 391 ? 0.162 0.675 -28.979 1.00 96.44 391 ALA A O 1
ATOM 2908 N N . ALA A 1 392 ? 1.743 0.542 -27.390 1.00 94.88 392 ALA A N 1
ATOM 2909 C CA . ALA A 1 392 ? 1.894 -0.905 -27.457 1.00 94.88 392 ALA A CA 1
ATOM 2910 C C . ALA A 1 392 ? 0.693 -1.644 -26.841 1.00 94.88 392 ALA A C 1
ATOM 2912 O O . ALA A 1 392 ? -0.069 -1.083 -26.054 1.00 94.88 392 ALA A O 1
ATOM 2913 N N . LYS A 1 393 ? 0.543 -2.934 -27.176 1.00 94.12 393 LYS A N 1
ATOM 2914 C CA . LYS A 1 393 ? -0.499 -3.794 -26.596 1.00 94.12 393 LYS A CA 1
ATOM 2915 C C . LYS A 1 393 ? -0.329 -3.849 -25.066 1.00 94.12 393 LYS A C 1
ATOM 2917 O O . LYS A 1 393 ? 0.730 -4.289 -24.608 1.00 94.12 393 LYS A O 1
ATOM 2922 N N . PRO A 1 394 ? -1.332 -3.419 -24.281 1.00 96.62 394 PRO A N 1
ATOM 2923 C CA . PRO A 1 394 ? -1.224 -3.429 -22.835 1.00 96.62 394 PRO A CA 1
ATOM 2924 C C . PRO A 1 394 ? -1.470 -4.829 -22.264 1.00 96.62 394 PRO A C 1
ATOM 2926 O O . PRO A 1 394 ? -2.139 -5.671 -22.862 1.00 96.62 394 PRO A O 1
ATOM 2929 N N . THR A 1 395 ? -0.946 -5.045 -21.067 1.00 97.75 395 THR A N 1
ATOM 2930 C CA . THR A 1 395 ? -1.233 -6.172 -20.177 1.00 97.75 395 THR A CA 1
ATOM 2931 C C . THR A 1 395 ? -1.335 -5.637 -18.746 1.00 97.75 395 THR A C 1
ATOM 2933 O O . THR A 1 395 ? -1.238 -4.426 -18.532 1.00 97.75 395 THR A O 1
ATOM 2936 N N . TRP A 1 396 ? -1.538 -6.499 -17.755 1.00 98.56 396 TRP A N 1
ATOM 2937 C CA . TRP A 1 396 ? -1.433 -6.088 -16.356 1.00 98.56 396 TRP A CA 1
ATOM 2938 C C . TRP A 1 396 ? 0.020 -5.731 -16.040 1.00 98.56 396 TRP A C 1
ATOM 2940 O O . TRP A 1 396 ? 0.887 -6.595 -16.089 1.00 98.56 396 TRP A O 1
ATOM 2950 N N . ALA A 1 397 ? 0.271 -4.463 -15.721 1.00 98.19 397 ALA A N 1
ATOM 2951 C CA . ALA A 1 397 ? 1.503 -4.009 -15.095 1.00 98.19 397 ALA A CA 1
ATOM 2952 C C . ALA A 1 397 ? 1.221 -3.807 -13.602 1.00 98.19 397 ALA A C 1
ATOM 2954 O O . ALA A 1 397 ? 0.517 -2.870 -13.218 1.00 98.19 397 ALA A O 1
ATOM 2955 N N . LEU A 1 398 ? 1.751 -4.705 -12.776 1.00 98.06 398 LEU A N 1
ATOM 2956 C CA . LEU A 1 398 ? 1.571 -4.753 -11.323 1.00 98.06 398 LEU A CA 1
ATOM 2957 C C . LEU A 1 398 ? 2.264 -3.584 -10.602 1.00 98.06 398 LEU A C 1
ATOM 2959 O O . LEU A 1 398 ? 1.911 -3.270 -9.469 1.00 98.06 398 LEU A O 1
ATOM 2963 N N . ARG A 1 399 ? 3.218 -2.924 -11.275 1.00 95.12 399 ARG A N 1
ATOM 2964 C CA . ARG A 1 399 ? 4.017 -1.752 -10.861 1.00 95.12 399 ARG A CA 1
ATOM 2965 C C . ARG A 1 399 ? 5.040 -2.015 -9.766 1.00 95.12 399 ARG A C 1
ATOM 2967 O O . ARG A 1 399 ? 6.207 -1.671 -9.952 1.00 95.12 399 ARG A O 1
ATOM 2974 N N . ASP A 1 400 ? 4.623 -2.632 -8.669 1.00 94.38 400 ASP A N 1
ATOM 2975 C CA . ASP A 1 400 ? 5.454 -2.853 -7.482 1.00 94.38 400 ASP A CA 1
ATOM 2976 C C . ASP A 1 400 ? 5.912 -4.320 -7.357 1.00 94.38 400 ASP A C 1
ATOM 2978 O O . ASP A 1 400 ? 6.038 -4.886 -6.270 1.00 94.38 400 ASP A O 1
ATOM 2982 N N . TYR A 1 401 ? 6.217 -4.944 -8.501 1.00 98.00 401 TYR A N 1
ATOM 2983 C CA . TYR A 1 401 ? 6.731 -6.312 -8.588 1.00 98.00 401 TYR A CA 1
ATOM 2984 C C . TYR A 1 401 ? 8.246 -6.350 -8.321 1.00 98.00 401 TYR A C 1
ATOM 2986 O O . TYR A 1 401 ? 9.058 -6.279 -9.245 1.00 98.00 401 TYR A O 1
ATOM 2994 N N . HIS A 1 402 ? 8.641 -6.354 -7.047 1.00 97.06 402 HIS A N 1
ATOM 2995 C CA . HIS A 1 402 ? 10.044 -6.337 -6.606 1.00 97.06 402 HIS A CA 1
ATOM 2996 C C . HIS A 1 402 ? 10.206 -6.927 -5.188 1.00 97.06 402 HIS A C 1
ATOM 2998 O O . HIS A 1 402 ? 9.230 -7.315 -4.551 1.00 97.06 402 HIS A O 1
ATOM 3004 N N . SER A 1 403 ? 11.431 -7.023 -4.663 1.00 95.62 403 SER A N 1
ATOM 3005 C CA . SER A 1 403 ? 11.780 -7.972 -3.595 1.00 95.62 403 SER A CA 1
ATOM 3006 C C . SER A 1 403 ? 10.989 -7.950 -2.278 1.00 95.62 403 SER A C 1
ATOM 3008 O O . SER A 1 403 ? 10.787 -9.034 -1.736 1.00 95.62 403 SER A O 1
ATOM 3010 N N . PRO A 1 404 ? 10.560 -6.806 -1.704 1.00 94.00 404 PRO A N 1
ATOM 3011 C CA . PRO A 1 404 ? 9.739 -6.790 -0.491 1.00 94.00 404 PRO A CA 1
ATOM 3012 C C . PRO A 1 404 ? 8.317 -7.304 -0.729 1.00 94.00 404 PRO A C 1
ATOM 3014 O O . PRO A 1 404 ? 7.659 -7.706 0.222 1.00 94.00 404 PRO A O 1
ATOM 3017 N N . ASN A 1 405 ? 7.862 -7.299 -1.984 1.00 96.88 405 ASN A N 1
ATOM 3018 C CA . ASN A 1 405 ? 6.500 -7.646 -2.376 1.00 96.88 405 ASN A CA 1
ATOM 3019 C C . ASN A 1 405 ? 6.395 -9.066 -2.957 1.00 96.88 405 ASN A C 1
ATOM 3021 O O . ASN A 1 405 ? 5.343 -9.467 -3.455 1.00 96.88 405 ASN A O 1
ATOM 3025 N N . LEU A 1 406 ? 7.491 -9.830 -2.890 1.00 97.94 406 LEU A N 1
ATOM 3026 C CA . LEU A 1 406 ? 7.587 -11.201 -3.371 1.00 97.94 406 LEU A CA 1
ATOM 3027 C C . LEU A 1 406 ? 7.938 -12.138 -2.216 1.00 97.94 406 LEU A C 1
ATOM 3029 O O . LEU A 1 406 ? 9.015 -12.037 -1.624 1.00 97.94 406 LEU A O 1
ATOM 3033 N N . ILE A 1 407 ? 7.038 -13.077 -1.934 1.00 97.75 407 ILE A N 1
ATOM 3034 C CA . ILE A 1 407 ? 7.139 -14.025 -0.824 1.00 97.75 407 ILE A CA 1
ATOM 3035 C C . ILE A 1 407 ? 7.338 -15.435 -1.374 1.00 97.75 407 ILE A C 1
ATOM 3037 O O . ILE A 1 407 ? 6.636 -15.887 -2.267 1.00 97.75 407 ILE A O 1
ATOM 3041 N N . TRP A 1 408 ? 8.315 -16.156 -0.855 1.00 98.00 408 TRP A N 1
ATOM 3042 C CA . TRP A 1 408 ? 8.612 -17.527 -1.226 1.00 98.00 408 TRP A CA 1
ATOM 3043 C C . TRP A 1 408 ? 7.779 -18.506 -0.403 1.00 98.00 408 TRP A C 1
ATOM 3045 O O . TRP A 1 408 ? 7.859 -18.538 0.822 1.00 98.00 408 TRP A O 1
ATOM 3055 N N . LEU A 1 409 ? 7.033 -19.352 -1.101 1.00 97.50 409 LEU A N 1
ATOM 3056 C CA . LEU A 1 409 ? 6.096 -20.327 -0.556 1.00 97.50 409 LEU A CA 1
ATOM 3057 C C . LEU A 1 409 ? 6.608 -21.734 -0.900 1.00 97.50 409 LEU A C 1
ATOM 3059 O O . LEU A 1 409 ? 6.180 -22.311 -1.903 1.00 97.50 409 LEU A O 1
ATOM 3063 N N . PRO A 1 410 ? 7.569 -22.286 -0.132 1.00 94.50 410 PRO A N 1
ATOM 3064 C CA . PRO A 1 410 ? 8.292 -23.503 -0.512 1.00 94.50 410 PRO A CA 1
ATOM 3065 C C . PRO A 1 410 ? 7.385 -24.729 -0.667 1.00 94.50 410 PRO A C 1
ATOM 3067 O O . PRO A 1 410 ? 7.702 -25.616 -1.459 1.00 94.50 410 PRO A O 1
ATOM 3070 N N . ASP A 1 411 ? 6.257 -24.747 0.043 1.00 94.44 411 ASP A N 1
ATOM 3071 C CA . ASP A 1 411 ? 5.307 -25.861 0.060 1.00 94.44 411 ASP A CA 1
ATOM 3072 C C . ASP A 1 411 ? 4.301 -25.827 -1.103 1.00 94.44 411 ASP A C 1
ATOM 3074 O O . ASP A 1 411 ? 3.556 -26.785 -1.308 1.00 94.44 411 ASP A O 1
ATOM 3078 N N . ARG A 1 412 ? 4.276 -24.745 -1.896 1.00 95.69 412 ARG A N 1
ATOM 3079 C CA . ARG A 1 412 ? 3.446 -24.651 -3.106 1.00 95.69 412 ARG A CA 1
ATOM 3080 C C . ARG A 1 412 ? 4.186 -25.211 -4.332 1.00 95.69 412 ARG A C 1
ATOM 3082 O O . ARG A 1 412 ? 5.406 -25.410 -4.338 1.00 95.69 412 ARG A O 1
ATOM 3089 N N . ALA A 1 413 ? 3.448 -25.502 -5.399 1.00 90.50 413 ALA A N 1
ATOM 3090 C CA . ALA A 1 413 ? 4.008 -26.034 -6.642 1.00 90.50 413 ALA A CA 1
ATOM 3091 C C . ALA A 1 413 ? 4.269 -24.922 -7.671 1.00 90.50 413 ALA A C 1
ATOM 3093 O O . ALA A 1 413 ? 3.541 -23.937 -7.733 1.00 90.50 413 ALA A O 1
ATOM 3094 N N . GLU A 1 414 ? 5.301 -25.101 -8.500 1.00 88.94 414 GLU A N 1
ATOM 3095 C CA . GLU A 1 414 ? 5.550 -24.275 -9.694 1.00 88.94 414 GLU A CA 1
ATOM 3096 C C . GLU A 1 414 ? 5.471 -22.753 -9.438 1.00 88.94 414 GLU A C 1
ATOM 3098 O O . GLU A 1 414 ? 6.108 -22.248 -8.513 1.00 88.94 414 GLU A O 1
ATOM 3103 N N . ALA A 1 415 ? 4.701 -22.019 -10.250 1.00 86.00 415 ALA A N 1
ATOM 3104 C CA . ALA A 1 415 ? 4.491 -20.576 -10.137 1.00 86.00 415 ALA A CA 1
ATOM 3105 C C . ALA A 1 415 ? 3.848 -20.153 -8.809 1.00 86.00 415 ALA A C 1
ATOM 3107 O O . ALA A 1 415 ? 4.071 -19.036 -8.348 1.00 86.00 415 ALA A O 1
ATOM 3108 N N . GLN A 1 416 ? 3.098 -21.047 -8.157 1.00 93.88 416 GLN A N 1
ATOM 3109 C CA . GLN A 1 416 ? 2.482 -20.754 -6.867 1.00 93.88 416 GLN A CA 1
ATOM 3110 C C . GLN A 1 416 ? 3.515 -20.685 -5.734 1.00 93.88 416 GLN A C 1
ATOM 3112 O O . GLN A 1 416 ? 3.188 -20.190 -4.657 1.00 93.88 416 GLN A O 1
ATOM 3117 N N . ARG A 1 417 ? 4.775 -21.091 -5.957 1.00 96.25 417 ARG A N 1
ATOM 3118 C CA . ARG A 1 417 ? 5.877 -20.860 -5.002 1.00 96.25 417 ARG A CA 1
ATOM 3119 C C . ARG A 1 417 ? 6.204 -19.392 -4.781 1.00 96.25 417 ARG A C 1
ATOM 3121 O O . ARG A 1 417 ? 6.971 -19.084 -3.875 1.00 96.25 417 ARG A O 1
ATOM 3128 N N . LEU A 1 418 ? 5.663 -18.500 -5.602 1.00 97.12 418 LEU A N 1
ATOM 3129 C CA . LEU A 1 418 ? 5.874 -17.074 -5.472 1.00 97.12 418 LEU A CA 1
ATOM 3130 C C . LEU A 1 418 ? 4.569 -16.371 -5.110 1.00 97.12 418 LEU A C 1
ATOM 3132 O O . LEU A 1 418 ? 3.708 -16.139 -5.955 1.00 97.12 418 LEU A O 1
ATOM 3136 N N . GLY A 1 419 ? 4.457 -16.042 -3.830 1.00 97.94 419 GLY A N 1
ATOM 3137 C CA . GLY A 1 419 ? 3.520 -15.079 -3.288 1.00 97.94 419 GLY A CA 1
ATOM 3138 C C . GLY A 1 419 ? 3.787 -13.680 -3.836 1.00 97.94 419 GLY A C 1
ATOM 3139 O O . GLY A 1 419 ? 4.934 -13.237 -3.847 1.00 97.94 419 GLY A O 1
ATOM 3140 N N . VAL A 1 420 ? 2.742 -12.985 -4.265 1.00 98.00 420 VAL A N 1
ATOM 3141 C CA . VAL A 1 420 ? 2.801 -11.596 -4.733 1.00 98.00 420 VAL A CA 1
ATOM 3142 C C . VAL A 1 420 ? 1.878 -10.768 -3.851 1.00 98.00 420 VAL A C 1
ATOM 3144 O O . VAL A 1 420 ? 0.724 -11.144 -3.650 1.00 98.00 420 VAL A O 1
ATOM 3147 N N . ILE A 1 421 ? 2.377 -9.653 -3.327 1.00 96.69 421 ILE A N 1
ATOM 3148 C CA . ILE A 1 421 ? 1.601 -8.664 -2.567 1.00 96.69 421 ILE A CA 1
ATOM 3149 C C . ILE A 1 421 ? 1.762 -7.272 -3.194 1.00 96.69 421 ILE A C 1
ATOM 3151 O O . ILE A 1 421 ? 2.516 -7.106 -4.147 1.00 96.69 421 ILE A O 1
ATOM 3155 N N . ASP A 1 422 ? 1.034 -6.284 -2.669 1.00 94.12 422 ASP A N 1
ATOM 3156 C CA . ASP A 1 422 ? 1.120 -4.871 -3.082 1.00 94.12 422 ASP A CA 1
ATOM 3157 C C . ASP A 1 422 ? 0.784 -4.607 -4.570 1.00 94.12 422 ASP A C 1
ATOM 3159 O O . ASP A 1 422 ? 1.311 -3.704 -5.206 1.00 94.12 422 ASP A O 1
ATOM 3163 N N . PHE A 1 423 ? -0.124 -5.403 -5.140 1.00 96.81 423 PHE A N 1
ATOM 3164 C CA . PHE A 1 423 ? -0.535 -5.350 -6.553 1.00 96.81 423 PHE A CA 1
ATOM 3165 C C . PHE A 1 423 ? -1.774 -4.472 -6.814 1.00 96.81 423 PHE A C 1
ATOM 3167 O O . PHE A 1 423 ? -2.262 -4.393 -7.939 1.00 96.81 423 PHE A O 1
ATOM 3174 N N . GLN A 1 424 ? -2.359 -3.841 -5.797 1.00 94.75 424 GLN A N 1
ATOM 3175 C CA . GLN A 1 424 ? -3.609 -3.078 -5.946 1.00 94.75 424 GLN A CA 1
ATOM 3176 C C . GLN A 1 424 ? -3.502 -1.871 -6.887 1.00 94.75 424 GLN A C 1
ATOM 3178 O O . GLN A 1 424 ? -4.521 -1.413 -7.389 1.00 94.75 424 GLN A O 1
ATOM 3183 N N . ASP A 1 425 ? -2.293 -1.358 -7.121 1.00 95.50 425 ASP A N 1
ATOM 3184 C CA . ASP A 1 425 ? -2.036 -0.228 -8.018 1.00 95.50 425 ASP A CA 1
ATOM 3185 C C . ASP A 1 425 ? -1.835 -0.674 -9.482 1.00 95.50 425 ASP A C 1
ATOM 3187 O O . ASP A 1 425 ? -1.348 0.110 -10.299 1.00 95.50 425 ASP A O 1
ATOM 3191 N N . THR A 1 426 ? -2.212 -1.920 -9.814 1.00 98.38 426 THR A N 1
ATOM 3192 C CA . THR A 1 426 ? -2.127 -2.487 -11.168 1.00 98.38 426 THR A CA 1
ATOM 3193 C C . THR A 1 426 ? -2.813 -1.595 -12.200 1.00 98.38 426 THR A C 1
ATOM 3195 O O . THR A 1 426 ? -3.922 -1.100 -11.999 1.00 98.38 426 THR A O 1
ATOM 3198 N N . VAL A 1 427 ? -2.154 -1.444 -13.345 1.00 98.44 427 VAL A N 1
ATOM 3199 C CA . VAL A 1 427 ? -2.607 -0.659 -14.498 1.00 98.44 427 VAL A CA 1
ATOM 3200 C C . VAL A 1 427 ? -2.489 -1.480 -15.783 1.00 98.44 427 VAL A C 1
ATOM 3202 O O . VAL A 1 427 ? -1.710 -2.430 -15.857 1.00 98.44 427 VAL A O 1
ATOM 3205 N N . LEU A 1 428 ? -3.227 -1.102 -16.827 1.00 98.56 428 LEU A N 1
ATOM 3206 C CA . LEU A 1 428 ? -3.064 -1.657 -18.172 1.00 98.56 428 LEU A CA 1
ATOM 3207 C C . LEU A 1 428 ? -1.887 -0.963 -18.867 1.00 98.56 428 LEU A C 1
ATOM 3209 O O . LEU A 1 428 ? -2.033 0.149 -19.377 1.00 98.56 428 LEU A O 1
ATOM 3213 N N . GLY A 1 429 ? -0.717 -1.599 -18.864 1.00 97.94 429 GLY A N 1
ATOM 3214 C CA . GLY A 1 429 ? 0.539 -1.016 -19.337 1.00 97.94 429 GLY A CA 1
ATOM 3215 C C . GLY A 1 429 ? 1.421 -1.998 -20.102 1.00 97.94 429 GLY A C 1
ATOM 3216 O O . GLY A 1 429 ? 1.047 -3.138 -20.367 1.00 97.94 429 GLY A O 1
ATOM 3217 N N . HIS A 1 430 ? 2.614 -1.547 -20.486 1.00 98.31 430 HIS A N 1
ATOM 3218 C CA . HIS A 1 430 ? 3.562 -2.385 -21.216 1.00 98.31 430 HIS A CA 1
ATOM 3219 C C . HIS A 1 430 ? 4.220 -3.428 -20.280 1.00 98.31 430 HIS A C 1
ATOM 3221 O O . HIS A 1 430 ? 4.694 -3.052 -19.204 1.00 98.31 430 HIS A O 1
ATOM 3227 N N . PRO A 1 431 ? 4.369 -4.704 -20.696 1.00 97.62 431 PRO A N 1
ATOM 3228 C CA . PRO A 1 431 ? 4.898 -5.790 -19.850 1.00 97.62 431 PRO A CA 1
ATOM 3229 C C . PRO A 1 431 ? 6.323 -5.562 -19.325 1.00 97.62 431 PRO A C 1
ATOM 3231 O O . PRO A 1 431 ? 6.739 -6.138 -18.323 1.00 97.62 431 PRO A O 1
ATOM 3234 N N . ALA A 1 432 ? 7.109 -4.736 -20.018 1.00 98.38 432 ALA A N 1
ATOM 3235 C CA . ALA A 1 432 ? 8.468 -4.421 -19.585 1.00 98.38 432 ALA A CA 1
ATOM 3236 C C . ALA A 1 432 ? 8.519 -3.633 -18.263 1.00 98.38 432 ALA A C 1
ATOM 3238 O O . ALA A 1 432 ? 9.576 -3.629 -17.643 1.00 98.38 432 ALA A O 1
ATOM 3239 N N . TYR A 1 433 ? 7.421 -3.013 -17.805 1.00 98.69 433 TYR A N 1
ATOM 3240 C CA . TYR A 1 433 ? 7.424 -2.278 -16.535 1.00 98.69 433 TYR A CA 1
ATOM 3241 C C . TYR A 1 433 ? 7.743 -3.192 -15.345 1.00 98.69 433 TYR A C 1
ATOM 3243 O O . TYR A 1 433 ? 8.654 -2.905 -14.569 1.00 98.69 433 TYR A O 1
ATOM 3251 N N . ASP A 1 434 ? 7.053 -4.329 -15.236 1.00 98.62 434 ASP A N 1
ATOM 3252 C CA . ASP A 1 434 ? 7.269 -5.266 -14.128 1.00 98.62 434 ASP A CA 1
ATOM 3253 C C . ASP A 1 434 ? 8.600 -6.010 -14.265 1.00 98.62 434 ASP A C 1
ATOM 3255 O O . ASP A 1 434 ? 9.276 -6.266 -13.268 1.00 98.62 434 ASP A O 1
ATOM 3259 N N . ALA A 1 435 ? 9.029 -6.287 -15.503 1.00 98.50 435 ALA A N 1
ATOM 3260 C CA . ALA A 1 435 ? 10.357 -6.836 -15.768 1.00 98.50 435 ALA A CA 1
ATOM 3261 C C . ALA A 1 435 ? 11.454 -5.891 -15.250 1.00 98.50 435 ALA A C 1
ATOM 3263 O O . ALA A 1 435 ? 12.340 -6.324 -14.523 1.00 98.50 435 ALA A O 1
ATOM 3264 N N . VAL A 1 436 ? 11.367 -4.592 -15.556 1.00 98.50 436 VAL A N 1
ATOM 3265 C CA . VAL A 1 436 ? 12.272 -3.568 -15.008 1.00 98.50 436 VAL A CA 1
ATOM 3266 C C . VAL A 1 436 ? 12.179 -3.520 -13.485 1.00 98.50 436 VAL A C 1
ATOM 3268 O O . VAL A 1 436 ? 13.209 -3.477 -12.817 1.00 98.50 436 VAL A O 1
ATOM 3271 N N . SER A 1 437 ? 10.968 -3.532 -12.920 1.00 98.25 437 SER A N 1
ATOM 3272 C CA . SER A 1 437 ? 10.774 -3.456 -11.469 1.00 98.25 437 SER A CA 1
ATOM 3273 C C . SER A 1 437 ? 11.525 -4.562 -10.720 1.00 98.25 437 SER A C 1
ATOM 3275 O O . SER A 1 437 ? 12.126 -4.281 -9.681 1.00 98.25 437 SER A O 1
ATOM 3277 N N . LEU A 1 438 ? 11.550 -5.775 -11.279 1.00 98.50 438 LEU A N 1
ATOM 3278 C CA . LEU A 1 438 ? 12.270 -6.922 -10.729 1.00 98.50 438 LEU A CA 1
ATOM 3279 C C . LEU A 1 438 ? 13.766 -6.911 -11.069 1.00 98.50 438 LEU A C 1
ATOM 3281 O O . LEU A 1 438 ? 14.605 -7.159 -10.208 1.00 98.50 438 LEU A O 1
ATOM 3285 N N . PHE A 1 439 ? 14.121 -6.684 -12.334 1.00 98.44 439 PHE A N 1
ATOM 3286 C CA . PHE A 1 439 ? 15.493 -6.867 -12.822 1.00 98.44 439 PHE A CA 1
ATOM 3287 C C . PHE A 1 439 ? 16.402 -5.687 -12.456 1.00 98.44 439 PHE A C 1
ATOM 3289 O O . PHE A 1 439 ? 17.618 -5.844 -12.375 1.00 98.44 439 PHE A O 1
ATOM 3296 N N . GLN A 1 440 ? 15.803 -4.527 -12.185 1.00 98.06 440 GLN A N 1
ATOM 3297 C CA . GLN A 1 440 ? 16.435 -3.312 -11.675 1.00 98.06 440 GLN A CA 1
ATOM 3298 C C . GLN A 1 440 ? 15.802 -2.930 -10.328 1.00 98.06 440 GLN A C 1
ATOM 3300 O O . GLN A 1 440 ? 15.274 -1.826 -10.130 1.00 98.06 440 GLN A O 1
ATOM 3305 N N . ASP A 1 441 ? 15.802 -3.891 -9.401 1.00 97.62 441 ASP A N 1
ATOM 3306 C CA . ASP A 1 441 ? 15.177 -3.738 -8.091 1.00 97.62 441 ASP A CA 1
ATOM 3307 C C . ASP A 1 441 ? 15.725 -2.503 -7.349 1.00 97.62 441 ASP A C 1
ATOM 3309 O O . ASP A 1 441 ? 16.924 -2.308 -7.160 1.00 97.62 441 ASP A O 1
ATOM 3313 N N . ALA A 1 442 ? 14.828 -1.626 -6.905 1.00 94.88 442 ALA A N 1
ATOM 3314 C CA . ALA A 1 442 ? 15.212 -0.397 -6.218 1.00 94.88 442 ALA A CA 1
ATOM 3315 C C . ALA A 1 442 ? 15.679 -0.655 -4.774 1.00 94.88 442 ALA A C 1
ATOM 3317 O O . ALA A 1 442 ? 16.407 0.150 -4.183 1.00 94.88 442 ALA A O 1
ATOM 3318 N N . ARG A 1 443 ? 15.264 -1.773 -4.176 1.00 94.00 443 ARG A N 1
ATOM 3319 C CA . ARG A 1 443 ? 15.470 -2.099 -2.761 1.00 94.00 443 ARG A CA 1
ATOM 3320 C C . ARG A 1 443 ? 16.737 -2.906 -2.532 1.00 94.00 443 ARG A C 1
ATOM 3322 O O . ARG A 1 443 ? 17.381 -2.712 -1.496 1.00 94.00 443 ARG A O 1
ATOM 3329 N N . VAL A 1 444 ? 17.194 -3.648 -3.536 1.00 95.62 444 VAL A N 1
ATOM 3330 C CA . VAL A 1 444 ? 18.439 -4.422 -3.511 1.00 95.62 444 VAL A CA 1
ATOM 3331 C C . VAL A 1 444 ? 19.219 -4.272 -4.817 1.00 95.62 444 VAL A C 1
ATOM 3333 O O . VAL A 1 444 ? 18.635 -4.126 -5.877 1.00 95.62 444 VAL A O 1
ATOM 3336 N N . THR A 1 445 ? 20.551 -4.293 -4.762 1.00 95.62 445 THR A N 1
ATOM 3337 C CA . THR A 1 445 ? 21.363 -4.208 -5.983 1.00 95.62 445 THR A CA 1
ATOM 3338 C C . THR A 1 445 ? 21.351 -5.553 -6.713 1.00 95.62 445 THR A C 1
ATOM 3340 O O . THR A 1 445 ? 21.970 -6.510 -6.255 1.00 95.62 445 THR A O 1
ATOM 3343 N N . VAL A 1 446 ? 20.679 -5.613 -7.864 1.00 97.12 446 VAL A N 1
ATOM 3344 C CA . VAL A 1 446 ? 20.745 -6.744 -8.803 1.00 97.12 446 VAL A CA 1
ATOM 3345 C C . VAL A 1 446 ? 22.051 -6.667 -9.609 1.00 97.12 446 VAL A C 1
ATOM 3347 O O . VAL A 1 446 ? 22.275 -5.658 -10.286 1.00 97.12 446 VAL A O 1
ATOM 3350 N N . PRO A 1 447 ? 22.929 -7.689 -9.554 1.00 96.19 447 PRO A N 1
ATOM 3351 C CA . PRO A 1 447 ? 24.136 -7.743 -10.377 1.00 96.19 447 PRO A CA 1
ATOM 3352 C C . PRO A 1 447 ? 23.818 -7.760 -11.878 1.00 96.19 447 PRO A C 1
ATOM 3354 O O . PRO A 1 447 ? 22.847 -8.381 -12.308 1.00 96.19 447 PRO A O 1
ATOM 3357 N N . ALA A 1 448 ? 24.670 -7.132 -12.694 1.00 94.81 448 ALA A N 1
ATOM 3358 C CA . ALA A 1 448 ? 24.446 -7.027 -14.139 1.00 94.81 448 ALA A CA 1
ATOM 3359 C C . ALA A 1 448 ? 24.359 -8.395 -14.844 1.00 94.81 448 ALA A C 1
ATOM 3361 O O . ALA A 1 448 ? 23.593 -8.554 -15.791 1.00 94.81 448 ALA A O 1
ATOM 3362 N N . ASP A 1 449 ? 25.111 -9.401 -14.384 1.00 97.06 449 ASP A N 1
ATOM 3363 C CA . ASP A 1 449 ? 25.038 -10.755 -14.937 1.00 97.06 449 ASP A CA 1
ATOM 3364 C C . ASP A 1 449 ? 23.719 -11.457 -14.572 1.00 97.06 449 ASP A C 1
ATOM 3366 O O . ASP A 1 449 ? 23.185 -12.207 -15.390 1.00 97.06 449 ASP A O 1
ATOM 3370 N N . LEU A 1 450 ? 23.177 -11.202 -13.374 1.00 98.12 450 LEU A N 1
ATOM 3371 C CA . LEU A 1 450 ? 21.866 -11.697 -12.964 1.00 98.12 450 LEU A CA 1
ATOM 3372 C C . LEU A 1 450 ? 20.760 -11.050 -13.798 1.00 98.12 450 LEU A C 1
ATOM 3374 O O . LEU A 1 450 ? 19.947 -11.768 -14.364 1.00 98.12 450 LEU A O 1
ATOM 3378 N N . GLU A 1 451 ? 20.760 -9.729 -13.959 1.00 98.12 451 GLU A N 1
ATOM 3379 C CA . GLU A 1 451 ? 19.791 -9.039 -14.820 1.00 98.12 451 GLU A CA 1
ATOM 3380 C C . GLU A 1 451 ? 19.794 -9.579 -16.256 1.00 98.12 451 GLU A C 1
ATOM 3382 O O . GLU A 1 451 ? 18.733 -9.871 -16.806 1.00 98.12 451 GLU A O 1
ATOM 3387 N N . LEU A 1 452 ? 20.972 -9.796 -16.852 1.00 97.19 452 LEU A N 1
ATOM 3388 C CA . LEU A 1 452 ? 21.077 -10.387 -18.189 1.00 97.19 452 LEU A CA 1
ATOM 3389 C C . LEU A 1 452 ? 20.514 -11.815 -18.246 1.00 97.19 452 LEU A C 1
ATOM 3391 O O . LEU A 1 452 ? 19.863 -12.179 -19.232 1.00 97.19 452 LEU A O 1
ATOM 3395 N N . LYS A 1 453 ? 20.734 -12.629 -17.203 1.00 98.25 453 LYS A N 1
ATOM 3396 C CA . LYS A 1 453 ? 20.139 -13.972 -17.088 1.00 98.25 453 LYS A CA 1
ATOM 3397 C C . LYS A 1 453 ? 18.615 -13.894 -16.999 1.00 98.25 453 LYS A C 1
ATOM 3399 O O . LYS A 1 453 ? 17.946 -14.638 -17.711 1.00 98.25 453 LYS A O 1
ATOM 3404 N N . LEU A 1 454 ? 18.075 -12.978 -16.195 1.00 98.50 454 LEU A N 1
ATOM 3405 C CA . LEU A 1 454 ? 16.631 -12.795 -16.022 1.00 98.50 454 LEU A CA 1
ATOM 3406 C C . LEU A 1 454 ? 15.958 -12.301 -17.306 1.00 98.50 454 LEU A C 1
ATOM 3408 O O . LEU A 1 454 ? 14.964 -12.886 -17.732 1.00 98.50 454 LEU A O 1
ATOM 3412 N N . LEU A 1 455 ? 16.546 -11.307 -17.980 1.00 97.94 455 LEU A N 1
ATOM 3413 C CA . LEU A 1 455 ? 16.109 -10.849 -19.303 1.00 97.94 455 LEU A CA 1
ATOM 3414 C C . LEU A 1 455 ? 16.095 -11.997 -20.316 1.00 97.94 455 LEU A C 1
ATOM 3416 O O . LEU A 1 455 ? 15.127 -12.162 -21.056 1.00 97.94 455 LEU A O 1
ATOM 3420 N N . SER A 1 456 ? 17.150 -12.816 -20.327 1.00 97.44 456 SER A N 1
ATOM 3421 C CA . SER A 1 456 ? 17.255 -13.967 -21.228 1.00 97.44 456 SER A CA 1
ATOM 3422 C C . SER A 1 456 ? 16.202 -15.036 -20.928 1.00 97.44 456 SER A C 1
ATOM 3424 O O . SER A 1 456 ? 15.603 -15.573 -21.859 1.00 97.44 456 SER A O 1
ATOM 3426 N N . ALA A 1 457 ? 15.967 -15.352 -19.652 1.00 97.81 457 ALA A N 1
ATOM 3427 C CA . ALA A 1 457 ? 14.953 -16.318 -19.229 1.00 97.81 457 ALA A CA 1
ATOM 3428 C C . ALA A 1 457 ? 13.542 -15.837 -19.599 1.00 97.81 457 ALA A C 1
ATOM 3430 O O . ALA A 1 457 ? 12.790 -16.562 -20.251 1.00 97.81 457 ALA A O 1
ATOM 3431 N N . TYR A 1 458 ? 13.228 -14.581 -19.279 1.00 98.44 458 TYR A N 1
ATOM 3432 C CA . TYR A 1 458 ? 11.958 -13.947 -19.613 1.00 98.44 458 TYR A CA 1
ATOM 3433 C C . TYR A 1 458 ? 11.707 -13.926 -21.128 1.00 98.44 458 TYR A C 1
ATOM 3435 O O . TYR A 1 458 ? 10.653 -14.362 -21.588 1.00 98.44 458 TYR A O 1
ATOM 3443 N N . ALA A 1 459 ? 12.688 -13.479 -21.921 1.00 97.25 459 ALA A N 1
ATOM 3444 C CA . ALA A 1 459 ? 12.567 -13.416 -23.375 1.00 97.25 459 ALA A CA 1
ATOM 3445 C C . ALA A 1 459 ? 12.355 -14.800 -24.000 1.00 97.25 459 ALA A C 1
ATOM 3447 O O . ALA A 1 459 ? 11.481 -14.953 -24.848 1.00 97.25 459 ALA A O 1
ATOM 3448 N N . ARG A 1 460 ? 13.102 -15.822 -23.559 1.00 96.69 460 ARG A N 1
ATOM 3449 C CA . ARG A 1 460 ? 12.928 -17.201 -24.047 1.00 96.69 460 ARG A CA 1
ATOM 3450 C C . ARG A 1 460 ? 11.541 -17.745 -23.730 1.00 96.69 460 ARG A C 1
ATOM 3452 O O . ARG A 1 460 ? 10.927 -18.363 -24.594 1.00 96.69 460 ARG A O 1
ATOM 3459 N N . ALA A 1 461 ? 11.047 -17.507 -22.516 1.00 96.69 461 ALA A N 1
ATOM 3460 C CA . ALA A 1 461 ? 9.709 -17.928 -22.119 1.00 96.69 461 ALA A CA 1
ATOM 3461 C C . ALA A 1 461 ? 8.624 -17.227 -22.954 1.00 96.69 461 ALA A C 1
ATOM 3463 O O . ALA A 1 461 ? 7.704 -17.888 -23.429 1.00 96.69 461 ALA A O 1
ATOM 3464 N N . ARG A 1 462 ? 8.768 -15.920 -23.212 1.00 97.12 462 ARG A N 1
ATOM 3465 C CA . ARG A 1 462 ? 7.854 -15.165 -24.084 1.00 97.12 462 ARG A CA 1
ATOM 3466 C C . ARG A 1 462 ? 7.882 -15.652 -25.527 1.00 97.12 462 ARG A C 1
ATOM 3468 O O . ARG A 1 462 ? 6.827 -15.938 -26.068 1.00 97.12 462 ARG A O 1
ATOM 3475 N N . GLN A 1 463 ? 9.060 -15.848 -26.115 1.00 95.75 463 GLN A N 1
ATOM 3476 C CA . GLN A 1 463 ? 9.202 -16.390 -27.475 1.00 95.75 463 GLN A CA 1
ATOM 3477 C C . GLN A 1 463 ? 8.608 -17.794 -27.628 1.00 95.75 463 GLN A C 1
ATOM 3479 O O . GLN A 1 463 ? 8.121 -18.148 -28.697 1.00 95.75 463 GLN A O 1
ATOM 3484 N N . ALA A 1 464 ? 8.672 -18.614 -26.576 1.00 95.50 464 ALA A N 1
ATOM 3485 C CA . ALA A 1 464 ? 8.080 -19.946 -26.590 1.00 95.50 464 ALA A CA 1
ATOM 3486 C C . ALA A 1 464 ? 6.543 -19.915 -26.515 1.00 95.50 464 ALA A C 1
ATOM 3488 O O . ALA A 1 464 ? 5.899 -20.830 -27.025 1.00 95.50 464 ALA A O 1
ATOM 3489 N N . ALA A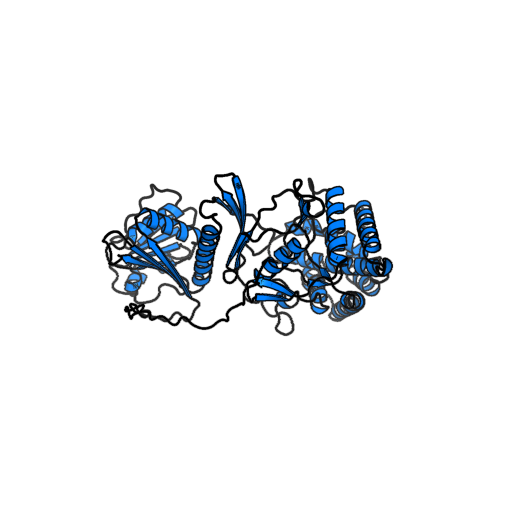 1 465 ? 5.967 -18.894 -25.874 1.00 94.50 465 ALA A N 1
ATOM 3490 C CA . ALA A 1 465 ? 4.526 -18.769 -25.662 1.00 94.50 465 ALA A CA 1
ATOM 3491 C C . ALA A 1 465 ? 3.817 -17.907 -26.725 1.00 94.50 465 ALA A C 1
ATOM 3493 O O . ALA A 1 465 ? 2.657 -18.156 -27.040 1.00 94.50 465 ALA A O 1
ATOM 3494 N N . GLU A 1 466 ? 4.509 -16.922 -27.297 1.00 92.25 466 GLU A N 1
ATOM 3495 C CA . GLU A 1 466 ? 3.972 -15.937 -28.235 1.00 92.25 466 GLU A CA 1
ATOM 3496 C C . GLU A 1 466 ? 4.845 -15.852 -29.490 1.00 92.25 466 GLU A C 1
ATOM 3498 O O . GLU A 1 466 ? 6.011 -15.451 -29.444 1.00 92.25 466 GLU A O 1
ATOM 3503 N N . ALA A 1 467 ? 4.265 -16.204 -30.636 1.00 87.69 467 ALA A N 1
ATOM 3504 C CA . ALA A 1 467 ? 4.984 -16.233 -31.908 1.00 87.69 467 ALA A CA 1
ATOM 3505 C C . ALA A 1 467 ? 5.360 -14.836 -32.437 1.00 87.69 467 ALA A C 1
ATOM 3507 O O . ALA A 1 467 ? 6.293 -14.721 -33.227 1.00 87.69 467 ALA A O 1
ATOM 3508 N N . ASP A 1 468 ? 4.640 -13.792 -32.024 1.00 89.12 468 ASP A N 1
ATOM 3509 C CA . ASP A 1 468 ? 4.820 -12.392 -32.425 1.00 89.12 468 ASP A CA 1
ATOM 3510 C C . ASP A 1 468 ? 5.639 -11.569 -31.412 1.00 89.12 468 ASP A C 1
ATOM 3512 O O . ASP A 1 468 ? 5.707 -10.342 -31.511 1.00 89.12 468 ASP A O 1
ATOM 3516 N N . PHE A 1 469 ? 6.283 -12.220 -30.436 1.00 94.88 469 PHE A N 1
ATOM 3517 C CA . PHE A 1 469 ? 7.138 -11.530 -29.476 1.00 94.88 469 PHE A CA 1
ATOM 3518 C C . PHE A 1 469 ? 8.432 -11.008 -30.126 1.00 94.88 469 PHE A C 1
ATOM 3520 O O . PHE A 1 469 ? 9.385 -11.748 -30.392 1.00 94.88 469 PHE A O 1
ATOM 3527 N N . GLU A 1 470 ? 8.502 -9.689 -30.290 1.00 94.50 470 GLU A N 1
ATOM 3528 C CA . GLU A 1 470 ? 9.653 -8.987 -30.856 1.00 94.50 470 GLU A CA 1
ATOM 3529 C C . GLU A 1 470 ? 10.637 -8.531 -29.767 1.00 94.50 470 GLU A C 1
ATOM 3531 O O . GLU A 1 470 ? 10.490 -7.466 -29.157 1.00 94.50 470 GLU A O 1
ATOM 3536 N N . LEU A 1 471 ? 11.703 -9.312 -29.556 1.00 95.00 471 LEU A N 1
ATOM 3537 C CA . LEU A 1 471 ? 12.755 -8.987 -28.584 1.00 95.00 471 LEU A CA 1
ATOM 3538 C C . LEU A 1 471 ? 13.356 -7.573 -28.765 1.00 95.00 471 LEU A C 1
ATOM 3540 O O . LEU A 1 471 ? 13.547 -6.897 -27.752 1.00 95.00 471 LEU A O 1
ATOM 3544 N N . PRO A 1 472 ? 13.634 -7.071 -29.990 1.00 95.38 472 PRO A N 1
ATOM 3545 C CA . PRO A 1 472 ? 14.137 -5.707 -30.160 1.00 95.38 472 PRO A CA 1
ATOM 3546 C C . PRO A 1 472 ? 13.158 -4.637 -29.663 1.00 95.38 472 PRO A C 1
ATOM 3548 O O . PRO A 1 472 ? 13.585 -3.678 -29.021 1.00 95.38 472 PRO A O 1
ATOM 3551 N N . ALA A 1 473 ? 11.855 -4.802 -29.915 1.00 95.50 473 ALA A N 1
ATOM 3552 C CA . ALA A 1 473 ? 10.831 -3.871 -29.442 1.00 95.50 473 ALA A CA 1
ATOM 3553 C C . ALA A 1 473 ? 10.703 -3.919 -27.912 1.00 95.50 473 ALA A C 1
ATOM 3555 O O . ALA A 1 473 ? 10.664 -2.877 -27.255 1.00 95.50 473 ALA A O 1
ATOM 3556 N N . PHE A 1 474 ? 10.739 -5.123 -27.330 1.00 97.25 474 PHE A N 1
ATOM 3557 C CA . PHE A 1 474 ? 10.745 -5.295 -25.879 1.00 97.25 474 PHE A CA 1
ATOM 3558 C C . PHE A 1 474 ? 11.969 -4.636 -25.226 1.00 97.25 474 PHE A C 1
ATOM 3560 O O . PHE A 1 474 ? 11.818 -3.933 -24.232 1.00 97.25 474 PHE A O 1
ATOM 3567 N N . ALA A 1 475 ? 13.167 -4.808 -25.793 1.00 96.88 475 ALA A N 1
ATOM 3568 C CA . ALA A 1 475 ? 14.396 -4.207 -25.274 1.00 96.88 475 ALA A CA 1
ATOM 3569 C C . ALA A 1 475 ? 14.359 -2.667 -25.302 1.00 96.88 475 ALA A C 1
ATOM 3571 O O . ALA A 1 475 ? 14.814 -2.024 -24.355 1.00 96.88 475 ALA A O 1
ATOM 3572 N N . GLN A 1 476 ? 13.766 -2.070 -26.346 1.00 97.44 476 GLN A N 1
ATOM 3573 C CA . GLN A 1 476 ? 13.544 -0.621 -26.408 1.00 97.44 476 GLN A CA 1
ATOM 3574 C C . GLN A 1 476 ? 12.623 -0.147 -25.279 1.00 97.44 476 GLN A C 1
ATOM 3576 O O . GLN A 1 476 ? 12.960 0.796 -24.563 1.00 97.44 476 GLN A O 1
ATOM 3581 N N . ALA A 1 477 ? 11.483 -0.816 -25.095 1.00 98.31 477 ALA A N 1
ATOM 3582 C CA . ALA A 1 477 ? 10.538 -0.478 -24.038 1.00 98.31 477 ALA A CA 1
ATOM 3583 C C . ALA A 1 477 ? 11.123 -0.711 -22.635 1.00 98.31 477 ALA A C 1
ATOM 3585 O O . ALA A 1 477 ? 10.882 0.095 -21.740 1.00 98.31 477 ALA A O 1
ATOM 3586 N N . TYR A 1 478 ? 11.925 -1.765 -22.452 1.00 98.62 478 TYR A N 1
ATOM 3587 C CA . TYR A 1 478 ? 12.646 -2.050 -21.210 1.00 98.62 478 TYR A CA 1
ATOM 3588 C C . TYR A 1 478 ? 13.586 -0.904 -20.833 1.00 98.62 478 TYR A C 1
ATOM 3590 O O . TYR A 1 478 ? 13.510 -0.412 -19.714 1.00 98.62 478 TYR A O 1
ATOM 3598 N N . ALA A 1 479 ? 14.400 -0.405 -21.770 1.00 98.56 479 ALA A N 1
ATOM 3599 C CA . ALA A 1 479 ? 15.281 0.731 -21.500 1.00 98.56 479 ALA A CA 1
ATOM 3600 C C . ALA A 1 479 ? 14.492 2.014 -21.176 1.00 98.56 479 ALA A C 1
ATOM 3602 O O . ALA A 1 479 ? 14.800 2.703 -20.205 1.00 98.56 479 ALA A O 1
ATOM 3603 N N . VAL A 1 480 ? 13.445 2.330 -21.952 1.00 98.75 480 VAL A N 1
ATOM 3604 C CA . VAL A 1 480 ? 12.612 3.525 -21.712 1.00 98.75 480 VAL A CA 1
ATOM 3605 C C . VAL A 1 480 ? 11.940 3.471 -20.338 1.00 98.75 480 VAL A C 1
ATOM 3607 O O . VAL A 1 480 ? 11.979 4.458 -19.603 1.00 98.75 480 VAL A O 1
ATOM 3610 N N . LEU A 1 481 ? 11.348 2.332 -19.971 1.00 98.81 481 LEU A N 1
ATOM 3611 C CA . LEU A 1 481 ? 10.675 2.160 -18.682 1.00 98.81 481 LEU A CA 1
ATOM 3612 C C . LEU A 1 481 ? 11.656 2.034 -17.510 1.00 98.81 481 LEU A C 1
ATOM 3614 O O . LEU A 1 481 ? 11.338 2.514 -16.424 1.00 98.81 481 LEU A O 1
ATOM 3618 N N . GLY A 1 482 ? 12.853 1.485 -17.734 1.00 98.62 482 GLY A N 1
ATOM 3619 C CA . GLY A 1 482 ? 13.988 1.528 -16.805 1.00 98.62 482 GLY A CA 1
ATOM 3620 C C . GLY A 1 482 ? 14.331 2.956 -16.412 1.00 98.62 482 GLY A C 1
ATOM 3621 O O . GLY A 1 482 ? 14.193 3.348 -15.248 1.00 98.62 482 GLY A O 1
ATOM 3622 N N . ALA A 1 483 ? 14.616 3.792 -17.413 1.00 98.75 483 ALA A N 1
ATOM 3623 C CA . ALA A 1 483 ? 14.917 5.199 -17.195 1.00 98.75 483 ALA A CA 1
ATOM 3624 C C . ALA A 1 483 ? 13.734 5.962 -16.571 1.00 98.75 483 ALA A C 1
ATOM 3626 O O . ALA A 1 483 ? 13.944 6.805 -15.692 1.00 98.75 483 ALA A O 1
ATOM 3627 N N . GLN A 1 484 ? 12.494 5.689 -17.005 1.00 98.75 484 GLN A N 1
ATOM 3628 C CA . GLN A 1 484 ? 11.278 6.319 -16.471 1.00 98.75 484 GLN A CA 1
ATOM 3629 C C . GLN A 1 484 ? 11.127 6.012 -14.980 1.00 98.75 484 GLN A C 1
ATOM 3631 O O . GLN A 1 484 ? 11.000 6.931 -14.164 1.00 98.75 484 GLN A O 1
ATOM 3636 N N . ARG A 1 485 ? 11.220 4.730 -14.608 1.00 98.44 485 ARG A N 1
ATOM 3637 C CA . ARG A 1 485 ? 11.078 4.273 -13.227 1.00 98.44 485 ARG A CA 1
ATOM 3638 C C . ARG A 1 485 ? 12.222 4.778 -12.359 1.00 98.44 485 ARG A C 1
ATOM 3640 O O . ARG A 1 485 ? 11.966 5.276 -11.265 1.00 98.44 485 ARG A O 1
ATOM 3647 N N . ALA A 1 486 ? 13.464 4.719 -12.834 1.00 98.31 486 ALA A N 1
ATOM 3648 C CA . ALA A 1 486 ? 14.606 5.253 -12.099 1.00 98.31 486 ALA A CA 1
ATOM 3649 C C . ALA A 1 486 ? 14.440 6.761 -11.830 1.00 98.31 486 ALA A C 1
ATOM 3651 O O . ALA A 1 486 ? 14.579 7.215 -10.695 1.00 98.31 486 ALA A O 1
ATOM 3652 N N . THR A 1 487 ? 14.016 7.527 -12.839 1.00 98.44 487 THR A N 1
ATOM 3653 C CA . THR A 1 487 ? 13.726 8.966 -12.717 1.00 98.44 487 THR A CA 1
ATOM 3654 C C . THR A 1 487 ? 12.619 9.256 -11.705 1.00 98.44 487 THR A C 1
ATOM 3656 O O . THR A 1 487 ? 12.784 10.118 -10.836 1.00 98.44 487 THR A O 1
ATOM 3659 N N . LYS A 1 488 ? 11.512 8.506 -11.774 1.00 97.94 488 LYS A N 1
ATOM 3660 C CA . LYS A 1 488 ? 10.424 8.550 -10.789 1.00 97.94 488 LYS A CA 1
ATOM 3661 C C . LYS A 1 488 ? 10.958 8.305 -9.376 1.00 97.94 488 LYS A C 1
ATOM 3663 O O . LYS A 1 488 ? 10.642 9.066 -8.462 1.00 97.94 488 LYS A O 1
ATOM 3668 N N . LEU A 1 489 ? 11.773 7.268 -9.183 1.00 97.19 489 LEU A N 1
ATOM 3669 C CA . LEU A 1 489 ? 12.283 6.869 -7.870 1.00 97.19 489 LEU A CA 1
ATOM 3670 C C . LEU A 1 489 ? 13.245 7.894 -7.260 1.00 97.19 489 LEU A C 1
ATOM 3672 O O . LEU A 1 489 ? 13.135 8.158 -6.063 1.00 97.19 489 LEU A O 1
ATOM 3676 N N . LEU A 1 490 ? 14.116 8.530 -8.056 1.00 96.38 490 LEU A N 1
ATOM 3677 C CA . LEU A 1 490 ? 14.953 9.647 -7.587 1.00 96.38 490 LEU A CA 1
ATOM 3678 C C . LEU A 1 490 ? 14.088 10.754 -6.958 1.00 96.38 490 LEU A C 1
ATOM 3680 O O . LEU A 1 490 ? 14.371 11.240 -5.858 1.00 96.38 490 LEU A O 1
ATOM 3684 N N . GLY A 1 491 ? 12.990 11.111 -7.629 1.00 95.94 491 GLY A N 1
ATOM 3685 C CA . GLY A 1 491 ? 12.005 12.068 -7.129 1.00 95.94 491 GLY A CA 1
ATOM 3686 C C . GLY A 1 491 ? 11.257 11.581 -5.883 1.00 95.94 491 GLY A C 1
ATOM 3687 O O . GLY A 1 491 ? 11.218 12.288 -4.876 1.00 95.94 491 GLY A O 1
ATOM 3688 N N . ILE A 1 492 ? 10.684 10.370 -5.920 1.00 94.62 492 ILE A N 1
ATOM 3689 C CA . ILE A 1 492 ? 9.888 9.807 -4.813 1.00 94.62 492 ILE A CA 1
ATOM 3690 C C . ILE A 1 492 ? 10.719 9.649 -3.543 1.00 94.62 492 ILE A C 1
ATOM 3692 O O . ILE A 1 492 ? 10.266 10.067 -2.480 1.00 94.62 492 ILE A O 1
ATOM 3696 N N . PHE A 1 493 ? 11.915 9.066 -3.618 1.00 95.25 493 PHE A N 1
ATOM 3697 C CA . PHE A 1 493 ? 12.735 8.816 -2.429 1.00 95.25 493 PHE A CA 1
ATOM 3698 C C . PHE A 1 493 ? 13.238 10.119 -1.808 1.00 95.25 493 PHE A C 1
ATOM 3700 O O . PHE A 1 493 ? 13.255 10.248 -0.586 1.00 95.25 493 PHE A O 1
ATOM 3707 N N . THR A 1 494 ? 13.520 11.129 -2.633 1.00 94.06 494 THR A N 1
ATOM 3708 C CA . THR A 1 494 ? 13.829 12.475 -2.137 1.00 94.06 494 THR A CA 1
ATOM 3709 C C . THR A 1 494 ? 12.612 13.135 -1.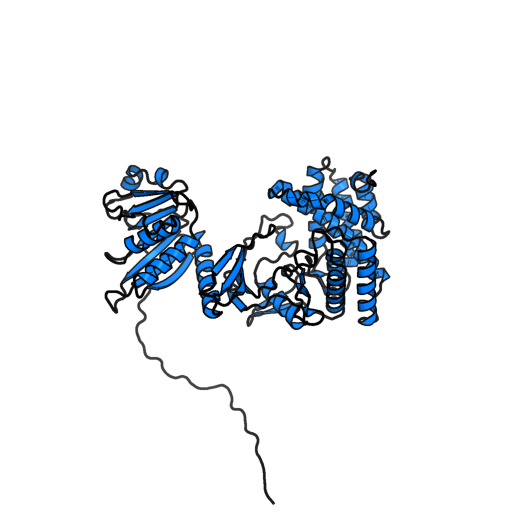485 1.00 94.06 494 THR A C 1
ATOM 3711 O O . THR A 1 494 ? 12.738 13.776 -0.444 1.00 94.06 494 THR A O 1
ATOM 3714 N N . ARG A 1 495 ? 11.409 12.963 -2.049 1.00 93.81 495 ARG A N 1
ATOM 3715 C CA . ARG A 1 495 ? 10.163 13.446 -1.432 1.00 93.81 495 ARG A CA 1
ATOM 3716 C C . ARG A 1 495 ? 9.907 12.790 -0.077 1.00 93.81 495 ARG A C 1
ATOM 3718 O O . ARG A 1 495 ? 9.542 13.492 0.860 1.00 93.81 495 ARG A O 1
ATOM 3725 N N . LEU A 1 496 ? 10.092 11.471 0.017 1.00 92.00 496 LEU A N 1
ATOM 3726 C CA . LEU A 1 496 ? 9.901 10.711 1.255 1.00 92.00 496 LEU A CA 1
ATOM 3727 C C . LEU A 1 496 ? 10.826 11.215 2.370 1.00 92.00 496 LEU A C 1
ATOM 3729 O O . LEU A 1 496 ? 10.386 11.351 3.507 1.00 92.00 496 LEU A O 1
ATOM 3733 N N . ASP A 1 497 ? 12.070 11.562 2.046 1.00 92.88 497 ASP A N 1
ATOM 3734 C CA . ASP A 1 497 ? 12.975 12.233 2.980 1.00 92.88 497 ASP A CA 1
ATOM 3735 C C . ASP A 1 497 ? 12.458 13.630 3.371 1.00 92.88 497 ASP A C 1
ATOM 3737 O O . ASP A 1 497 ? 12.168 13.897 4.536 1.00 92.88 497 ASP A O 1
ATOM 3741 N N . ARG A 1 498 ? 12.267 14.515 2.385 1.00 91.38 498 ARG A N 1
ATOM 3742 C CA . ARG A 1 498 ? 12.027 15.949 2.623 1.00 91.38 498 ARG A CA 1
ATOM 3743 C C . ARG A 1 498 ? 10.655 16.291 3.194 1.00 91.38 498 ARG A C 1
ATOM 3745 O O . ARG A 1 498 ? 10.545 17.254 3.947 1.00 91.38 498 ARG A O 1
ATOM 3752 N N . ARG A 1 499 ? 9.612 15.567 2.791 1.00 90.50 499 ARG A N 1
ATOM 3753 C CA . ARG A 1 499 ? 8.224 15.820 3.206 1.00 90.50 499 ARG A CA 1
ATOM 3754 C C . ARG A 1 499 ? 7.786 14.878 4.316 1.00 90.50 499 ARG A C 1
ATOM 3756 O O . ARG A 1 499 ? 7.095 15.308 5.231 1.00 90.50 499 ARG A O 1
ATOM 3763 N N . ASP A 1 500 ? 8.157 13.604 4.203 1.00 87.50 500 ASP A N 1
ATOM 3764 C CA . ASP A 1 500 ? 7.600 12.534 5.036 1.00 87.50 500 ASP A CA 1
ATOM 3765 C C . ASP A 1 500 ? 8.564 12.071 6.147 1.00 87.50 500 ASP A C 1
ATOM 3767 O O . ASP A 1 500 ? 8.202 11.192 6.929 1.00 87.50 500 ASP A O 1
ATOM 3771 N N . GLY A 1 501 ? 9.771 12.653 6.237 1.00 89.06 501 GLY A N 1
ATOM 3772 C CA . GLY A 1 501 ? 10.744 12.382 7.299 1.00 89.06 501 GLY A CA 1
ATOM 3773 C C . GLY A 1 501 ? 11.357 10.981 7.242 1.00 89.06 501 GLY A C 1
ATOM 3774 O O . GLY A 1 501 ? 11.651 10.402 8.287 1.00 89.06 501 GLY A O 1
ATOM 3775 N N . LYS A 1 502 ? 11.515 10.409 6.040 1.00 89.56 502 LYS A N 1
ATOM 3776 C CA . LYS A 1 502 ? 11.987 9.028 5.820 1.00 89.56 502 LYS A CA 1
ATOM 3777 C C . LYS A 1 502 ? 13.351 8.979 5.109 1.00 89.56 502 LYS A C 1
ATOM 3779 O O . LYS A 1 502 ? 13.422 8.572 3.945 1.00 89.56 502 LYS A O 1
ATOM 3784 N N . PRO A 1 503 ? 14.455 9.347 5.787 1.00 92.81 503 PRO A N 1
ATOM 3785 C CA . PRO A 1 503 ? 15.789 9.415 5.182 1.00 92.81 503 PRO A CA 1
ATOM 3786 C C . PRO A 1 503 ? 16.357 8.044 4.791 1.00 92.81 503 PRO A C 1
ATOM 3788 O O . PRO A 1 503 ? 17.257 7.959 3.956 1.00 92.81 503 PRO A O 1
ATOM 3791 N N . GLN A 1 504 ? 15.835 6.944 5.348 1.00 91.12 504 GLN A N 1
ATOM 3792 C CA . GLN A 1 504 ? 16.319 5.588 5.075 1.00 91.12 504 GLN A CA 1
ATOM 3793 C C . GLN A 1 504 ? 16.227 5.184 3.597 1.00 91.12 504 GLN A C 1
ATOM 3795 O O . GLN A 1 504 ? 16.928 4.264 3.184 1.00 91.12 504 GLN A O 1
ATOM 3800 N N . TYR A 1 505 ? 15.395 5.862 2.801 1.00 91.31 505 TYR A N 1
ATOM 3801 C CA . TYR A 1 505 ? 15.266 5.627 1.362 1.00 91.31 505 TYR A CA 1
ATOM 3802 C C . TYR A 1 505 ? 16.435 6.191 0.552 1.00 91.31 505 TYR A C 1
ATOM 3804 O O . TYR A 1 505 ? 16.726 5.683 -0.530 1.00 91.31 505 TYR A O 1
ATOM 3812 N N . LEU A 1 506 ? 17.151 7.193 1.075 1.00 93.00 506 LEU A N 1
ATOM 3813 C CA . LEU A 1 506 ? 18.272 7.821 0.370 1.00 93.00 506 LEU A CA 1
ATOM 3814 C C . LEU A 1 506 ? 19.425 6.841 0.116 1.00 93.00 506 LEU A C 1
ATOM 3816 O O . LEU A 1 506 ? 20.130 6.970 -0.882 1.00 93.00 506 LEU A O 1
ATOM 3820 N N . LYS A 1 507 ? 19.564 5.797 0.950 1.00 93.88 507 LYS A N 1
ATOM 3821 C CA . LYS A 1 507 ? 20.559 4.725 0.760 1.00 93.88 507 LYS A CA 1
ATOM 3822 C C . LYS A 1 507 ? 20.397 3.976 -0.569 1.00 93.88 507 LYS A C 1
ATOM 3824 O O . LYS A 1 507 ? 21.309 3.278 -0.998 1.00 93.88 507 LYS A O 1
ATOM 3829 N N . HIS A 1 508 ? 19.225 4.080 -1.196 1.00 94.69 508 HIS A N 1
ATOM 3830 C CA . HIS A 1 508 ? 18.910 3.438 -2.465 1.00 94.69 508 HIS A CA 1
ATOM 3831 C C . HIS A 1 508 ? 19.251 4.312 -3.682 1.00 94.69 508 HIS A C 1
ATOM 3833 O O . HIS A 1 508 ? 19.303 3.789 -4.790 1.00 94.69 508 HIS A O 1
ATOM 3839 N N . LEU A 1 509 ? 19.509 5.615 -3.518 1.00 94.00 509 LEU A N 1
ATOM 3840 C CA . LEU A 1 509 ? 19.765 6.505 -4.657 1.00 94.00 509 LEU A CA 1
ATOM 3841 C C . LEU A 1 509 ? 20.969 6.074 -5.512 1.00 94.00 509 LEU A C 1
ATOM 3843 O O . LEU A 1 509 ? 20.778 5.973 -6.721 1.00 94.00 509 LEU A O 1
ATOM 3847 N N . PRO A 1 510 ? 22.140 5.693 -4.955 1.00 94.25 510 PRO A N 1
ATOM 3848 C CA . PRO A 1 510 ? 23.298 5.345 -5.785 1.00 94.25 510 PRO A CA 1
ATOM 3849 C C . PRO A 1 510 ? 23.027 4.218 -6.793 1.00 94.25 510 PRO A C 1
ATOM 3851 O O . PRO A 1 510 ? 23.470 4.279 -7.938 1.00 94.25 510 PRO A O 1
ATOM 3854 N N . ARG A 1 511 ? 22.237 3.198 -6.415 1.00 94.94 511 ARG A N 1
ATOM 3855 C CA . ARG A 1 511 ? 21.884 2.124 -7.362 1.00 94.94 511 ARG A CA 1
ATOM 3856 C C . ARG A 1 511 ? 20.892 2.583 -8.424 1.00 94.94 511 ARG A C 1
ATOM 3858 O O . ARG A 1 511 ? 20.999 2.164 -9.568 1.00 94.94 511 ARG A O 1
ATOM 3865 N N . ILE A 1 512 ? 19.946 3.447 -8.054 1.00 96.44 512 ILE A N 1
ATOM 3866 C CA . ILE A 1 512 ? 18.969 4.002 -8.995 1.00 96.44 512 ILE A CA 1
ATOM 3867 C C . ILE A 1 512 ? 19.689 4.860 -10.038 1.00 96.44 512 ILE A C 1
ATOM 3869 O O . ILE A 1 512 ? 19.373 4.778 -11.221 1.00 96.44 512 ILE A O 1
ATOM 3873 N N . GLU A 1 513 ? 20.688 5.636 -9.620 1.00 95.69 513 GLU A N 1
ATOM 3874 C CA . GLU A 1 513 ? 21.534 6.430 -10.516 1.00 95.69 513 GLU A CA 1
ATOM 3875 C C . GLU A 1 513 ? 22.343 5.533 -11.467 1.00 95.69 513 GLU A C 1
ATOM 3877 O O . GLU A 1 513 ? 22.423 5.818 -12.662 1.00 95.69 513 GLU A O 1
ATOM 3882 N N . ALA A 1 514 ? 22.880 4.408 -10.980 1.00 95.38 514 ALA A N 1
ATOM 3883 C CA . ALA A 1 514 ? 23.564 3.425 -11.823 1.00 95.38 514 ALA A CA 1
ATOM 3884 C C . ALA A 1 514 ? 22.631 2.783 -12.871 1.00 95.38 514 ALA A C 1
ATOM 3886 O O . ALA A 1 514 ? 23.017 2.652 -14.036 1.00 95.38 514 ALA A O 1
ATOM 3887 N N . TYR A 1 515 ? 21.399 2.423 -12.492 1.00 96.81 515 TYR A N 1
ATOM 3888 C CA . TYR A 1 515 ? 20.397 1.908 -13.433 1.00 96.81 515 TYR A CA 1
ATOM 3889 C C . TYR A 1 515 ? 20.014 2.954 -14.477 1.00 96.81 515 TYR A C 1
ATOM 3891 O O . TYR A 1 515 ? 20.120 2.684 -15.672 1.00 96.81 515 TYR A O 1
ATOM 3899 N N . LEU A 1 516 ? 19.724 4.183 -14.038 1.00 97.69 516 LEU A N 1
ATOM 3900 C CA . LEU A 1 516 ? 19.418 5.295 -14.931 1.00 97.69 516 LEU A CA 1
ATOM 3901 C C . LEU A 1 516 ? 20.533 5.531 -15.959 1.00 97.69 516 LEU A C 1
ATOM 3903 O O . LEU A 1 516 ? 20.243 5.666 -17.146 1.00 97.69 516 LEU A O 1
ATOM 3907 N N . ARG A 1 517 ? 21.806 5.549 -15.537 1.00 96.19 517 ARG A N 1
ATOM 3908 C CA . ARG A 1 517 ? 22.954 5.702 -16.451 1.00 96.19 517 ARG A CA 1
ATOM 3909 C C . ARG A 1 517 ? 22.973 4.632 -17.535 1.00 96.19 517 ARG A C 1
ATOM 3911 O O . ARG A 1 517 ? 23.175 4.947 -18.708 1.00 96.19 517 ARG A O 1
ATOM 3918 N N . ARG A 1 518 ? 22.764 3.374 -17.146 1.00 94.88 518 ARG A N 1
ATOM 3919 C CA . ARG A 1 518 ? 22.776 2.247 -18.078 1.00 94.88 518 ARG A CA 1
ATOM 3920 C C . ARG A 1 518 ? 21.601 2.302 -19.050 1.00 94.88 518 ARG A C 1
ATOM 3922 O O . ARG A 1 518 ? 21.806 2.075 -20.238 1.00 94.88 518 ARG A O 1
ATOM 3929 N N . ASP A 1 519 ? 20.407 2.646 -18.581 1.00 97.62 519 ASP A N 1
ATOM 3930 C CA . ASP A 1 519 ? 19.230 2.751 -19.445 1.00 97.62 519 ASP A CA 1
ATOM 3931 C C . ASP A 1 519 ? 19.362 3.920 -20.430 1.00 97.62 519 ASP A C 1
ATOM 3933 O O . ASP A 1 519 ? 19.126 3.755 -21.628 1.00 97.62 519 ASP A O 1
ATOM 3937 N N . LEU A 1 520 ? 19.848 5.080 -19.968 1.00 97.88 520 LEU A N 1
ATOM 3938 C CA . LEU A 1 520 ? 20.113 6.255 -20.808 1.00 97.88 520 LEU A CA 1
ATOM 3939 C C . LEU A 1 520 ? 21.183 6.014 -21.885 1.00 97.88 520 LEU A C 1
ATOM 3941 O O . LEU A 1 520 ? 21.285 6.806 -22.822 1.00 97.88 520 LEU A O 1
ATOM 3945 N N . ALA A 1 521 ? 21.973 4.940 -21.797 1.00 96.00 521 ALA A N 1
ATOM 3946 C CA . ALA A 1 521 ? 22.895 4.554 -22.862 1.00 96.00 521 ALA A CA 1
ATOM 3947 C C . ALA A 1 521 ? 22.170 4.025 -24.115 1.00 96.00 521 ALA A C 1
ATOM 3949 O O . ALA A 1 521 ? 22.763 3.997 -25.196 1.00 96.00 521 ALA A O 1
ATOM 3950 N N . HIS A 1 522 ? 20.899 3.625 -24.000 1.00 97.31 522 HIS A N 1
ATOM 3951 C CA . HIS A 1 522 ? 20.126 3.120 -25.126 1.00 97.31 522 HIS A CA 1
ATOM 3952 C C . HIS A 1 522 ? 19.785 4.247 -26.133 1.00 97.31 522 HIS A C 1
ATOM 3954 O O . HIS A 1 522 ? 19.264 5.287 -25.726 1.00 97.31 522 HIS A O 1
ATOM 3960 N N . PRO A 1 523 ? 19.974 4.059 -27.460 1.00 97.00 523 PRO A N 1
ATOM 3961 C CA . PRO A 1 523 ? 19.784 5.122 -28.459 1.00 97.00 523 PRO A CA 1
ATOM 3962 C C . PRO A 1 523 ? 18.395 5.776 -28.474 1.00 97.00 523 PRO A C 1
ATOM 3964 O O . PRO A 1 523 ? 18.285 6.970 -28.734 1.00 97.00 523 PRO A O 1
ATOM 3967 N N . MET A 1 524 ? 17.339 5.017 -28.155 1.00 95.44 524 MET A N 1
ATOM 3968 C CA . MET A 1 524 ? 15.964 5.540 -28.047 1.00 95.44 524 MET A CA 1
ATOM 3969 C C . MET A 1 524 ? 15.833 6.658 -27.001 1.00 95.44 524 MET A C 1
ATOM 3971 O O . MET A 1 524 ? 14.972 7.519 -27.121 1.00 95.44 524 MET A O 1
ATOM 3975 N N . LEU A 1 525 ? 16.695 6.669 -25.982 1.00 98.38 525 LEU A N 1
ATOM 3976 C CA . LEU A 1 525 ? 16.687 7.668 -24.919 1.00 98.38 525 LEU A CA 1
ATOM 3977 C C . LEU A 1 525 ? 17.571 8.882 -25.227 1.00 98.38 525 LEU A C 1
ATOM 3979 O O . LEU A 1 525 ? 17.708 9.739 -24.362 1.00 98.38 525 LEU A O 1
ATOM 3983 N N . ALA A 1 526 ? 18.131 9.016 -26.436 1.00 98.12 526 ALA A N 1
ATOM 3984 C CA . ALA A 1 526 ? 18.969 10.154 -26.826 1.00 98.12 526 ALA A CA 1
ATOM 3985 C C . ALA A 1 526 ? 18.405 11.546 -26.447 1.00 98.12 526 ALA A C 1
ATOM 3987 O O . ALA A 1 526 ? 19.157 12.318 -25.842 1.00 98.12 526 ALA A O 1
ATOM 3988 N N . PRO A 1 527 ? 17.124 11.894 -26.717 1.00 98.06 527 PRO A N 1
ATOM 3989 C CA . PRO A 1 527 ? 16.590 13.203 -26.325 1.00 98.06 527 PRO A CA 1
ATOM 3990 C C . PRO A 1 527 ? 16.533 13.388 -24.802 1.00 98.06 527 PRO A C 1
ATOM 3992 O O . PRO A 1 527 ? 16.808 14.479 -24.302 1.00 98.06 527 PRO A O 1
ATOM 3995 N N . VAL A 1 528 ? 16.228 12.325 -24.050 1.00 98.31 528 VAL A N 1
ATOM 3996 C CA . VAL A 1 528 ? 16.222 12.353 -22.581 1.00 98.31 528 VAL A CA 1
ATOM 3997 C C . VAL A 1 528 ? 17.653 12.475 -22.064 1.00 98.31 528 VAL A C 1
ATOM 3999 O O . VAL A 1 528 ? 17.947 13.380 -21.290 1.00 98.31 528 VAL A O 1
ATOM 4002 N N . LYS A 1 529 ? 18.573 11.637 -22.543 1.00 98.25 529 LYS A N 1
ATOM 4003 C CA . LYS A 1 529 ? 19.989 11.645 -22.162 1.00 98.25 529 LYS A CA 1
ATOM 4004 C C . LYS A 1 529 ? 20.616 13.029 -22.332 1.00 98.25 529 LYS A C 1
ATOM 4006 O O . LYS A 1 529 ? 21.221 13.526 -21.386 1.00 98.25 529 LYS A O 1
ATOM 4011 N N . ALA A 1 530 ? 20.404 13.679 -23.477 1.00 97.69 530 ALA A N 1
ATOM 4012 C CA . ALA A 1 530 ? 20.926 15.020 -23.749 1.00 97.69 530 ALA A CA 1
ATOM 4013 C C . ALA A 1 530 ? 20.465 16.057 -22.705 1.00 97.69 530 ALA A C 1
ATOM 4015 O O . ALA A 1 530 ? 21.222 16.950 -22.312 1.00 97.69 530 ALA A O 1
ATOM 4016 N N . TRP A 1 531 ? 19.231 15.924 -22.210 1.00 97.00 531 TRP A N 1
ATOM 4017 C CA . TRP A 1 531 ? 18.727 16.771 -21.136 1.00 97.00 531 TRP A CA 1
ATOM 4018 C C . TRP A 1 531 ? 19.470 16.527 -19.813 1.00 97.00 531 TRP A C 1
ATOM 4020 O O . TRP A 1 531 ? 19.881 17.490 -19.161 1.00 97.00 531 TRP A O 1
ATOM 4030 N N . TYR A 1 532 ? 19.703 15.263 -19.435 1.00 95.56 532 TYR A N 1
ATOM 4031 C CA . TYR A 1 532 ? 20.461 14.925 -18.220 1.00 95.56 532 TYR A CA 1
ATOM 4032 C C . TYR A 1 532 ? 21.925 15.363 -18.323 1.00 95.56 532 TYR A C 1
ATOM 4034 O O . TYR A 1 532 ? 22.444 15.927 -17.367 1.00 95.56 532 TYR A O 1
ATOM 4042 N N . GLU A 1 533 ? 22.575 15.198 -19.476 1.00 94.69 533 GLU A N 1
ATOM 4043 C CA . GLU A 1 533 ? 23.947 15.682 -19.711 1.00 94.69 533 GLU A CA 1
ATOM 4044 C C . GLU A 1 533 ? 24.054 17.200 -19.520 1.00 94.69 533 GLU A C 1
ATOM 4046 O O . GLU A 1 533 ? 25.025 17.699 -18.953 1.00 94.69 533 GLU A O 1
ATOM 4051 N N . THR A 1 534 ? 23.025 17.940 -19.937 1.00 93.12 534 THR A N 1
ATOM 4052 C CA . THR A 1 534 ? 22.998 19.404 -19.840 1.00 93.12 534 THR A CA 1
ATOM 4053 C C . THR A 1 534 ? 22.715 19.892 -18.418 1.00 93.12 534 THR A C 1
ATOM 4055 O O . THR A 1 534 ? 23.332 20.851 -17.951 1.00 93.12 534 THR A O 1
ATOM 4058 N N . HIS A 1 535 ? 21.757 19.272 -17.725 1.00 92.12 535 HIS A N 1
ATOM 4059 C CA . HIS A 1 535 ? 21.192 19.819 -16.485 1.00 92.12 535 HIS A CA 1
ATOM 4060 C C . HIS A 1 535 ? 21.578 19.053 -15.218 1.00 92.12 535 HIS A C 1
ATOM 4062 O O . HIS A 1 535 ? 21.532 19.621 -14.128 1.00 92.12 535 HIS A O 1
ATOM 4068 N N . LEU A 1 536 ? 21.981 17.791 -15.352 1.00 91.31 536 LEU A N 1
ATOM 4069 C CA . LEU A 1 536 ? 22.362 16.888 -14.269 1.00 91.31 536 LEU A CA 1
ATOM 4070 C C . LEU A 1 536 ? 23.620 16.064 -14.626 1.00 91.31 536 LEU A C 1
ATOM 4072 O O . LEU A 1 536 ? 23.631 14.852 -14.414 1.00 91.31 536 LEU A O 1
ATOM 4076 N N . PRO A 1 537 ? 24.720 16.677 -15.115 1.00 89.69 537 PRO A N 1
ATOM 4077 C CA . PRO A 1 537 ? 25.888 15.928 -15.595 1.00 89.69 537 PRO A CA 1
ATOM 4078 C C . PRO A 1 537 ? 26.520 15.026 -14.527 1.00 89.69 537 PRO A C 1
ATOM 4080 O O . PRO A 1 537 ? 27.120 14.013 -14.860 1.00 89.69 537 PRO A O 1
ATOM 4083 N N . ARG A 1 538 ? 26.358 15.356 -13.237 1.00 87.00 538 ARG A N 1
ATOM 4084 C CA . ARG A 1 538 ? 26.846 14.522 -12.125 1.00 87.00 538 ARG A CA 1
ATOM 4085 C C . ARG A 1 538 ? 26.155 13.165 -12.042 1.00 87.00 538 ARG A C 1
ATOM 4087 O O . ARG A 1 538 ? 26.825 12.205 -11.705 1.00 87.00 538 ARG A O 1
ATOM 4094 N N . LEU A 1 539 ? 24.870 13.080 -12.394 1.00 86.19 539 LEU A N 1
ATOM 4095 C CA . LEU A 1 539 ? 24.152 11.801 -12.441 1.00 86.19 539 LEU A CA 1
ATOM 4096 C C . LEU A 1 539 ? 24.697 10.864 -13.520 1.00 86.19 539 LEU A C 1
ATOM 4098 O O . LEU A 1 539 ? 24.440 9.667 -13.477 1.00 86.19 539 LEU A O 1
ATOM 4102 N N . LEU A 1 540 ? 25.406 11.415 -14.507 1.00 83.62 540 LEU A N 1
ATOM 4103 C CA . LEU A 1 540 ? 25.972 10.676 -15.629 1.00 83.62 540 LEU A CA 1
ATOM 4104 C C . LEU A 1 540 ? 27.487 10.506 -15.532 1.00 83.62 540 LEU A C 1
ATOM 4106 O O . LEU A 1 540 ? 28.069 9.844 -16.387 1.00 83.62 540 LEU A O 1
ATOM 4110 N N . ALA A 1 541 ? 28.125 11.097 -14.523 1.00 79.00 541 ALA A N 1
ATOM 4111 C CA . ALA A 1 541 ? 29.538 10.882 -14.279 1.00 79.00 541 ALA A CA 1
ATOM 4112 C C . ALA A 1 541 ? 29.742 9.449 -13.776 1.00 79.00 541 ALA A C 1
ATOM 4114 O O . ALA A 1 541 ? 28.977 8.959 -12.945 1.00 79.00 541 ALA A O 1
ATOM 4115 N N . ASP A 1 542 ? 30.773 8.776 -14.278 1.00 63.03 542 ASP A N 1
ATOM 4116 C CA . ASP A 1 542 ? 31.216 7.537 -13.660 1.00 63.03 542 ASP A CA 1
ATOM 4117 C C . ASP A 1 542 ? 31.799 7.869 -12.287 1.00 63.03 542 ASP A C 1
ATOM 4119 O O . ASP A 1 542 ? 32.643 8.764 -12.169 1.00 63.03 542 ASP A O 1
ATOM 4123 N N . ASP A 1 543 ? 31.328 7.173 -11.251 1.00 53.72 543 ASP A N 1
ATOM 4124 C CA . ASP A 1 543 ? 31.916 7.254 -9.920 1.00 53.72 543 ASP A CA 1
ATOM 4125 C C . ASP A 1 543 ? 33.397 6.892 -10.042 1.00 53.72 543 ASP A C 1
ATOM 4127 O O . ASP A 1 543 ? 33.770 5.746 -10.305 1.00 53.72 543 ASP A O 1
ATOM 4131 N N . ALA A 1 544 ? 34.262 7.892 -9.911 1.00 33.84 544 ALA A N 1
ATOM 4132 C CA . ALA A 1 544 ? 35.685 7.664 -9.780 1.00 33.84 544 ALA A CA 1
ATOM 4133 C C . ALA A 1 544 ? 35.954 7.116 -8.370 1.00 33.84 544 ALA A C 1
ATOM 4135 O O . ALA A 1 544 ? 36.309 7.885 -7.482 1.00 33.84 544 ALA A O 1
ATOM 4136 N N . GLY A 1 545 ? 35.810 5.795 -8.207 1.00 33.50 545 GLY A N 1
ATOM 4137 C CA . GLY A 1 545 ? 36.321 5.027 -7.062 1.00 33.50 545 GLY A CA 1
ATOM 4138 C C . GLY A 1 545 ? 35.351 4.825 -5.912 1.00 33.50 545 GLY A C 1
ATOM 4139 O O . GLY A 1 545 ? 35.047 5.821 -5.222 1.00 33.50 545 GLY A O 1
#

InterPro domains:
  IPR002575 Aminoglycoside phosphotransferase [PF01636] (213-463)
  IPR003442 tRNA threonylcarbamoyl adenosine modification protein TsaE [PF02367] (48-166)
  IPR003442 tRNA threonylcarbamoyl adenosine modification protein TsaE [TIGR00150] (47-178)
  IPR011009 Protein kinase-like domain superfamily [SSF56112] (195-531)
  IPR012180 Predicted bifunctional ATPase/phosphotransferase [PIRSF036599] (44-535)
  IPR027417 P-loop containing nucleoside triphosphate hydrolase [G3DSA:3.40.50.300] (41-185)
  IPR027417 P-loop containing nucleoside triphosphate hydrolase [SSF52540] (64-166)

Organism: NCBI:txid1494448

Foldseek 3Di:
DDDDDDDDDDDDDDDDDDDDDDDDDDDDDDDPDDPLPFFKAKDKDKDLALVSLLVVLLLVLVLDAFLAEEEEAEDVVLCLQSSVLSNLCNQQVHNPDDDDQCCPVQWDWDQHPRGIEIEGELPPAQEQVVCVVNVVCVNSPRHYYYYYPCCNHVDDPDQFHKYWYKYQDPPDRGIIMIMIMTGHVGRLSVVLSVFVCVFCVVLVQNQWDWAWDDDDPDPKTWIWTQHPVRFIWIKIFQAFDDADQDDPPRHGLCVLLVPDRFCLLVQQVQVQCVVVVAAEWAFSGDDRNSRITITHDLDQAWQADPLHGNLVLLLLLLLLLLSQVLDDGDQWGDRDVVDIDGAAACDPSNLLSLLCLCLVFLDVVPHDHDDPVLVVLLSVLLSQLCVLFSVDQWGKDLQQQETRQWHARPPDDRNRRIYGDSSSSIHGGHSLNNLLCYLLPLRHQRDPVSSVVSLVSSQVSNVVSDVPDDSVSSLSSNLSSQLSVLSSLSSVLSCCCPPVVCVVSVVSNVSSLVSNLVSCVDPSSVSVVVSCCVGPVVSNDDPPD

Secondary structure (DSSP, 8-state):
-----PPPPP--S----------PPPPPPPPPS----S-EEEEEEEE-SHHHHHHHHHHHHHH--TT-EEEEEESTTSSHHHHHHHHHHHHHT-TT------TTTSEEEEEETTEEEEEEE-TT--SHHHHHHTTHHHHHTTSEEEEESGGGGSS-S-SSEEEEEEEE-TT-SS-EEEEEEEETHHHHHHHHHHHHHHHHHHTT-TT-EEEEE--SS-SSEEEEEE-TTS-EEEEEE----------BTTB-HHHHTT---SHHHHHHHHHHHHTTT-BPPPEEEEETTTTEEEEE---S-BSEETTEE-HHHHHHHHHHHHHHTTS---SEEEEETTEEEEPPB--HHHHHHHHTHIIIIIHHHHSPPPPHHHHHHHHHHHHHHHHHHHHSPPEEE-S--SGGGEEE-TTS-GGGGEEE---TT-EEE-THHHHHHHHT-SSS---HHHHHHHHHHHHHHHHHH-TT--HHHHHHHHHHHHHHHHHHHHHHHHHHHHTT--GGGGGGHHHHHHHHHHHHTSGGGHHHHHHHHHH-GGGGS----

Sequence (545 aa):
MTPGAAPQDQPSVAALRGSAATGGRAQAPAPAVGEAEGPTATWTLDLPDEDATLALARVIAEMLRPGDLVTLSGDLGSGKSTLARALVRTLAQDPSVEVPSPTFTLIQQYDTPAGSVVHADLYRISGPDDLLELGWEEATAGAIALVEWPERAQRPLARDRLDVMLRIAPDGASHRFAVMTGFGAWADRLAIARAIRSVLAQAGWHDAGRAHLQGDASTRAYERLTKPSGATAILMISPRRPDGPAIRRGKPYSAIAHLAESVHAFVAMANGLRALDISAPEIMGADLDAGVLLVEDLGDAGVVDDGVPLPARYEAAAHVLARLHAIELPHTLPVADGIDHVIPPYDLDALMIEVELLLDWYLPANSRALPALARSQFTAAWNEVLRPVVAAKPTWALRDYHSPNLIWLPDRAEAQRLGVIDFQDTVLGHPAYDAVSLFQDARVTVPADLELKLLSAYARARQAAEADFELPAFAQAYAVLGAQRATKLLGIFTRLDRRDGKPQYLKHLPRIEAYLRRDLAHPMLAPVKAWYETHLPRLLADDAG